Protein AF-0000000080699217 (afdb_homodimer)

Solvent-accessible surface area (backbone atoms only — not comparable to full-atom values): 31659 Å² total; per-residue (Å²): 134,83,79,73,76,75,75,75,71,69,73,68,74,70,72,66,74,49,47,65,34,51,47,76,47,76,55,73,72,31,41,38,31,28,20,36,11,31,45,48,58,43,48,70,83,36,54,32,83,55,60,67,66,55,53,51,53,33,47,71,73,41,50,67,53,65,55,98,64,15,36,62,25,30,37,44,22,38,38,41,30,47,96,88,44,42,37,31,38,34,37,14,18,30,80,71,57,78,69,52,96,45,52,50,29,24,26,66,54,6,34,48,74,70,73,43,57,50,64,67,32,45,33,32,43,36,31,46,73,52,56,62,29,36,28,28,36,24,43,97,87,54,46,55,47,36,74,59,31,34,40,35,33,29,45,63,35,54,50,50,55,69,29,65,72,60,47,67,75,44,62,75,89,55,42,60,56,38,53,49,41,46,55,29,46,43,54,34,50,75,69,70,26,56,44,66,44,57,70,66,39,76,43,84,86,61,18,30,33,34,79,37,31,11,46,34,88,25,19,31,20,38,39,34,68,32,95,81,69,45,33,40,36,39,43,32,77,62,45,69,48,65,62,44,34,33,57,34,39,62,46,27,50,71,76,32,68,34,44,72,46,27,26,51,31,34,45,50,52,48,49,47,27,32,74,67,64,24,38,33,35,32,24,24,32,48,57,73,16,38,26,36,43,40,72,29,85,95,60,69,21,33,40,80,39,59,46,67,46,70,68,80,133,84,79,76,76,76,74,75,72,71,73,68,75,70,72,65,72,49,46,66,35,50,47,76,47,75,53,75,73,31,41,39,31,26,20,36,11,30,47,49,58,44,49,70,83,38,55,32,85,54,60,68,68,56,53,50,51,35,46,72,75,40,50,67,53,65,56,97,65,18,36,62,25,30,37,44,24,39,38,42,29,47,96,87,44,45,37,32,38,33,38,14,18,31,80,71,56,78,69,52,97,44,49,51,29,24,24,68,53,7,35,47,73,69,74,42,58,51,66,67,33,45,32,32,43,35,31,44,72,50,57,62,28,36,28,29,36,24,42,96,87,55,47,55,48,39,74,57,30,34,39,36,34,30,45,62,35,54,51,49,53,69,29,66,70,59,48,66,73,45,60,75,90,57,40,60,56,39,53,48,41,44,56,29,46,40,53,34,50,76,69,71,25,55,44,66,43,56,71,67,37,75,42,83,87,63,20,30,33,35,77,36,31,10,47,34,86,25,21,29,19,37,39,34,67,32,94,83,70,45,31,40,35,39,43,30,77,61,48,70,48,66,65,44,33,32,57,35,39,62,45,28,50,72,76,32,68,34,44,70,45,27,25,51,31,33,45,51,51,51,50,48,27,31,75,68,65,24,38,34,34,32,24,24,32,48,57,75,15,39,27,36,42,40,72,30,84,95,60,69,21,33,41,80,39,59,46,66,46,69,69,81

Sequence (624 aa):
MKKTLLLALALAAACADAAPAYYRQQIGDLRVTTLFDGTLHLPRGDIKNIPAEDVAKLLADSSANEDEGGILASVNAFLIERGGEKVLVDSGTADCFATKPDKLGQVPEALAAAGINAADIKNILLTHGHSDHLCGLINADGSATYPNATVWINAAENRYWHSDAEKAKLPEAVHFLFDQARAALAPYEKAGKLKTFTDGDTLPLTAKAVNANGHTIGHSAFLFNNEQGAALLVWGDLVHFPSVQFARPDAAYSFDYDPAAGIASRQRLMQQAAEQHLTVAGAHLPYPGIGRVNKDNDGRAYRWRPVEYTPQMKKTLLLALALAAACADAAPAYYRQQIGDLRVTTLFDGTLHLPRGDIKNIPAEDVAKLLADSSANEDEGGILASVNAFLIERGGEKVLVDSGTADCFATKPDKLGQVPEALAAAGINAADIKNILLTHGHSDHLCGLINADGSATYPNATVWINAAENRYWHSDAEKAKLPEAVHFLFDQARAALAPYEKAGKLKTFTDGDTLPLTAKAVNANGHTIGHSAFLFNNEQGAALLVWGDLVHFPSVQFARPDAAYSFDYDPAAGIASRQRLMQQAAEQHLTVAGAHLPYPGIGRVNKDNDGRAYRWRPVEYTPQ

Organism: Cardiobacterium hominis (strain ATCC 15826 / DSM 8339 / NCTC 10426 / 6573) (NCBI:txid638300)

Foldseek 3Di:
DPPPPPPPPPPPPLPPQDDWAKDWDDFFQKIKIKTWFWKAADALVQWDDDDPVLSVVLVVVDPFDQDPRHTIWTFIKMWIDGPLAIETEFQFQQPVDPPDSTRGRCRCVNCVVVVHQLQSHAEYEYLAQFRGGQLNQAHPVLHGSHLRYQYEEAPVRVCCLPDPVNLVPDDPVCSVRSVSSCSRCVNCVVVVRYYYDHAQDQDPLRWGWHDQAWQHRGRTWTWRAHPVLAIEIEREPLDQDQSRCQFPLLTFGNNTPHRVSSSVSSLVVLVVQAVSVYWYAYRTHPPVRIFGWHADDVRNGIHTGHDPDDGD/DPPPPPPPPPPPVLPPQDDWAKDWDDFFQKIKIKTWFWKAADALVQWDDDDPVLSVVLVVVDPFDQDPRHTIWTFIKMWIDGPLAIETEFQFQQPVDPPDSTRGRCRCVNCVVVVHQLQSHAEYEYLAQFRGGQLNQAHPVLHGSHLRYQYEEAPVRVCQLPDPVNLVVDDPVCSVRSVSSCSRCVNCVVVVRYYYDHAQDQDPLRWGWHDQAFQHRGRTWTWRAHPVLAIEIEREPLDQDQSRCQFPLLTFGNNTPHRVSSSVSSLVVLVVQAVSVYWYAYRTHPPVRIFGWHADDVRNGIHTDHDPDDGD

Structure (mmCIF, N/CA/C/O backbone):
data_AF-0000000080699217-model_v1
#
loop_
_entity.id
_entity.type
_entity.pdbx_description
1 polymer 'Metallo-beta-lactamase domain protein'
#
loop_
_atom_site.group_PDB
_atom_site.id
_atom_site.type_symbol
_atom_site.label_atom_id
_atom_site.label_alt_id
_atom_site.label_comp_id
_atom_site.label_asym_id
_atom_site.label_entity_id
_atom_site.label_seq_id
_atom_site.pdbx_PDB_ins_code
_atom_site.Cartn_x
_atom_site.Cartn_y
_atom_site.Cartn_z
_atom_site.occupancy
_atom_site.B_iso_or_equiv
_atom_site.auth_seq_id
_atom_site.auth_comp_id
_atom_site.auth_asym_id
_atom_site.auth_atom_id
_atom_site.pdbx_PDB_model_num
ATOM 1 N N . MET A 1 1 ? 34.5 22.047 -34.938 1 22.61 1 MET A N 1
ATOM 2 C CA . MET A 1 1 ? 33.688 20.812 -34.875 1 22.61 1 MET A CA 1
ATOM 3 C C . MET A 1 1 ? 32.75 20.859 -33.688 1 22.61 1 MET A C 1
ATOM 5 O O . MET A 1 1 ? 33.188 20.922 -32.531 1 22.61 1 MET A O 1
ATOM 9 N N . LYS A 1 2 ? 31.516 21.484 -33.938 1 24.91 2 LYS A N 1
ATOM 10 C CA . LYS A 1 2 ? 30.438 21.953 -33.031 1 24.91 2 LYS A CA 1
ATOM 11 C C . LYS A 1 2 ? 29.766 20.781 -32.344 1 24.91 2 LYS A C 1
ATOM 13 O O . LYS A 1 2 ? 29.219 19.891 -32.969 1 24.91 2 LYS A O 1
ATOM 18 N N . LYS A 1 3 ? 30.453 20.328 -31.219 1 26.84 3 LYS A N 1
ATOM 19 C CA . LYS A 1 3 ? 29.969 19.234 -30.375 1 26.84 3 LYS A CA 1
ATOM 20 C C . LYS A 1 3 ? 28.484 19.391 -30.078 1 26.84 3 LYS A C 1
ATOM 22 O O . LYS A 1 3 ? 28.062 20.359 -29.422 1 26.84 3 LYS A O 1
ATOM 27 N N . THR A 1 4 ? 27.625 18.984 -30.984 1 26.08 4 THR A N 1
ATOM 28 C CA . THR A 1 4 ? 26.172 18.938 -30.828 1 26.08 4 THR A CA 1
ATOM 29 C C . THR A 1 4 ? 25.781 18.078 -29.625 1 26.08 4 THR A C 1
ATOM 31 O O . THR A 1 4 ? 26.047 16.875 -29.594 1 26.08 4 THR A O 1
ATOM 34 N N . LEU A 1 5 ? 25.891 18.656 -28.438 1 23.09 5 LEU A N 1
ATOM 35 C CA . LEU A 1 5 ? 25.469 18.047 -27.172 1 23.09 5 LEU A CA 1
ATOM 36 C C . LEU A 1 5 ? 24.031 17.547 -27.281 1 23.09 5 LEU A C 1
ATOM 38 O O . LEU A 1 5 ? 23.094 18.344 -27.438 1 23.09 5 LEU A O 1
ATOM 42 N N . LEU A 1 6 ? 23.859 16.375 -27.938 1 25.17 6 LEU A N 1
ATOM 43 C CA . LEU A 1 6 ? 22.562 15.719 -27.953 1 25.17 6 LEU A CA 1
ATOM 44 C C . LEU A 1 6 ? 22.016 15.531 -26.547 1 25.17 6 LEU A C 1
ATOM 46 O O . LEU A 1 6 ? 22.609 14.797 -25.75 1 25.17 6 LEU A O 1
ATOM 50 N N . LEU A 1 7 ? 21.422 16.562 -25.969 1 22.92 7 LEU A N 1
ATOM 51 C CA . LEU A 1 7 ? 20.688 16.5 -24.719 1 22.92 7 LEU A CA 1
ATOM 52 C C . LEU A 1 7 ? 19.625 15.406 -24.766 1 22.92 7 LEU A C 1
ATOM 54 O O . LEU A 1 7 ? 18.703 15.461 -25.562 1 22.92 7 LEU A O 1
ATOM 58 N N . ALA A 1 8 ? 20.031 14.148 -24.594 1 23.89 8 ALA A N 1
ATOM 59 C CA . ALA A 1 8 ? 19.078 13.062 -24.422 1 23.89 8 ALA A CA 1
ATOM 60 C C . ALA A 1 8 ? 18.047 13.406 -23.344 1 23.89 8 ALA A C 1
ATOM 62 O O . ALA A 1 8 ? 18.391 13.586 -22.172 1 23.89 8 ALA A O 1
ATOM 63 N N . LEU A 1 9 ? 17 14.133 -23.719 1 24.45 9 LEU A N 1
ATOM 64 C CA . LEU A 1 9 ? 15.805 14.297 -22.906 1 24.45 9 LEU A CA 1
ATOM 65 C C . LEU A 1 9 ? 15.281 12.945 -22.438 1 24.45 9 LEU A C 1
ATOM 67 O O . LEU A 1 9 ? 14.812 12.141 -23.25 1 24.45 9 LEU A O 1
ATOM 71 N N . ALA A 1 10 ? 15.977 12.406 -21.578 1 26.66 10 ALA A N 1
ATOM 72 C CA . ALA A 1 10 ? 15.344 11.258 -20.938 1 26.66 10 ALA A CA 1
ATOM 73 C C . ALA A 1 10 ? 13.891 11.555 -20.578 1 26.66 10 ALA A C 1
ATOM 75 O O . ALA A 1 10 ? 13.602 12.531 -19.891 1 26.66 10 ALA A O 1
ATOM 76 N N . LEU A 1 11 ? 12.969 11.281 -21.484 1 28.09 11 LEU A N 1
ATOM 77 C CA . LEU A 1 11 ? 11.547 11.297 -21.188 1 28.09 11 LEU A CA 1
ATOM 78 C C . LEU A 1 11 ? 11.281 10.773 -19.781 1 28.09 11 LEU A C 1
ATOM 80 O O . LEU A 1 11 ? 11.508 9.594 -19.5 1 28.09 11 LEU A O 1
ATOM 84 N N . ALA A 1 12 ? 11.484 11.602 -18.812 1 30.81 12 ALA A N 1
ATOM 85 C CA . ALA A 1 12 ? 10.906 11.289 -17.516 1 30.81 12 ALA A CA 1
ATOM 86 C C . ALA A 1 12 ? 9.539 10.625 -17.656 1 30.81 12 ALA A C 1
ATOM 88 O O . ALA A 1 12 ? 8.648 11.172 -18.312 1 30.81 12 ALA A O 1
ATOM 89 N N . ALA A 1 13 ? 9.523 9.367 -17.781 1 33.81 13 ALA A N 1
ATOM 90 C CA . ALA A 1 13 ? 8.25 8.648 -17.766 1 33.81 13 ALA A CA 1
ATOM 91 C C . ALA A 1 13 ? 7.219 9.367 -16.906 1 33.81 13 ALA A C 1
ATOM 93 O O . ALA A 1 13 ? 7.422 9.539 -15.695 1 33.81 13 ALA A O 1
ATOM 94 N N . ALA A 1 14 ? 6.539 10.273 -17.469 1 35.06 14 ALA A N 1
ATOM 95 C CA . ALA A 1 14 ? 5.406 10.953 -16.844 1 35.06 14 ALA A CA 1
ATOM 96 C C . ALA A 1 14 ? 4.574 9.984 -16.016 1 35.06 14 ALA A C 1
ATOM 98 O O . ALA A 1 14 ? 4 9.031 -16.547 1 35.06 14 ALA A O 1
ATOM 99 N N . CYS A 1 15 ? 4.988 9.68 -14.898 1 40.56 15 CYS A N 1
ATOM 100 C CA . CYS A 1 15 ? 3.998 9.047 -14.039 1 40.56 15 CYS A CA 1
ATOM 101 C C . CYS A 1 15 ? 2.615 9.648 -14.266 1 40.56 15 CYS A C 1
ATOM 103 O O . CYS A 1 15 ? 2.453 10.867 -14.25 1 40.56 15 CYS A O 1
ATOM 105 N N . ALA A 1 16 ? 1.716 9.07 -14.977 1 44.31 16 ALA A N 1
ATOM 106 C CA . ALA A 1 16 ? 0.324 9.453 -15.195 1 44.31 16 ALA A CA 1
ATOM 107 C C . ALA A 1 16 ? -0.25 10.156 -13.969 1 44.31 16 ALA A C 1
ATOM 109 O O . ALA A 1 16 ? 0.132 9.852 -12.836 1 44.31 16 ALA A O 1
ATOM 110 N N . ASP A 1 17 ? -0.842 11.281 -14.172 1 52.78 17 ASP A N 1
ATOM 111 C CA . ASP A 1 17 ? -1.585 12.094 -13.211 1 52.78 17 ASP A CA 1
ATOM 112 C C . ASP A 1 17 ? -2.35 11.211 -12.219 1 52.78 17 ASP A C 1
ATOM 114 O O . ASP A 1 17 ? -3.098 10.32 -12.625 1 52.78 17 ASP A O 1
ATOM 118 N N . ALA A 1 18 ? -1.968 11.227 -11.008 1 65 18 ALA A N 1
ATOM 119 C CA . ALA A 1 18 ? -2.648 10.445 -9.977 1 65 18 ALA A CA 1
ATOM 120 C C . ALA A 1 18 ? -4.145 10.742 -9.969 1 65 18 ALA A C 1
ATOM 122 O O . ALA A 1 18 ? -4.559 11.898 -9.953 1 65 18 ALA A O 1
ATOM 123 N N . ALA A 1 19 ? -4.965 9.766 -10.242 1 72.94 19 ALA A N 1
ATOM 124 C CA . ALA A 1 19 ? -6.422 9.844 -10.172 1 72.94 19 ALA A CA 1
ATOM 125 C C . ALA A 1 19 ? -6.891 10 -8.727 1 72.94 19 ALA A C 1
ATOM 127 O O . ALA A 1 19 ? -6.219 9.555 -7.793 1 72.94 19 ALA A O 1
ATOM 128 N N . PRO A 1 20 ? -7.945 10.883 -8.57 1 81.81 20 PRO A N 1
ATOM 129 C CA . PRO A 1 20 ? -8.531 10.883 -7.227 1 81.81 20 PRO A CA 1
ATOM 130 C C . PRO A 1 20 ? -8.766 9.477 -6.688 1 81.81 20 PRO A C 1
ATOM 132 O O . PRO A 1 20 ? -9.141 8.578 -7.445 1 81.81 20 PRO A O 1
ATOM 135 N N . ALA A 1 21 ? -8.352 9.336 -5.434 1 91.25 21 ALA A N 1
ATOM 136 C CA . ALA A 1 21 ? -8.414 7.988 -4.871 1 91.25 21 ALA A CA 1
ATOM 137 C C . ALA A 1 21 ? -8.852 8.023 -3.408 1 91.25 21 ALA A C 1
ATOM 139 O O . ALA A 1 21 ? -8.57 8.992 -2.699 1 91.25 21 ALA A O 1
ATOM 140 N N . TYR A 1 22 ? -9.586 7.051 -3.033 1 94.69 22 TYR A N 1
ATOM 141 C CA . TYR A 1 22 ? -9.969 6.844 -1.64 1 94.69 22 TYR A CA 1
ATOM 142 C C . TYR A 1 22 ? -9.812 5.379 -1.246 1 94.69 22 TYR A C 1
ATOM 144 O O . TYR A 1 22 ? -9.742 4.504 -2.109 1 94.69 22 TYR A O 1
ATOM 152 N N . TYR A 1 23 ? -9.633 5.113 -0.006 1 94.25 23 TYR A N 1
ATOM 153 C CA . TYR A 1 23 ? -9.578 3.775 0.572 1 94.25 23 TYR A CA 1
ATOM 154 C C . TYR A 1 23 ? -10.383 3.705 1.864 1 94.25 23 TYR A C 1
ATOM 156 O O . TYR A 1 23 ? -10.086 4.418 2.826 1 94.25 23 TYR A O 1
ATOM 164 N N . ARG A 1 24 ? -11.336 2.814 1.811 1 93.62 24 ARG A N 1
ATOM 165 C CA . ARG A 1 24 ? -12.242 2.711 2.953 1 93.62 24 ARG A CA 1
ATOM 166 C C . ARG A 1 24 ? -12.023 1.404 3.707 1 93.62 24 ARG A C 1
ATOM 168 O O . ARG A 1 24 ? -11.828 0.352 3.096 1 93.62 24 ARG A O 1
ATOM 175 N N . GLN A 1 25 ? -11.969 1.496 5.035 1 89.31 25 GLN A N 1
ATOM 176 C CA . GLN A 1 25 ? -11.867 0.295 5.855 1 89.31 25 GLN A CA 1
ATOM 177 C C . GLN A 1 25 ? -12.625 0.463 7.172 1 89.31 25 GLN A C 1
ATOM 179 O O . GLN A 1 25 ? -12.797 1.583 7.656 1 89.31 25 GLN A O 1
ATOM 184 N N . GLN A 1 26 ? -13 -0.644 7.66 1 87.88 26 GLN A N 1
ATOM 185 C CA . GLN A 1 26 ? -13.641 -0.678 8.969 1 87.88 26 GLN A CA 1
ATOM 186 C C . GLN A 1 26 ? -12.617 -0.915 10.078 1 87.88 26 GLN A C 1
ATOM 188 O O . GLN A 1 26 ? -11.797 -1.834 9.992 1 87.88 26 GLN A O 1
ATOM 193 N N . ILE A 1 27 ? -12.562 -0.125 11.102 1 87.62 27 ILE A N 1
ATOM 194 C CA . ILE A 1 27 ? -11.766 -0.268 12.312 1 87.62 27 ILE A CA 1
ATOM 195 C C . ILE A 1 27 ? -12.68 -0.243 13.539 1 87.62 27 ILE A C 1
ATOM 197 O O . ILE A 1 27 ? -13.039 0.829 14.023 1 87.62 27 ILE A O 1
ATOM 201 N N . GLY A 1 28 ? -13.031 -1.44 14.031 1 84.75 28 GLY A N 1
ATOM 202 C CA . GLY A 1 28 ? -14.07 -1.488 15.055 1 84.75 28 GLY A CA 1
ATOM 203 C C . GLY A 1 28 ? -15.391 -0.911 14.586 1 84.75 28 GLY A C 1
ATOM 204 O O . GLY A 1 28 ? -15.922 -1.319 13.547 1 84.75 28 GLY A O 1
ATOM 205 N N . ASP A 1 29 ? -15.859 0.075 15.328 1 90 29 ASP A N 1
ATOM 206 C CA . ASP A 1 29 ? -17.141 0.696 14.977 1 90 29 ASP A CA 1
ATOM 207 C C . ASP A 1 29 ? -16.922 1.938 14.117 1 90 29 ASP A C 1
ATOM 209 O O . ASP A 1 29 ? -17.875 2.68 13.844 1 90 29 ASP A O 1
ATOM 213 N N . LEU A 1 30 ? -15.648 2.154 13.695 1 92.94 30 LEU A N 1
ATOM 214 C CA . LEU A 1 30 ? -15.328 3.291 12.844 1 92.94 30 LEU A CA 1
ATOM 215 C C . LEU A 1 30 ? -15.211 2.861 11.383 1 92.94 30 LEU A C 1
ATOM 217 O O . LEU A 1 30 ? -14.664 1.796 11.086 1 92.94 30 LEU A O 1
ATOM 221 N N . ARG A 1 31 ? -15.836 3.605 10.562 1 94.12 31 ARG A N 1
ATOM 222 C CA . ARG A 1 31 ? -15.469 3.547 9.148 1 94.12 31 ARG A CA 1
ATOM 223 C C . ARG A 1 31 ? -14.477 4.645 8.797 1 94.12 31 ARG A C 1
ATOM 225 O O . ARG A 1 31 ? -14.766 5.832 8.961 1 94.12 31 ARG A O 1
ATOM 232 N N . VAL A 1 32 ? -13.32 4.254 8.352 1 96.12 32 VAL A N 1
ATOM 233 C CA . VAL A 1 32 ? -12.25 5.203 8.055 1 96.12 32 VAL A CA 1
ATOM 234 C C . VAL A 1 32 ? -12 5.238 6.547 1 96.12 32 VAL A C 1
ATOM 236 O O . VAL A 1 32 ? -11.781 4.195 5.922 1 96.12 32 VAL A O 1
ATOM 239 N N . THR A 1 33 ? -12.078 6.398 5.965 1 97.31 33 THR A N 1
ATOM 240 C CA . THR A 1 33 ? -11.789 6.602 4.551 1 97.31 33 THR A CA 1
ATOM 241 C C . THR A 1 33 ? -10.57 7.508 4.375 1 97.31 33 THR A C 1
ATOM 243 O O . THR A 1 33 ? -10.594 8.672 4.793 1 97.31 33 THR A O 1
ATOM 246 N N . THR A 1 34 ? -9.484 6.93 3.834 1 98.25 34 THR A N 1
ATOM 247 C CA . THR A 1 34 ? -8.367 7.77 3.41 1 98.25 34 THR A CA 1
ATOM 248 C C . THR A 1 34 ? -8.719 8.523 2.131 1 98.25 34 THR A C 1
ATOM 250 O O . THR A 1 34 ? -9.25 7.941 1.185 1 98.25 34 THR A O 1
ATOM 253 N N . LEU A 1 35 ? -8.477 9.797 2.168 1 97.88 35 LEU A N 1
ATOM 254 C CA . LEU A 1 35 ? -8.633 10.648 0.996 1 97.88 35 LEU A CA 1
ATOM 255 C C . LEU A 1 35 ? -7.277 11.125 0.486 1 97.88 35 LEU A C 1
ATOM 257 O O . LEU A 1 35 ? -6.598 11.906 1.149 1 97.88 35 LEU A O 1
ATOM 261 N N . PHE A 1 36 ? -6.902 10.672 -0.705 1 96.12 36 PHE A N 1
ATOM 262 C CA . PHE A 1 36 ? -5.594 10.977 -1.271 1 96.12 36 PHE A CA 1
ATOM 263 C C . PHE A 1 36 ? -5.559 12.406 -1.812 1 96.12 36 PHE A C 1
ATOM 265 O O . PHE A 1 36 ? -6.355 12.766 -2.68 1 96.12 36 PHE A O 1
ATOM 272 N N . ASP A 1 37 ? -4.656 13.172 -1.287 1 96.19 37 ASP A N 1
ATOM 273 C CA . ASP A 1 37 ? -4.523 14.547 -1.763 1 96.19 37 ASP A CA 1
ATOM 274 C C . ASP A 1 37 ? -3.531 14.633 -2.92 1 96.19 37 ASP A C 1
ATOM 276 O O . ASP A 1 37 ? -3.672 15.484 -3.803 1 96.19 37 ASP A O 1
ATOM 280 N N . GLY A 1 38 ? -2.561 13.828 -2.869 1 93.12 38 GLY A N 1
ATOM 281 C CA . GLY A 1 38 ? -1.475 13.82 -3.838 1 93.12 38 GLY A CA 1
ATOM 282 C C . GLY A 1 38 ? -0.122 13.531 -3.215 1 93.12 38 GLY A C 1
ATOM 283 O O . GLY A 1 38 ? -0.039 12.875 -2.176 1 93.12 38 GLY A O 1
ATOM 284 N N . THR A 1 39 ? 0.944 13.883 -3.951 1 91.19 39 THR A N 1
ATOM 285 C CA . THR A 1 39 ? 2.289 13.617 -3.453 1 91.19 39 THR A CA 1
ATOM 286 C C . THR A 1 39 ? 3.139 14.883 -3.492 1 91.19 39 THR A C 1
ATOM 288 O O . THR A 1 39 ? 2.814 15.828 -4.207 1 91.19 39 THR A O 1
ATOM 291 N N . LEU A 1 40 ? 4.113 14.898 -2.67 1 89 40 LEU A N 1
ATOM 292 C CA . LEU A 1 40 ? 5.141 15.938 -2.715 1 89 40 LEU A CA 1
ATOM 293 C C . LEU A 1 40 ? 6.531 15.336 -2.533 1 89 40 LEU A C 1
ATOM 295 O O . LEU A 1 40 ? 6.66 14.195 -2.084 1 89 40 LEU A O 1
ATOM 299 N N . HIS A 1 41 ? 7.539 15.992 -2.967 1 90.25 41 HIS A N 1
ATOM 300 C CA . HIS A 1 41 ? 8.93 15.57 -2.814 1 90.25 41 HIS A CA 1
ATOM 301 C C . HIS A 1 41 ? 9.609 16.328 -1.684 1 90.25 41 HIS A C 1
ATOM 303 O O . HIS A 1 41 ? 9.602 17.562 -1.666 1 90.25 41 HIS A O 1
ATOM 309 N N . LEU A 1 42 ? 10.148 15.586 -0.793 1 94.25 42 LEU A N 1
ATOM 310 C CA . LEU A 1 42 ? 10.859 16.172 0.338 1 94.25 42 LEU A CA 1
ATOM 311 C C . LEU A 1 42 ? 12.359 15.922 0.222 1 94.25 42 LEU A C 1
ATOM 313 O O . LEU A 1 42 ? 12.797 14.766 0.173 1 94.25 42 LEU A O 1
ATOM 317 N N . PRO A 1 43 ? 13.156 16.953 0.222 1 95.19 43 PRO A N 1
ATOM 318 C CA . PRO A 1 43 ? 14.602 16.75 0.098 1 95.19 43 PRO A CA 1
ATOM 319 C C . PRO A 1 43 ? 15.195 15.977 1.271 1 95.19 43 PRO A C 1
ATOM 321 O O . PRO A 1 43 ? 14.875 16.25 2.428 1 95.19 43 PRO A O 1
ATOM 324 N N . ARG A 1 44 ? 16.062 15.055 0.946 1 94.75 44 ARG A N 1
ATOM 325 C CA . ARG A 1 44 ? 16.734 14.273 1.987 1 94.75 44 ARG A CA 1
ATOM 326 C C . ARG A 1 44 ? 17.5 15.188 2.936 1 94.75 44 ARG A C 1
ATOM 328 O O . ARG A 1 44 ? 17.719 14.836 4.098 1 94.75 44 ARG A O 1
ATOM 335 N N . GLY A 1 45 ? 17.984 16.344 2.381 1 96.38 45 GLY A N 1
ATOM 336 C CA . GLY A 1 45 ? 18.734 17.297 3.186 1 96.38 45 GLY A CA 1
ATOM 337 C C . GLY A 1 45 ? 17.906 17.922 4.289 1 96.38 45 GLY A C 1
ATOM 338 O O . GLY A 1 45 ? 18.453 18.531 5.219 1 96.38 45 GLY A O 1
ATOM 339 N N . ASP A 1 46 ? 16.609 17.734 4.219 1 97.38 46 ASP A N 1
ATOM 340 C CA . ASP A 1 46 ? 15.727 18.297 5.234 1 97.38 46 ASP A CA 1
ATOM 341 C C . ASP A 1 46 ? 15.664 17.406 6.469 1 97.38 46 ASP A C 1
ATOM 343 O O . ASP A 1 46 ? 15.109 17.797 7.5 1 97.38 46 ASP A O 1
ATOM 347 N N . ILE A 1 47 ? 16.188 16.203 6.363 1 98.12 47 ILE A N 1
ATOM 348 C CA . ILE A 1 47 ? 16.312 15.336 7.531 1 98.12 47 ILE A CA 1
ATOM 349 C C . ILE A 1 47 ? 17.484 15.812 8.398 1 98.12 47 ILE A C 1
ATOM 351 O O . ILE A 1 47 ? 18.609 15.922 7.918 1 98.12 47 ILE A O 1
ATOM 355 N N . LYS A 1 48 ? 17.203 16.109 9.648 1 98.25 48 LYS A N 1
ATOM 356 C CA . LYS A 1 48 ? 18.203 16.688 10.555 1 98.25 48 LYS A CA 1
ATOM 357 C C . LYS A 1 48 ? 18.344 15.844 11.82 1 98.25 48 LYS A C 1
ATOM 359 O O . LYS A 1 48 ? 17.625 14.852 11.992 1 98.25 48 LYS A O 1
ATOM 364 N N . ASN A 1 49 ? 19.312 16.172 12.633 1 98.25 49 ASN A N 1
ATOM 365 C CA . ASN A 1 49 ? 19.562 15.68 13.984 1 98.25 49 ASN A CA 1
ATOM 366 C C . ASN A 1 49 ? 20.156 14.281 13.977 1 98.25 49 ASN A C 1
ATOM 368 O O . ASN A 1 49 ? 20.328 13.664 15.031 1 98.25 49 ASN A O 1
ATOM 372 N N . ILE A 1 50 ? 20.391 13.633 12.844 1 97.38 50 ILE A N 1
ATOM 373 C CA . ILE A 1 50 ? 21.109 12.375 12.727 1 97.38 50 ILE A CA 1
ATOM 374 C C . ILE A 1 50 ? 22.141 12.469 11.617 1 97.38 50 ILE A C 1
ATOM 376 O O . ILE A 1 50 ? 22.031 13.305 10.719 1 97.38 50 ILE A O 1
ATOM 380 N N . PRO A 1 51 ? 23.188 11.641 11.672 1 97.69 51 PRO A N 1
ATOM 381 C CA . PRO A 1 51 ? 24.234 11.719 10.633 1 97.69 51 PRO A CA 1
ATOM 382 C C . PRO A 1 51 ? 23.688 11.398 9.242 1 97.69 51 PRO A C 1
ATOM 384 O O . PRO A 1 51 ? 22.859 10.508 9.086 1 97.69 51 PRO A O 1
ATOM 387 N N . ALA A 1 52 ? 24.234 12.172 8.305 1 96.62 52 ALA A N 1
ATOM 388 C CA . ALA A 1 52 ? 23.844 11.977 6.91 1 96.62 52 ALA A CA 1
ATOM 389 C C . ALA A 1 52 ? 24.109 10.547 6.461 1 96.62 52 ALA A C 1
ATOM 391 O O . ALA A 1 52 ? 23.359 9.992 5.648 1 96.62 52 ALA A O 1
ATOM 392 N N . GLU A 1 53 ? 25.094 9.945 7 1 96.69 53 GLU A N 1
ATOM 393 C CA . GLU A 1 53 ? 25.438 8.57 6.641 1 96.69 53 GLU A CA 1
ATOM 394 C C . GLU A 1 53 ? 24.344 7.602 7.082 1 96.69 53 GLU A C 1
ATOM 396 O O . GLU A 1 53 ? 24.062 6.613 6.398 1 96.69 53 GLU A O 1
ATOM 401 N N . ASP A 1 54 ? 23.734 7.891 8.219 1 95.62 54 ASP A N 1
ATOM 402 C CA . ASP A 1 54 ? 22.625 7.07 8.695 1 95.62 54 ASP A CA 1
ATOM 403 C C . ASP A 1 54 ? 21.406 7.203 7.789 1 95.62 54 ASP A C 1
ATOM 405 O O . ASP A 1 54 ? 20.75 6.211 7.48 1 95.62 54 ASP A O 1
ATOM 409 N N . VAL A 1 55 ? 21.172 8.438 7.383 1 96.56 55 VAL A N 1
ATOM 410 C CA . VAL A 1 55 ? 20.062 8.688 6.469 1 96.56 55 VAL A CA 1
ATOM 411 C C . VAL A 1 55 ? 20.266 7.906 5.172 1 96.56 55 VAL A C 1
ATOM 413 O O . VAL A 1 55 ? 19.359 7.227 4.695 1 96.56 55 VAL A O 1
ATOM 416 N N . ALA A 1 56 ? 21.453 7.98 4.676 1 94.25 56 ALA A N 1
ATOM 417 C CA . ALA A 1 56 ? 21.781 7.32 3.412 1 94.25 56 ALA A CA 1
ATOM 418 C C . ALA A 1 56 ? 21.609 5.809 3.523 1 94.25 56 ALA A C 1
ATOM 420 O O . ALA A 1 56 ? 21.062 5.172 2.617 1 94.25 56 ALA A O 1
ATOM 421 N N . LYS A 1 57 ? 22.062 5.273 4.555 1 90.62 57 LYS A N 1
ATOM 422 C CA . LYS A 1 57 ? 21.969 3.832 4.766 1 90.62 57 LYS A CA 1
ATOM 423 C C . LYS A 1 57 ? 20.516 3.387 4.863 1 90.62 57 LYS A C 1
ATOM 425 O O . LYS A 1 57 ? 20.125 2.387 4.254 1 90.62 57 LYS A O 1
ATOM 430 N N . LEU A 1 58 ? 19.703 4.105 5.602 1 90.5 58 LEU A N 1
ATOM 431 C CA . LEU A 1 58 ? 18.297 3.768 5.793 1 90.5 58 LEU A CA 1
ATOM 432 C C . LEU A 1 58 ? 17.531 3.875 4.48 1 90.5 58 LEU A C 1
ATOM 434 O O . LEU A 1 58 ? 16.703 3.02 4.168 1 90.5 58 LEU A O 1
ATOM 438 N N . LEU A 1 59 ? 17.828 4.895 3.76 1 89.88 59 LEU A N 1
ATOM 439 C CA . LEU A 1 59 ? 17.156 5.066 2.477 1 89.88 59 LEU A CA 1
ATOM 440 C C . LEU A 1 59 ? 17.562 3.969 1.498 1 89.88 59 LEU A C 1
ATOM 442 O O . LEU A 1 59 ? 16.734 3.459 0.745 1 89.88 59 LEU A O 1
ATOM 446 N N . ALA A 1 60 ? 18.812 3.566 1.513 1 83.38 60 ALA A N 1
ATOM 447 C CA . ALA A 1 60 ? 19.312 2.512 0.628 1 83.38 60 ALA A CA 1
ATOM 448 C C . ALA A 1 60 ? 18.641 1.18 0.939 1 83.38 60 ALA A C 1
ATOM 450 O O . ALA A 1 60 ? 18.406 0.364 0.041 1 83.38 60 ALA A O 1
ATOM 451 N N . ASP A 1 61 ? 18.234 1.048 2.193 1 79.19 61 ASP A N 1
ATOM 452 C CA . ASP A 1 61 ? 17.656 -0.211 2.645 1 79.19 61 ASP A CA 1
ATOM 453 C C . ASP A 1 61 ? 16.125 -0.169 2.561 1 79.19 61 ASP A C 1
ATOM 455 O O . ASP A 1 61 ? 15.453 -1.117 2.965 1 79.19 61 ASP A O 1
ATOM 459 N N . SER A 1 62 ? 15.641 0.924 1.989 1 82.56 62 SER A N 1
ATOM 460 C CA . SER A 1 62 ? 14.195 1.108 1.966 1 82.56 62 SER A CA 1
ATOM 461 C C . SER A 1 62 ? 13.656 1.074 0.54 1 82.56 62 SER A C 1
ATOM 463 O O . SER A 1 62 ? 14.398 0.821 -0.406 1 82.56 62 SER A O 1
ATOM 465 N N . SER A 1 63 ? 12.312 1.138 0.487 1 78.38 63 SER A N 1
ATOM 466 C CA . SER A 1 63 ? 11.648 1.231 -0.812 1 78.38 63 SER A CA 1
ATOM 467 C C . SER A 1 63 ? 11.242 2.668 -1.124 1 78.38 63 SER A C 1
ATOM 469 O O . SER A 1 63 ? 10.336 2.902 -1.921 1 78.38 63 SER A O 1
ATOM 471 N N . ALA A 1 64 ? 11.945 3.58 -0.48 1 83.19 64 ALA A N 1
ATOM 472 C CA . ALA A 1 64 ? 11.633 4.988 -0.721 1 83.19 64 ALA A CA 1
ATOM 473 C C . ALA A 1 64 ? 11.898 5.367 -2.176 1 83.19 64 ALA A C 1
ATOM 475 O O . ALA A 1 64 ? 12.883 4.93 -2.77 1 83.19 64 ALA A O 1
ATOM 476 N N . ASN A 1 65 ? 10.906 6.07 -2.697 1 81.94 65 ASN A N 1
ATOM 477 C CA . ASN A 1 65 ? 11.078 6.641 -4.031 1 81.94 65 ASN A CA 1
ATOM 478 C C . ASN A 1 65 ? 11.719 8.023 -3.973 1 81.94 65 ASN A C 1
ATOM 480 O O . ASN A 1 65 ? 11.07 9 -3.586 1 81.94 65 ASN A O 1
ATOM 484 N N . GLU A 1 66 ? 12.977 8.016 -4.324 1 86.31 66 GLU A N 1
ATOM 485 C CA . GLU A 1 66 ? 13.719 9.266 -4.309 1 86.31 66 GLU A CA 1
ATOM 486 C C . GLU A 1 66 ? 14.203 9.641 -5.707 1 86.31 66 GLU A C 1
ATOM 488 O O . GLU A 1 66 ? 14.688 8.781 -6.449 1 86.31 66 GLU A O 1
ATOM 493 N N . ASP A 1 67 ? 13.914 10.867 -6.074 1 83.12 67 ASP A N 1
ATOM 494 C CA . ASP A 1 67 ? 14.445 11.406 -7.32 1 83.12 67 ASP A CA 1
ATOM 495 C C . ASP A 1 67 ? 15.102 12.766 -7.094 1 83.12 67 ASP A C 1
ATOM 497 O O . ASP A 1 67 ? 15.469 13.102 -5.965 1 83.12 67 ASP A O 1
ATOM 501 N N . GLU A 1 68 ? 15.328 13.445 -8.164 1 84.62 68 GLU A N 1
ATOM 502 C CA . GLU A 1 68 ? 16.047 14.719 -8.055 1 84.62 68 GLU A CA 1
ATOM 503 C C . GLU A 1 68 ? 15.258 15.719 -7.215 1 84.62 68 GLU A C 1
ATOM 505 O O . GLU A 1 68 ? 15.836 16.625 -6.605 1 84.62 68 GLU A O 1
ATOM 510 N N . GLY A 1 69 ? 13.984 15.469 -7.129 1 86.31 69 GLY A N 1
ATOM 511 C CA . GLY A 1 69 ? 13.148 16.359 -6.34 1 86.31 69 GLY A CA 1
ATOM 512 C C . GLY A 1 69 ? 13.117 16 -4.867 1 86.31 69 GLY A C 1
ATOM 513 O O . GLY A 1 69 ? 12.672 16.797 -4.035 1 86.31 69 GLY A O 1
ATOM 514 N N . GLY A 1 70 ? 13.625 14.844 -4.547 1 92.5 70 GLY A N 1
ATOM 515 C CA . GLY A 1 70 ? 13.633 14.383 -3.168 1 92.5 70 GLY A CA 1
ATOM 516 C C . GLY A 1 70 ? 12.891 13.078 -2.969 1 92.5 70 GLY A C 1
ATOM 517 O O . GLY A 1 70 ? 12.727 12.305 -3.912 1 92.5 70 GLY A O 1
ATOM 518 N N . ILE A 1 71 ? 12.578 12.859 -1.68 1 92.44 71 ILE A N 1
ATOM 519 C CA . ILE A 1 71 ? 11.875 11.641 -1.294 1 92.44 71 ILE A CA 1
ATOM 520 C C . ILE A 1 71 ? 10.367 11.852 -1.438 1 92.44 71 ILE A C 1
ATOM 522 O O . ILE A 1 71 ? 9.812 12.812 -0.891 1 92.44 71 ILE A O 1
ATOM 526 N N . LEU A 1 72 ? 9.719 10.945 -2.154 1 89.25 72 LEU A N 1
ATOM 527 C CA . LEU A 1 72 ? 8.289 11.047 -2.408 1 89.25 72 LEU A CA 1
ATOM 528 C C . LEU A 1 72 ? 7.488 10.781 -1.136 1 89.25 72 LEU A C 1
ATOM 530 O O . LEU A 1 72 ? 7.754 9.812 -0.421 1 89.25 72 LEU A O 1
ATOM 534 N N . ALA A 1 73 ? 6.578 11.711 -0.836 1 91.69 73 ALA A N 1
ATOM 535 C CA . ALA A 1 73 ? 5.684 11.57 0.311 1 91.69 73 ALA A CA 1
ATOM 536 C C . ALA A 1 73 ? 4.227 11.766 -0.101 1 91.69 73 ALA A C 1
ATOM 538 O O . ALA A 1 73 ? 3.916 12.641 -0.911 1 91.69 73 ALA A O 1
ATOM 539 N N . SER A 1 74 ? 3.355 10.945 0.459 1 94.06 74 SER A N 1
ATOM 540 C CA . SER A 1 74 ? 1.923 11.117 0.241 1 94.06 74 SER A CA 1
ATOM 541 C C . SER A 1 74 ? 1.354 12.211 1.135 1 94.06 74 SER A C 1
ATOM 543 O O . SER A 1 74 ? 1.932 12.539 2.176 1 94.06 74 SER A O 1
ATOM 545 N N . VAL A 1 75 ? 0.326 12.805 0.668 1 96.12 75 VAL A N 1
ATOM 546 C CA . VAL A 1 75 ? -0.529 13.656 1.495 1 96.12 75 VAL A CA 1
ATOM 547 C C . VAL A 1 75 ? -1.927 13.047 1.585 1 96.12 75 VAL A C 1
ATOM 549 O O . VAL A 1 75 ? -2.596 12.859 0.566 1 96.12 75 VAL A O 1
ATOM 552 N N . ASN A 1 76 ? -2.309 12.719 2.807 1 97.88 76 ASN A N 1
ATOM 553 C CA . ASN A 1 76 ? -3.582 12.055 3.057 1 97.88 76 ASN A CA 1
ATOM 554 C C . ASN A 1 76 ? -4.445 12.844 4.035 1 97.88 76 ASN A C 1
ATOM 556 O O . ASN A 1 76 ? -3.938 13.406 5.008 1 97.88 76 ASN A O 1
ATOM 560 N N . ALA A 1 77 ? -5.668 12.938 3.729 1 98.69 77 ALA A N 1
ATOM 561 C CA . ALA A 1 77 ? -6.695 13.305 4.699 1 98.69 77 ALA A CA 1
ATOM 562 C C . ALA A 1 77 ? -7.559 12.102 5.07 1 98.69 77 ALA A C 1
ATOM 564 O O . ALA A 1 77 ? -7.516 11.07 4.395 1 98.69 77 ALA A O 1
ATOM 565 N N . PHE A 1 78 ? -8.305 12.211 6.199 1 98.81 78 PHE A N 1
ATOM 566 C CA . PHE A 1 78 ? -9.047 11.047 6.668 1 98.81 78 PHE A CA 1
ATOM 567 C C . PHE A 1 78 ? -10.469 11.43 7.047 1 98.81 78 PHE A C 1
ATOM 569 O O . PHE A 1 78 ? -10.688 12.398 7.77 1 98.81 78 PHE A O 1
ATOM 576 N N . LEU A 1 79 ? -11.422 10.695 6.531 1 98.69 79 LEU A N 1
ATOM 577 C CA . LEU A 1 79 ? -12.812 10.797 6.957 1 98.69 79 LEU A CA 1
ATOM 578 C C . LEU A 1 79 ? -13.164 9.672 7.93 1 98.69 79 LEU A C 1
ATOM 580 O O . LEU A 1 79 ? -13.023 8.492 7.598 1 98.69 79 LEU A O 1
ATOM 584 N N . ILE A 1 80 ? -13.508 10.047 9.102 1 97.62 80 ILE A N 1
ATOM 585 C CA . ILE A 1 80 ? -13.906 9.102 10.148 1 97.62 80 ILE A CA 1
ATOM 586 C C . ILE A 1 80 ? -15.422 9.148 10.328 1 97.62 80 ILE A C 1
ATOM 588 O O . ILE A 1 80 ? -16 10.219 10.516 1 97.62 80 ILE A O 1
ATOM 592 N N . GLU A 1 81 ? -16.031 8.031 10.258 1 96.44 81 GLU A N 1
ATOM 593 C CA . GLU A 1 81 ? -17.469 7.949 10.422 1 96.44 81 GLU A CA 1
ATOM 594 C C . GLU A 1 81 ? -17.844 6.988 11.547 1 96.44 81 GLU A C 1
ATOM 596 O O . GLU A 1 81 ? -17.219 5.941 11.711 1 96.44 81 GLU A O 1
ATOM 601 N N . ARG A 1 82 ? -18.781 7.336 12.297 1 92.94 82 ARG A N 1
ATOM 602 C CA . ARG A 1 82 ? -19.391 6.52 13.336 1 92.94 82 ARG A CA 1
ATOM 603 C C . ARG A 1 82 ? -20.859 6.895 13.547 1 92.94 82 ARG A C 1
ATOM 605 O O . ARG A 1 82 ? -21.172 8.062 13.789 1 92.94 82 ARG A O 1
ATOM 612 N N . GLY A 1 83 ? -21.828 5.926 13.469 1 88.62 83 GLY A N 1
ATOM 613 C CA . GLY A 1 83 ? -23.234 6.188 13.727 1 88.62 83 GLY A CA 1
ATOM 614 C C . GLY A 1 83 ? -23.812 7.27 12.836 1 88.62 83 GLY A C 1
ATOM 615 O O . GLY A 1 83 ? -24.594 8.102 13.289 1 88.62 83 GLY A O 1
ATOM 616 N N . GLY A 1 84 ? -23.281 7.434 11.648 1 88.94 84 GLY A N 1
ATOM 617 C CA . GLY A 1 84 ? -23.812 8.414 10.711 1 88.94 84 GLY A CA 1
ATOM 618 C C . GLY A 1 84 ? -23.094 9.75 10.789 1 88.94 84 GLY A C 1
ATOM 619 O O . GLY A 1 84 ? -23.219 10.586 9.891 1 88.94 84 GLY A O 1
ATOM 620 N N . GLU A 1 85 ? -22.359 9.953 11.883 1 93.62 85 GLU A N 1
ATOM 621 C CA . GLU A 1 85 ? -21.594 11.188 12.016 1 93.62 85 GLU A CA 1
ATOM 622 C C . GLU A 1 85 ? -20.281 11.102 11.234 1 93.62 85 GLU A C 1
ATOM 624 O O . GLU A 1 85 ? -19.656 10.047 11.18 1 93.62 85 GLU A O 1
ATOM 629 N N . LYS A 1 86 ? -19.922 12.242 10.617 1 96.81 86 LYS A N 1
ATOM 630 C CA . LYS A 1 86 ? -18.719 12.32 9.797 1 96.81 86 LYS A CA 1
ATOM 631 C C . LYS A 1 86 ? -17.766 13.406 10.312 1 96.81 86 LYS A C 1
ATOM 633 O O . LYS A 1 86 ? -18.188 14.547 10.547 1 96.81 86 LYS A O 1
ATOM 638 N N . VAL A 1 87 ? -16.578 13.031 10.516 1 98.19 87 VAL A N 1
ATOM 639 C CA . VAL A 1 87 ? -15.516 13.969 10.883 1 98.19 87 VAL A CA 1
ATOM 640 C C . VAL A 1 87 ? -14.367 13.859 9.883 1 98.19 87 VAL A C 1
ATOM 642 O O . VAL A 1 87 ? -13.812 12.781 9.672 1 98.19 87 VAL A O 1
ATOM 645 N N . LEU A 1 88 ? -14.078 14.984 9.266 1 98.81 88 LEU A N 1
ATOM 646 C CA . LEU A 1 88 ? -12.914 15.07 8.391 1 98.81 88 LEU A CA 1
ATOM 647 C C . LEU A 1 88 ? -11.688 15.555 9.164 1 98.81 88 LEU A C 1
ATOM 649 O O . LEU A 1 88 ? -11.766 16.547 9.891 1 98.81 88 LEU A O 1
ATOM 653 N N . VAL A 1 89 ? -10.617 14.812 9.086 1 98.88 89 VAL A N 1
ATOM 654 C CA . VAL A 1 89 ? -9.352 15.25 9.664 1 98.88 89 VAL A CA 1
ATOM 655 C C . VAL A 1 89 ? -8.438 15.789 8.562 1 98.88 89 VAL A C 1
ATOM 657 O O . VAL A 1 89 ? -7.922 15.023 7.75 1 98.88 89 VAL A O 1
ATOM 660 N N . ASP A 1 90 ? -8.203 17.109 8.578 1 98.88 90 ASP A N 1
ATOM 661 C CA . ASP A 1 90 ? -7.48 17.859 7.566 1 98.88 90 ASP A CA 1
ATOM 662 C C . ASP A 1 90 ? -8.242 17.875 6.242 1 98.88 90 ASP A C 1
ATOM 664 O O . ASP A 1 90 ? -9.125 17.047 6.02 1 98.88 90 ASP A O 1
ATOM 668 N N . SER A 1 91 ? -7.906 18.859 5.43 1 98.44 91 SER A N 1
ATOM 669 C CA . SER A 1 91 ? -8.742 19.094 4.258 1 98.44 91 SER A CA 1
ATOM 670 C C . SER A 1 91 ? -7.918 19.109 2.979 1 98.44 91 SER A C 1
ATOM 672 O O . SER A 1 91 ? -8.453 19.328 1.89 1 98.44 91 SER A O 1
ATOM 674 N N . GLY A 1 92 ? -6.625 18.922 3.096 1 96.94 92 GLY A N 1
ATOM 675 C CA . GLY A 1 92 ? -5.793 18.828 1.907 1 96.94 92 GLY A CA 1
ATOM 676 C C . GLY A 1 92 ? -5.262 20.156 1.439 1 96.94 92 GLY A C 1
ATOM 677 O O . GLY A 1 92 ? -5.391 21.172 2.141 1 96.94 92 GLY A O 1
ATOM 678 N N . THR A 1 93 ? -4.672 20.141 0.263 1 94.88 93 THR A N 1
ATOM 679 C CA . THR A 1 93 ? -3.84 21.234 -0.228 1 94.88 93 THR A CA 1
ATOM 680 C C . THR A 1 93 ? -4.652 22.188 -1.11 1 94.88 93 THR A C 1
ATOM 682 O O . THR A 1 93 ? -4.312 23.359 -1.245 1 94.88 93 THR A O 1
ATOM 685 N N . ALA A 1 94 ? -5.613 21.656 -1.733 1 91.62 94 ALA A N 1
ATOM 686 C CA . ALA A 1 94 ? -6.332 22.406 -2.754 1 91.62 94 ALA A CA 1
ATOM 687 C C . ALA A 1 94 ? -5.363 23.125 -3.688 1 91.62 94 ALA A C 1
ATOM 689 O O . ALA A 1 94 ? -4.457 22.516 -4.246 1 91.62 94 ALA A O 1
ATOM 690 N N . ASP A 1 95 ? -5.457 24.422 -3.891 1 86.5 95 ASP A N 1
ATOM 691 C CA . ASP A 1 95 ? -4.691 25.156 -4.902 1 86.5 95 ASP A CA 1
ATOM 692 C C . ASP A 1 95 ? -3.508 25.891 -4.281 1 86.5 95 ASP A C 1
ATOM 694 O O . ASP A 1 95 ? -2.926 26.781 -4.902 1 86.5 95 ASP A O 1
ATOM 698 N N . CYS A 1 96 ? -3.176 25.594 -3.1 1 87.69 96 CYS A N 1
ATOM 699 C CA . CYS A 1 96 ? -2.162 26.359 -2.383 1 87.69 96 CYS A CA 1
ATOM 700 C C . CYS A 1 96 ? -0.768 26.047 -2.918 1 87.69 96 CYS A C 1
ATOM 702 O O . CYS A 1 96 ? 0.149 26.859 -2.777 1 87.69 96 CYS A O 1
ATOM 704 N N . PHE A 1 97 ? -0.574 24.891 -3.357 1 81.62 97 PHE A N 1
ATOM 705 C CA . PHE A 1 97 ? 0.718 24.547 -3.941 1 81.62 97 PHE A CA 1
ATOM 706 C C . PHE A 1 97 ? 0.643 24.547 -5.465 1 81.62 97 PHE A C 1
ATOM 708 O O . PHE A 1 97 ? -0.399 24.234 -6.039 1 81.62 97 PHE A O 1
ATOM 715 N N . ALA A 1 98 ? 1.543 25.469 -6.113 1 63.81 98 ALA A N 1
ATOM 716 C CA . ALA A 1 98 ? 1.588 25.562 -7.57 1 63.81 98 ALA A CA 1
ATOM 717 C C . ALA A 1 98 ? 1.575 24.172 -8.211 1 63.81 98 ALA A C 1
ATOM 719 O O . ALA A 1 98 ? 2.037 23.203 -7.609 1 63.81 98 ALA A O 1
ATOM 720 N N . THR A 1 99 ? 0.68 24 -9.203 1 53.09 99 THR A N 1
ATOM 721 C CA . THR A 1 99 ? 0.282 22.781 -9.898 1 53.09 99 THR A CA 1
ATOM 722 C C . THR A 1 99 ? 1.502 22.062 -10.453 1 53.09 99 THR A C 1
ATOM 724 O O . THR A 1 99 ? 1.367 21.141 -11.266 1 53.09 99 THR A O 1
ATOM 727 N N . LYS A 1 100 ? 2.66 22.484 -10.188 1 48.88 100 LYS A N 1
ATOM 728 C CA . LYS A 1 100 ? 3.395 21.609 -11.086 1 48.88 100 LYS A CA 1
ATOM 729 C C . LYS A 1 100 ? 2.959 20.156 -10.914 1 48.88 100 LYS A C 1
ATOM 731 O O . LYS A 1 100 ? 2.209 19.828 -9.992 1 48.88 100 LYS A O 1
ATOM 736 N N . PRO A 1 101 ? 3.762 19.375 -11.57 1 46.09 101 PRO A N 1
ATOM 737 C CA . PRO A 1 101 ? 3.506 17.969 -11.836 1 46.09 101 PRO A CA 1
ATOM 738 C C . PRO A 1 101 ? 2.953 17.234 -10.609 1 46.09 101 PRO A C 1
ATOM 740 O O . PRO A 1 101 ? 2.545 16.078 -10.719 1 46.09 101 PRO A O 1
ATOM 743 N N . ASP A 1 102 ? 3.008 18.109 -9.383 1 55.25 102 ASP A N 1
ATOM 744 C CA . ASP A 1 102 ? 2.6 17.328 -8.211 1 55.25 102 ASP A CA 1
ATOM 745 C C . ASP A 1 102 ? 1.083 17.375 -8.031 1 55.25 102 ASP A C 1
ATOM 747 O O . ASP A 1 102 ? 0.461 18.422 -8.156 1 55.25 102 ASP A O 1
ATOM 751 N N . LYS A 1 103 ? 0.444 16.438 -8.32 1 73.75 103 LYS A N 1
ATOM 752 C CA . LYS A 1 103 ? -1.005 16.266 -8.352 1 73.75 103 LYS A CA 1
ATOM 753 C C . LYS A 1 103 ? -1.593 16.328 -6.941 1 73.75 103 LYS A C 1
ATOM 755 O O . LYS A 1 103 ? -2.221 15.383 -6.48 1 73.75 103 LYS A O 1
ATOM 760 N N . LEU A 1 104 ? -1.302 17.516 -6.215 1 89.69 104 LEU A N 1
ATOM 761 C CA . LEU A 1 104 ? -1.916 17.75 -4.91 1 89.69 104 LEU A CA 1
ATOM 762 C C . LEU A 1 104 ? -3.287 18.391 -5.055 1 89.69 104 LEU A C 1
ATOM 764 O O . LEU A 1 104 ? -3.643 18.859 -6.141 1 89.69 104 LEU A O 1
ATOM 768 N N . GLY A 1 105 ? -4.012 18.328 -4.023 1 92.38 105 GLY A N 1
ATOM 769 C CA . GLY A 1 105 ? -5.254 19.078 -3.936 1 92.38 105 GLY A CA 1
ATOM 770 C C . GLY A 1 105 ? -6.473 18.25 -4.305 1 92.38 105 GLY A C 1
ATOM 771 O O . GLY A 1 105 ? -7.5 18.812 -4.707 1 92.38 105 GLY A O 1
ATOM 772 N N . GLN A 1 106 ? -6.426 16.984 -4.113 1 92.88 106 GLN A N 1
ATOM 773 C CA . GLN A 1 106 ? -7.457 16.125 -4.691 1 92.88 106 GLN A CA 1
ATOM 774 C C . GLN A 1 106 ? -8.453 15.672 -3.627 1 92.88 106 GLN A C 1
ATOM 776 O O . GLN A 1 106 ? -9.344 14.867 -3.906 1 92.88 106 GLN A O 1
ATOM 781 N N . VAL A 1 107 ? -8.438 16.203 -2.422 1 96.31 107 VAL A N 1
ATOM 782 C CA . VAL A 1 107 ? -9.281 15.695 -1.345 1 96.31 107 VAL A CA 1
ATOM 783 C C . VAL A 1 107 ? -10.75 15.859 -1.721 1 96.31 107 VAL A C 1
ATOM 785 O O . VAL A 1 107 ? -11.547 14.93 -1.562 1 96.31 107 VAL A O 1
ATOM 788 N N . PRO A 1 108 ? -11.18 17.016 -2.314 1 93.25 108 PRO A N 1
ATOM 789 C CA . PRO A 1 108 ? -12.586 17.109 -2.693 1 93.25 108 PRO A CA 1
ATOM 790 C C . PRO A 1 108 ? -12.992 16.078 -3.75 1 93.25 108 PRO A C 1
ATOM 792 O O . PRO A 1 108 ? -14.07 15.5 -3.664 1 93.25 108 PRO A O 1
ATOM 795 N N . GLU A 1 109 ? -12.141 15.883 -4.688 1 92.31 109 GLU A N 1
ATOM 796 C CA . GLU A 1 109 ? -12.414 14.883 -5.719 1 92.31 109 GLU A CA 1
ATOM 797 C C . GLU A 1 109 ? -12.438 13.477 -5.129 1 92.31 109 GLU A C 1
ATOM 799 O O . GLU A 1 109 ? -13.25 12.641 -5.539 1 92.31 109 GLU A O 1
ATOM 804 N N . ALA A 1 110 ? -11.539 13.227 -4.199 1 95 110 ALA A N 1
ATOM 805 C CA . ALA A 1 110 ? -11.523 11.938 -3.521 1 95 110 ALA A CA 1
ATOM 806 C C . ALA A 1 110 ? -12.805 11.727 -2.715 1 95 110 ALA A C 1
ATOM 808 O O . ALA A 1 110 ? -13.352 10.617 -2.688 1 95 110 ALA A O 1
ATOM 809 N N . LEU A 1 111 ? -13.258 12.773 -2.082 1 96.38 111 LEU A N 1
ATOM 810 C CA . LEU A 1 111 ? -14.516 12.719 -1.337 1 96.38 111 LEU A CA 1
ATOM 811 C C . LEU A 1 111 ? -15.68 12.375 -2.256 1 96.38 111 LEU A C 1
ATOM 813 O O . LEU A 1 111 ? -16.5 11.516 -1.926 1 96.38 111 LEU A O 1
ATOM 817 N N . ALA A 1 112 ? -15.727 13.016 -3.383 1 94.25 112 ALA A N 1
ATOM 818 C CA . ALA A 1 112 ? -16.781 12.766 -4.355 1 94.25 112 ALA A CA 1
ATOM 819 C C . ALA A 1 112 ? -16.719 11.336 -4.879 1 94.25 112 ALA A C 1
ATOM 821 O O . ALA A 1 112 ? -17.75 10.672 -5.016 1 94.25 112 ALA A O 1
ATOM 822 N N . ALA A 1 113 ? -15.516 10.922 -5.141 1 91 113 ALA A N 1
ATOM 823 C CA . ALA A 1 113 ? -15.312 9.555 -5.621 1 91 113 ALA A CA 1
ATOM 824 C C . ALA A 1 113 ? -15.789 8.539 -4.586 1 91 113 ALA A C 1
ATOM 826 O O . ALA A 1 113 ? -16.25 7.453 -4.941 1 91 113 ALA A O 1
ATOM 827 N N . ALA A 1 114 ? -15.727 8.906 -3.357 1 93.62 114 ALA A N 1
ATOM 828 C CA . ALA A 1 114 ? -16.156 8.031 -2.27 1 93.62 114 ALA A CA 1
ATOM 829 C C . ALA A 1 114 ? -17.656 8.117 -2.049 1 93.62 114 ALA A C 1
ATOM 831 O O . ALA A 1 114 ? -18.203 7.457 -1.164 1 93.62 114 ALA A O 1
ATOM 832 N N . GLY A 1 115 ? -18.328 8.969 -2.812 1 94 115 GLY A N 1
ATOM 833 C CA . GLY A 1 115 ? -19.781 9.109 -2.723 1 94 115 GLY A CA 1
ATOM 834 C C . GLY A 1 115 ? -20.219 10.039 -1.61 1 94 115 GLY A C 1
ATOM 835 O O . GLY A 1 115 ? -21.328 9.922 -1.097 1 94 115 GLY A O 1
ATOM 836 N N . ILE A 1 116 ? -19.312 10.914 -1.182 1 95.94 116 ILE A N 1
ATOM 837 C CA . ILE A 1 116 ? -19.625 11.82 -0.077 1 95.94 116 ILE A CA 1
ATOM 838 C C . ILE A 1 116 ? -19.703 13.258 -0.591 1 95.94 116 ILE A C 1
ATOM 840 O O . ILE A 1 116 ? -18.797 13.719 -1.299 1 95.94 116 ILE A O 1
ATOM 844 N N . ASN A 1 117 ? -20.719 13.875 -0.217 1 96 117 ASN A N 1
ATOM 845 C CA . ASN A 1 117 ? -20.859 15.297 -0.514 1 96 117 ASN A CA 1
ATOM 846 C C . ASN A 1 117 ? -20.172 16.156 0.54 1 96 117 ASN A C 1
ATOM 848 O O . ASN A 1 117 ? -20.328 15.922 1.739 1 96 117 ASN A O 1
ATOM 852 N N . ALA A 1 118 ? -19.469 17.141 0.078 1 97.19 118 ALA A N 1
ATOM 853 C CA . ALA A 1 118 ? -18.781 18.031 0.995 1 97.19 118 ALA A CA 1
ATOM 854 C C . ALA A 1 118 ? -19.75 18.672 1.982 1 97.19 118 ALA A C 1
ATOM 856 O O . ALA A 1 118 ? -19.391 18.922 3.137 1 97.19 118 ALA A O 1
ATOM 857 N N . ALA A 1 119 ? -20.969 18.875 1.513 1 96.81 119 ALA A N 1
ATOM 858 C CA . ALA A 1 119 ? -21.984 19.516 2.348 1 96.81 119 ALA A CA 1
ATOM 859 C C . ALA A 1 119 ? -22.406 18.594 3.49 1 96.81 119 ALA A C 1
ATOM 861 O O . ALA A 1 119 ? -23.016 19.047 4.465 1 96.81 119 ALA A O 1
ATOM 862 N N . ASP A 1 120 ? -22.062 17.312 3.412 1 96.31 120 ASP A N 1
ATOM 863 C CA . ASP A 1 120 ? -22.438 16.328 4.434 1 96.31 120 ASP A CA 1
ATOM 864 C C . ASP A 1 120 ? -21.422 16.328 5.574 1 96.31 120 ASP A C 1
ATOM 866 O O . ASP A 1 120 ? -21.672 15.727 6.629 1 96.31 120 ASP A O 1
ATOM 870 N N . ILE A 1 121 ? -20.375 16.984 5.406 1 97.81 121 ILE A N 1
ATOM 871 C CA . ILE A 1 121 ? -19.359 17.062 6.453 1 97.81 121 ILE A CA 1
ATOM 872 C C . ILE A 1 121 ? -19.75 18.125 7.48 1 97.81 121 ILE A C 1
ATOM 874 O O . ILE A 1 121 ? -19.906 19.297 7.141 1 97.81 121 ILE A O 1
ATOM 878 N N . LYS A 1 122 ? -19.812 17.703 8.727 1 96.88 122 LYS A N 1
ATOM 879 C CA . LYS A 1 122 ? -20.297 18.625 9.742 1 96.88 122 LYS A CA 1
ATOM 880 C C . LYS A 1 122 ? -19.156 19.078 10.656 1 96.88 122 LYS A C 1
ATOM 882 O O . LYS A 1 122 ? -19.281 20.094 11.344 1 96.88 122 LYS A O 1
ATOM 887 N N . ASN A 1 123 ? -18.172 18.312 10.734 1 98.75 123 ASN A N 1
ATOM 888 C CA . ASN A 1 123 ? -17.016 18.672 11.547 1 98.75 123 ASN A CA 1
ATOM 889 C C . ASN A 1 123 ? -15.703 18.391 10.82 1 98.75 123 ASN A C 1
ATOM 891 O O . ASN A 1 123 ? -15.57 17.359 10.148 1 98.75 123 ASN A O 1
ATOM 895 N N . ILE A 1 124 ? -14.789 19.312 10.93 1 98.88 124 ILE A N 1
ATOM 896 C CA . ILE A 1 124 ? -13.422 19.156 10.438 1 98.88 124 ILE A CA 1
ATOM 897 C C . ILE A 1 124 ? -12.43 19.406 11.57 1 98.88 124 ILE A C 1
ATOM 899 O O . ILE A 1 124 ? -12.469 20.453 12.219 1 98.88 124 ILE A O 1
ATOM 903 N N . LEU A 1 125 ? -11.633 18.469 11.891 1 98.94 125 LEU A N 1
ATOM 904 C CA . LEU A 1 125 ? -10.539 18.625 12.852 1 98.94 125 LEU A CA 1
ATOM 905 C C . LEU A 1 125 ? -9.219 18.891 12.133 1 98.94 125 LEU A C 1
ATOM 907 O O . LEU A 1 125 ? -8.75 18.047 11.359 1 98.94 125 LEU A O 1
ATOM 911 N N . LEU A 1 126 ? -8.625 20.031 12.336 1 98.94 126 LEU A N 1
ATOM 912 C CA . LEU A 1 126 ? -7.312 20.312 11.773 1 98.94 126 LEU A CA 1
ATOM 913 C C . LEU A 1 126 ? -6.199 19.891 12.727 1 98.94 126 LEU A C 1
ATOM 915 O O . LEU A 1 126 ? -6.188 20.312 13.891 1 98.94 126 LEU A O 1
ATOM 919 N N . THR A 1 127 ? -5.324 19.062 12.18 1 98.94 127 THR A N 1
ATOM 920 C CA . THR A 1 127 ? -4.156 18.719 12.977 1 98.94 127 THR A CA 1
ATOM 921 C C . THR A 1 127 ? -3.273 19.938 13.211 1 98.94 127 THR A C 1
ATOM 923 O O . THR A 1 127 ? -2.703 20.109 14.289 1 98.94 127 THR A O 1
ATOM 926 N N . HIS A 1 128 ? -3.102 20.734 12.141 1 98.81 128 HIS A N 1
ATOM 927 C CA . HIS A 1 128 ? -2.352 21.984 12.234 1 98.81 128 HIS A CA 1
ATOM 928 C C . HIS A 1 128 ? -2.604 22.859 11.016 1 98.81 128 HIS A C 1
ATOM 930 O O . HIS A 1 128 ? -3.451 22.547 10.18 1 98.81 128 HIS A O 1
ATOM 936 N N . GLY A 1 129 ? -1.841 24.031 11.023 1 98.12 129 GLY A N 1
ATOM 937 C CA . GLY A 1 129 ? -2.26 25.078 10.102 1 98.12 129 GLY A CA 1
ATOM 938 C C . GLY A 1 129 ? -1.403 25.141 8.852 1 98.12 129 GLY A C 1
ATOM 939 O O . GLY A 1 129 ? -1.395 26.172 8.156 1 98.12 129 GLY A O 1
ATOM 940 N N . HIS A 1 130 ? -0.661 24.094 8.477 1 98 130 HIS A N 1
ATOM 941 C CA . HIS A 1 130 ? 0.079 24.109 7.215 1 98 130 HIS A CA 1
ATOM 942 C C . HIS A 1 130 ? -0.861 23.984 6.023 1 98 130 HIS A C 1
ATOM 944 O O . HIS A 1 130 ? -1.936 23.391 6.133 1 98 130 HIS A O 1
ATOM 950 N N . SER A 1 131 ? -0.413 24.484 4.906 1 96.31 131 SER A N 1
ATOM 951 C CA . SER A 1 131 ? -1.226 24.656 3.705 1 96.31 131 SER A CA 1
ATOM 952 C C . SER A 1 131 ? -1.747 23.312 3.197 1 96.31 131 SER A C 1
ATOM 954 O O . SER A 1 131 ? -2.875 23.234 2.707 1 96.31 131 SER A O 1
ATOM 956 N N . ASP A 1 132 ? -0.997 22.281 3.314 1 96.25 132 ASP A N 1
ATOM 957 C CA . ASP A 1 132 ? -1.405 21 2.768 1 96.25 132 ASP A CA 1
ATOM 958 C C . ASP A 1 132 ? -2.412 20.297 3.684 1 96.25 132 ASP A C 1
ATOM 960 O O . ASP A 1 132 ? -2.908 19.219 3.365 1 96.25 132 ASP A O 1
ATOM 964 N N . HIS A 1 133 ? -2.816 20.953 4.77 1 98.06 133 HIS A N 1
ATOM 965 C CA . HIS A 1 133 ? -3.795 20.375 5.688 1 98.06 133 HIS A CA 1
ATOM 966 C C . HIS A 1 133 ? -5.062 21.234 5.742 1 98.06 133 HIS A C 1
ATOM 968 O O . HIS A 1 133 ? -6.121 20.734 6.148 1 98.06 133 HIS A O 1
ATOM 974 N N . LEU A 1 134 ? -4.969 22.516 5.414 1 97.62 134 LEU A N 1
ATOM 975 C CA . LEU A 1 134 ? -6.148 23.328 5.699 1 97.62 134 LEU A CA 1
ATOM 976 C C . LEU A 1 134 ? -6.617 24.062 4.449 1 97.62 134 LEU A C 1
ATOM 978 O O . LEU A 1 134 ? -7.738 24.578 4.414 1 97.62 134 LEU A O 1
ATOM 982 N N . CYS A 1 135 ? -5.852 24.078 3.363 1 96.88 135 CYS A N 1
ATOM 983 C CA . CYS A 1 135 ? -6.238 24.891 2.221 1 96.88 135 CYS A CA 1
ATOM 984 C C . CYS A 1 135 ? -7.461 24.312 1.521 1 96.88 135 CYS A C 1
ATOM 986 O O . CYS A 1 135 ? -8.172 25.016 0.805 1 96.88 135 CYS A O 1
ATOM 988 N N . GLY A 1 136 ? -7.703 23.062 1.739 1 97.56 136 GLY A N 1
ATOM 989 C CA . GLY A 1 136 ? -8.891 22.438 1.179 1 97.56 136 GLY A CA 1
ATOM 990 C C . GLY A 1 136 ? -10.18 22.953 1.79 1 97.56 136 GLY A C 1
ATOM 991 O O . GLY A 1 136 ? -11.273 22.609 1.324 1 97.56 136 GLY A O 1
ATOM 992 N N . LEU A 1 137 ? -10.086 23.844 2.756 1 98.62 137 LEU A N 1
ATOM 993 C CA . LEU A 1 137 ? -11.25 24.406 3.42 1 98.62 137 LEU A CA 1
ATOM 994 C C . LEU A 1 137 ? -11.984 25.375 2.496 1 98.62 137 LEU A C 1
ATOM 996 O O . LEU A 1 137 ? -13.148 25.703 2.736 1 98.62 137 LEU A O 1
ATOM 1000 N N . ILE A 1 138 ? -11.242 25.828 1.475 1 97.88 138 ILE A N 1
ATOM 1001 C CA . ILE A 1 138 ? -11.891 26.812 0.615 1 97.88 138 ILE A CA 1
ATOM 1002 C C . ILE A 1 138 ? -11.719 26.406 -0.849 1 97.88 138 ILE A C 1
ATOM 1004 O O . ILE A 1 138 ? -10.758 25.719 -1.203 1 97.88 138 ILE A O 1
ATOM 1008 N N . ASN A 1 139 ? -12.648 26.828 -1.654 1 95.62 139 ASN A N 1
ATOM 1009 C CA . ASN A 1 139 ? -12.555 26.75 -3.107 1 95.62 139 ASN A CA 1
ATOM 1010 C C . ASN A 1 139 ? -11.656 27.859 -3.672 1 95.62 139 ASN A C 1
ATOM 1012 O O . ASN A 1 139 ? -11.234 28.75 -2.941 1 95.62 139 ASN A O 1
ATOM 1016 N N . ALA A 1 140 ? -11.391 27.75 -4.918 1 92.12 140 ALA A N 1
ATOM 1017 C CA . ALA A 1 140 ? -10.523 28.703 -5.586 1 92.12 140 ALA A CA 1
ATOM 1018 C C . ALA A 1 140 ? -11.062 30.125 -5.449 1 92.12 140 ALA A C 1
ATOM 1020 O O . ALA A 1 140 ? -10.297 31.094 -5.371 1 92.12 140 ALA A O 1
ATOM 1021 N N . ASP A 1 141 ? -12.391 30.266 -5.316 1 94.81 141 ASP A N 1
ATOM 1022 C CA . ASP A 1 141 ? -13.008 31.578 -5.254 1 94.81 141 ASP A CA 1
ATOM 1023 C C . ASP A 1 141 ? -13.117 32.062 -3.811 1 94.81 141 ASP A C 1
ATOM 1025 O O . ASP A 1 141 ? -13.711 33.125 -3.545 1 94.81 141 ASP A O 1
ATOM 1029 N N . GLY A 1 142 ? -12.641 31.281 -2.873 1 95.69 142 GLY A N 1
ATOM 1030 C CA . GLY A 1 142 ? -12.602 31.672 -1.477 1 95.69 142 GLY A CA 1
ATOM 1031 C C . GLY A 1 142 ? -13.82 31.219 -0.691 1 95.69 142 GLY A C 1
ATOM 1032 O O . GLY A 1 142 ? -13.867 31.359 0.532 1 95.69 142 GLY A O 1
ATOM 1033 N N . SER A 1 143 ? -14.758 30.625 -1.383 1 97.31 143 SER A N 1
ATOM 1034 C CA . SER A 1 143 ? -15.938 30.125 -0.683 1 97.31 143 SER A CA 1
ATOM 1035 C C . SER A 1 143 ? -15.625 28.859 0.1 1 97.31 143 SER A C 1
ATOM 1037 O O . SER A 1 143 ? -14.656 28.156 -0.208 1 97.31 143 SER A O 1
ATOM 1039 N N . ALA A 1 144 ? -16.422 28.625 1.073 1 98.38 144 ALA A N 1
ATOM 1040 C CA . ALA A 1 144 ? -16.234 27.438 1.901 1 98.38 144 ALA A CA 1
ATOM 1041 C C . ALA A 1 144 ? -16.484 26.156 1.097 1 98.38 144 ALA A C 1
ATOM 1043 O O . ALA A 1 144 ? -17.547 26 0.496 1 98.38 144 ALA A O 1
ATOM 1044 N N . THR A 1 145 ? -15.516 25.25 1.048 1 98.25 145 THR A N 1
ATOM 1045 C CA . THR A 1 145 ? -15.672 23.938 0.422 1 98.25 145 THR A CA 1
ATOM 1046 C C . THR A 1 145 ? -16.703 23.109 1.178 1 98.25 145 THR A C 1
ATOM 1048 O O . THR A 1 145 ? -17.453 22.344 0.571 1 98.25 145 THR A O 1
ATOM 1051 N N . TYR A 1 146 ? -16.703 23.25 2.48 1 98.56 146 TYR A N 1
ATOM 1052 C CA . TYR A 1 146 ? -17.594 22.547 3.387 1 98.56 146 TYR A CA 1
ATOM 1053 C C . TYR A 1 146 ? -18.547 23.5 4.09 1 98.56 146 TYR A C 1
ATOM 1055 O O . TYR A 1 146 ? -18.375 23.797 5.277 1 98.56 146 TYR A O 1
ATOM 1063 N N . PRO A 1 147 ? -19.609 23.844 3.465 1 98 147 PRO A N 1
ATOM 1064 C CA . PRO A 1 147 ? -20.406 24.984 3.922 1 98 147 PRO A CA 1
ATOM 1065 C C . PRO A 1 147 ? -21.109 24.703 5.242 1 98 147 PRO A C 1
ATOM 1067 O O . PRO A 1 147 ? -21.484 25.641 5.957 1 98 147 PRO A O 1
ATOM 1070 N N . ASN A 1 148 ? -21.281 23.469 5.621 1 98 148 ASN A N 1
ATOM 1071 C CA . ASN A 1 148 ? -22.047 23.156 6.824 1 98 148 ASN A CA 1
ATOM 1072 C C . ASN A 1 148 ? -21.125 22.75 7.977 1 98 148 ASN A C 1
ATOM 1074 O O . ASN A 1 148 ? -21.594 22.453 9.07 1 98 148 ASN A O 1
ATOM 1078 N N . ALA A 1 149 ? -19.859 22.797 7.781 1 98.62 149 ALA A N 1
ATOM 1079 C CA . ALA A 1 149 ? -18.922 22.203 8.742 1 98.62 149 ALA A CA 1
ATOM 1080 C C . ALA A 1 149 ? -18.516 23.219 9.805 1 98.62 149 ALA A C 1
ATOM 1082 O O . ALA A 1 149 ? -18.391 24.422 9.516 1 98.62 149 ALA A O 1
ATOM 1083 N N . THR A 1 150 ? -18.391 22.766 11.023 1 98.88 150 THR A N 1
ATOM 1084 C CA . THR A 1 150 ? -17.578 23.453 12.031 1 98.88 150 THR A CA 1
ATOM 1085 C C . THR A 1 150 ? -16.125 23.016 11.945 1 98.88 150 THR A C 1
ATOM 1087 O O . THR A 1 150 ? -15.828 21.812 11.891 1 98.88 150 THR A O 1
ATOM 1090 N N . VAL A 1 151 ? -15.219 24 11.898 1 98.94 151 VAL A N 1
ATOM 1091 C CA . VAL A 1 151 ? -13.789 23.719 11.828 1 98.94 151 VAL A CA 1
ATOM 1092 C C . VAL A 1 151 ? -13.164 23.859 13.219 1 98.94 151 VAL A C 1
ATOM 1094 O O . VAL A 1 151 ? -13.367 24.875 13.891 1 98.94 151 VAL A O 1
ATOM 1097 N N . TRP A 1 152 ? -12.477 22.828 13.641 1 98.94 152 TRP A N 1
ATOM 1098 C CA . TRP A 1 152 ? -11.789 22.812 14.93 1 98.94 152 TRP A CA 1
ATOM 1099 C C . TRP A 1 152 ? -10.281 22.891 14.742 1 98.94 152 TRP A C 1
ATOM 1101 O O . TRP A 1 152 ? -9.703 22.156 13.945 1 98.94 152 TRP A O 1
ATOM 1111 N N . ILE A 1 153 ? -9.617 23.781 15.445 1 98.88 153 ILE A N 1
ATOM 1112 C CA . ILE A 1 153 ? -8.164 23.922 15.391 1 98.88 153 ILE A CA 1
ATOM 1113 C C . ILE A 1 153 ? -7.617 24.203 16.781 1 98.88 153 ILE A C 1
ATOM 1115 O O . ILE A 1 153 ? -8.305 24.797 17.625 1 98.88 153 ILE A O 1
ATOM 1119 N N . ASN A 1 154 ? -6.473 23.719 17.078 1 98.94 154 ASN A N 1
ATOM 1120 C CA . ASN A 1 154 ? -5.832 24 18.359 1 98.94 154 ASN A CA 1
ATOM 1121 C C . ASN A 1 154 ? -5.738 25.516 18.609 1 98.94 154 ASN A C 1
ATOM 1123 O O . ASN A 1 154 ? -5.391 26.281 17.703 1 98.94 154 ASN A O 1
ATOM 1127 N N . ALA A 1 155 ? -6.008 25.922 19.844 1 98.88 155 ALA A N 1
ATOM 1128 C CA . ALA A 1 155 ? -6.07 27.328 20.188 1 98.88 155 ALA A CA 1
ATOM 1129 C C . ALA A 1 155 ? -4.73 28.031 19.938 1 98.88 155 ALA A C 1
ATOM 1131 O O . ALA A 1 155 ? -4.691 29.141 19.406 1 98.88 155 ALA A O 1
ATOM 1132 N N . ALA A 1 156 ? -3.645 27.406 20.328 1 98.62 156 ALA A N 1
ATOM 1133 C CA . ALA A 1 156 ? -2.32 27.984 20.125 1 98.62 156 ALA A CA 1
ATOM 1134 C C . ALA A 1 156 ? -2 28.094 18.641 1 98.62 156 ALA A C 1
ATOM 1136 O O . ALA A 1 156 ? -1.389 29.078 18.203 1 98.62 156 ALA A O 1
ATOM 1137 N N . GLU A 1 157 ? -2.375 27.078 17.906 1 98.5 157 GLU A N 1
ATOM 1138 C CA . GLU A 1 157 ? -2.195 27.078 16.453 1 98.5 157 GLU A CA 1
ATOM 1139 C C . GLU A 1 157 ? -2.957 28.234 15.805 1 98.5 157 GLU A C 1
ATOM 1141 O O . GLU A 1 157 ? -2.408 28.953 14.961 1 98.5 157 GLU A O 1
ATOM 1146 N N . ASN A 1 158 ? -4.207 28.344 16.172 1 98.75 158 ASN A N 1
ATOM 1147 C CA . ASN A 1 158 ? -5.043 29.422 15.648 1 98.75 158 ASN A CA 1
ATOM 1148 C C . ASN A 1 158 ? -4.461 30.797 15.953 1 98.75 158 ASN A C 1
ATOM 1150 O O . ASN A 1 158 ? -4.426 31.672 15.078 1 98.75 158 ASN A O 1
ATOM 1154 N N . ARG A 1 159 ? -4.047 31 17.172 1 98.62 159 ARG A N 1
ATOM 1155 C CA . ARG A 1 159 ? -3.445 32.281 17.562 1 98.62 159 ARG A CA 1
ATOM 1156 C C . ARG A 1 159 ? -2.195 32.562 16.75 1 98.62 159 ARG A C 1
ATOM 1158 O O . ARG A 1 159 ? -1.979 33.719 16.328 1 98.62 159 ARG A O 1
ATOM 1165 N N . TYR A 1 160 ? -1.381 31.578 16.531 1 98.44 160 TYR A N 1
ATOM 1166 C CA . TYR A 1 160 ? -0.136 31.734 15.797 1 98.44 160 TYR A CA 1
ATOM 1167 C C . TYR A 1 160 ? -0.403 32.25 14.391 1 98.44 160 TYR A C 1
ATOM 1169 O O . TYR A 1 160 ? 0.188 33.25 13.969 1 98.44 160 TYR A O 1
ATOM 1177 N N . TRP A 1 161 ? -1.306 31.656 13.664 1 98.25 161 TRP A N 1
ATOM 1178 C CA . TRP A 1 161 ? -1.532 31.984 12.266 1 98.25 161 TRP A CA 1
ATOM 1179 C C . TRP A 1 161 ? -2.266 33.312 12.117 1 98.25 161 TRP A C 1
ATOM 1181 O O . TRP A 1 161 ? -2.27 33.906 11.039 1 98.25 161 TRP A O 1
ATOM 1191 N N . HIS A 1 162 ? -2.848 33.844 13.219 1 98.25 162 HIS A N 1
ATOM 1192 C CA . HIS A 1 162 ? -3.547 35.125 13.18 1 98.25 162 HIS A CA 1
ATOM 1193 C C . HIS A 1 162 ? -2.678 36.219 13.75 1 98.25 162 HIS A C 1
ATOM 1195 O O . HIS A 1 162 ? -3.104 37.375 13.805 1 98.25 162 HIS A O 1
ATOM 1201 N N . SER A 1 163 ? -1.493 35.906 14.094 1 98.5 163 SER A N 1
ATOM 1202 C CA . SER A 1 163 ? -0.632 36.875 14.758 1 98.5 163 SER A CA 1
ATOM 1203 C C . SER A 1 163 ? 0.22 37.625 13.75 1 98.5 163 SER A C 1
ATOM 1205 O O . SER A 1 163 ? 1.12 37.062 13.133 1 98.5 163 SER A O 1
ATOM 1207 N N . ASP A 1 164 ? 0.057 38.875 13.695 1 98 164 ASP A N 1
ATOM 1208 C CA . ASP A 1 164 ? 0.925 39.688 12.875 1 98 164 ASP A CA 1
ATOM 1209 C C . ASP A 1 164 ? 2.346 39.719 13.43 1 98 164 ASP A C 1
ATOM 1211 O O . ASP A 1 164 ? 3.314 39.812 12.672 1 98 164 ASP A O 1
ATOM 1215 N N . ALA A 1 165 ? 2.457 39.688 14.727 1 98 165 ALA A N 1
ATOM 1216 C CA . ALA A 1 165 ? 3.764 39.688 15.375 1 98 165 ALA A CA 1
ATOM 1217 C C . ALA A 1 165 ? 4.57 38.469 15 1 98 165 ALA A C 1
ATOM 1219 O O . ALA A 1 165 ? 5.77 38.531 14.727 1 98 165 ALA A O 1
ATOM 1220 N N . GLU A 1 166 ? 3.926 37.312 15 1 97.38 166 GLU A N 1
ATOM 1221 C CA . GLU A 1 166 ? 4.609 36.062 14.609 1 97.38 166 GLU A CA 1
ATOM 1222 C C . GLU A 1 166 ? 4.992 36.094 13.133 1 97.38 166 GLU A C 1
ATOM 1224 O O . GLU A 1 166 ? 6.09 35.688 12.758 1 97.38 166 GLU A O 1
ATOM 1229 N N . LYS A 1 167 ? 4.07 36.531 12.289 1 97.44 167 LYS A N 1
ATOM 1230 C CA . LYS A 1 167 ? 4.336 36.688 10.859 1 97.44 167 LYS A CA 1
ATOM 1231 C C . LYS A 1 167 ? 5.555 37.562 10.609 1 97.44 167 LYS A C 1
ATOM 1233 O O . LYS A 1 167 ? 6.41 37.219 9.781 1 97.44 167 LYS A O 1
ATOM 1238 N N . ALA A 1 168 ? 5.68 38.625 11.32 1 97.62 168 ALA A N 1
ATOM 1239 C CA . ALA A 1 168 ? 6.73 39.625 11.117 1 97.62 168 ALA A CA 1
ATOM 1240 C C . ALA A 1 168 ? 8.094 39.062 11.508 1 97.62 168 ALA A C 1
ATOM 1242 O O . ALA A 1 168 ? 9.133 39.562 11.062 1 97.62 168 ALA A O 1
ATOM 1243 N N . LYS A 1 169 ? 8.156 38.062 12.375 1 96.5 169 LYS A N 1
ATOM 1244 C CA . LYS A 1 169 ? 9.406 37.438 12.828 1 96.5 169 LYS A CA 1
ATOM 1245 C C . LYS A 1 169 ? 10.023 36.562 11.742 1 96.5 169 LYS A C 1
ATOM 1247 O O . LYS A 1 169 ? 11.195 36.219 11.82 1 96.5 169 LYS A O 1
ATOM 1252 N N . LEU A 1 170 ? 9.258 36.25 10.758 1 95.81 170 LEU A N 1
ATOM 1253 C CA . LEU A 1 170 ? 9.719 35.344 9.719 1 95.81 170 LEU A CA 1
ATOM 1254 C C . LEU A 1 170 ? 10.109 36.125 8.461 1 95.81 170 LEU A C 1
ATOM 1256 O O . LEU A 1 170 ? 9.695 37.25 8.281 1 95.81 170 LEU A O 1
ATOM 1260 N N . PRO A 1 171 ? 10.906 35.5 7.613 1 95.31 171 PRO A N 1
ATOM 1261 C CA . PRO A 1 171 ? 11.242 36.156 6.344 1 95.31 171 PRO A CA 1
ATOM 1262 C C . PRO A 1 171 ? 10.008 36.406 5.48 1 95.31 171 PRO A C 1
ATOM 1264 O O . PRO A 1 171 ? 9.07 35.625 5.465 1 95.31 171 PRO A O 1
ATOM 1267 N N . GLU A 1 172 ? 10.047 37.469 4.75 1 95.31 172 GLU A N 1
ATOM 1268 C CA . GLU A 1 172 ? 8.93 37.875 3.9 1 95.31 172 GLU A CA 1
ATOM 1269 C C . GLU A 1 172 ? 8.547 36.75 2.928 1 95.31 172 GLU A C 1
ATOM 1271 O O . GLU A 1 172 ? 7.371 36.594 2.596 1 95.31 172 GLU A O 1
ATOM 1276 N N . ALA A 1 173 ? 9.5 36 2.566 1 93.38 173 ALA A N 1
ATOM 1277 C CA . ALA A 1 173 ? 9.32 34.969 1.562 1 93.38 173 ALA A CA 1
ATOM 1278 C C . ALA A 1 173 ? 8.32 33.906 2.039 1 93.38 173 ALA A C 1
ATOM 1280 O O . ALA A 1 173 ? 7.758 33.156 1.229 1 93.38 173 ALA A O 1
ATOM 1281 N N . VAL A 1 174 ? 8.023 33.812 3.334 1 93.62 174 VAL A N 1
ATOM 1282 C CA . VAL A 1 174 ? 7.133 32.75 3.814 1 93.62 174 VAL A CA 1
ATOM 1283 C C . VAL A 1 174 ? 5.867 33.375 4.402 1 93.62 174 VAL A C 1
ATOM 1285 O O . VAL A 1 174 ? 5.027 32.688 4.969 1 93.62 174 VAL A O 1
ATOM 1288 N N . HIS A 1 175 ? 5.676 34.719 4.289 1 95.81 175 HIS A N 1
ATOM 1289 C CA . HIS A 1 175 ? 4.496 35.406 4.809 1 95.81 175 HIS A CA 1
ATOM 1290 C C . HIS A 1 175 ? 3.223 34.875 4.152 1 95.81 175 HIS A C 1
ATOM 1292 O O . HIS A 1 175 ? 2.152 34.906 4.766 1 95.81 175 HIS A O 1
ATOM 1298 N N . PHE A 1 176 ? 3.422 34.438 2.896 1 94.06 176 PHE A N 1
ATOM 1299 C CA . PHE A 1 176 ? 2.26 33.969 2.156 1 94.06 176 PHE A CA 1
ATOM 1300 C C . PHE A 1 176 ? 1.615 32.781 2.867 1 94.06 176 PHE A C 1
ATOM 1302 O O . PHE A 1 176 ? 0.414 32.531 2.725 1 94.06 176 PHE A O 1
ATOM 1309 N N . LEU A 1 177 ? 2.322 32.031 3.646 1 95.5 177 LEU A N 1
ATOM 1310 C CA . LEU A 1 177 ? 1.778 30.906 4.387 1 95.5 177 LEU A CA 1
ATOM 1311 C C . LEU A 1 177 ? 0.745 31.375 5.406 1 95.5 177 LEU A C 1
ATOM 1313 O O . LEU A 1 177 ? -0.269 30.703 5.621 1 95.5 177 LEU A O 1
ATOM 1317 N N . PHE A 1 178 ? 1.021 32.5 6.047 1 97.5 178 PHE A N 1
ATOM 1318 C CA . PHE A 1 178 ? 0.061 33.094 6.969 1 97.5 178 PHE A CA 1
ATOM 1319 C C . PHE A 1 178 ? -1.193 33.531 6.23 1 97.5 178 PHE A C 1
ATOM 1321 O O . PHE A 1 178 ? -2.311 33.344 6.707 1 97.5 178 PHE A O 1
ATOM 1328 N N . ASP A 1 179 ? -0.939 34.156 5.047 1 97 179 ASP A N 1
ATOM 1329 C CA . ASP A 1 179 ? -2.064 34.625 4.25 1 97 179 ASP A CA 1
ATOM 1330 C C . ASP A 1 179 ? -2.953 33.469 3.809 1 97 179 ASP A C 1
ATOM 1332 O O . ASP A 1 179 ? -4.18 33.562 3.822 1 97 179 ASP A O 1
ATOM 1336 N N . GLN A 1 180 ? -2.35 32.406 3.467 1 96.31 180 GLN A N 1
ATOM 1337 C CA . GLN A 1 180 ? -3.096 31.203 3.057 1 96.31 180 GLN A CA 1
ATOM 1338 C C . GLN A 1 180 ? -3.91 30.641 4.215 1 96.31 180 GLN A C 1
ATOM 1340 O O . GLN A 1 180 ? -5.078 30.281 4.047 1 96.31 180 GLN A O 1
ATOM 1345 N N . ALA A 1 181 ? -3.301 30.547 5.387 1 98.19 181 ALA A N 1
ATOM 1346 C CA . ALA A 1 181 ? -4 30.016 6.555 1 98.19 181 ALA A CA 1
ATOM 1347 C C . ALA A 1 181 ? -5.195 30.891 6.918 1 98.19 181 ALA A C 1
ATOM 1349 O O . ALA A 1 181 ? -6.297 30.391 7.145 1 98.19 181 ALA A O 1
ATOM 1350 N N . ARG A 1 182 ? -4.996 32.156 6.906 1 98.44 182 ARG A N 1
ATOM 1351 C CA . ARG A 1 182 ? -6.055 33.125 7.242 1 98.44 182 ARG A CA 1
ATOM 1352 C C . ARG A 1 182 ? -7.191 33.031 6.227 1 98.44 182 ARG A C 1
ATOM 1354 O O . ARG A 1 182 ? -8.367 33.031 6.598 1 98.44 182 ARG A O 1
ATOM 1361 N N . ALA A 1 183 ? -6.785 33 4.98 1 97.94 183 ALA A N 1
ATOM 1362 C CA . ALA A 1 183 ? -7.789 32.938 3.92 1 97.94 183 ALA A CA 1
ATOM 1363 C C . ALA A 1 183 ? -8.625 31.656 4.047 1 97.94 183 ALA A C 1
ATOM 1365 O O . ALA A 1 183 ? -9.844 31.688 3.857 1 97.94 183 ALA A O 1
ATOM 1366 N N . ALA A 1 184 ? -7.992 30.562 4.355 1 98.44 184 ALA A N 1
ATOM 1367 C CA . ALA A 1 184 ? -8.672 29.281 4.453 1 98.44 184 ALA A CA 1
ATOM 1368 C C . ALA A 1 184 ? -9.656 29.266 5.617 1 98.44 184 ALA A C 1
ATOM 1370 O O . ALA A 1 184 ? -10.734 28.672 5.52 1 98.44 184 ALA A O 1
ATOM 1371 N N . LEU A 1 185 ? -9.336 29.922 6.719 1 98.69 185 LEU A N 1
ATOM 1372 C CA . LEU A 1 185 ? -10.141 29.875 7.938 1 98.69 185 LEU A CA 1
ATOM 1373 C C . LEU A 1 185 ? -11.234 30.938 7.906 1 98.69 185 LEU A C 1
ATOM 1375 O O . LEU A 1 185 ? -12.227 30.828 8.633 1 98.69 185 LEU A O 1
ATOM 1379 N N . ALA A 1 186 ? -11.133 31.906 7.07 1 98.56 186 ALA A N 1
ATOM 1380 C CA . ALA A 1 186 ? -11.922 33.156 7.105 1 98.56 186 ALA A CA 1
ATOM 1381 C C . ALA A 1 186 ? -13.406 32.844 6.945 1 98.56 186 ALA A C 1
ATOM 1383 O O . ALA A 1 186 ? -14.234 33.375 7.699 1 98.56 186 ALA A O 1
ATOM 1384 N N . PRO A 1 187 ? -13.773 32.031 5.938 1 98.62 187 PRO A N 1
ATOM 1385 C CA . PRO A 1 187 ? -15.211 31.812 5.777 1 98.62 187 PRO A CA 1
ATOM 1386 C C . PRO A 1 187 ? -15.852 31.156 7 1 98.62 187 PRO A C 1
ATOM 1388 O O . PRO A 1 187 ? -17.016 31.422 7.32 1 98.62 187 PRO A O 1
ATOM 1391 N N . TYR A 1 188 ? -15.156 30.375 7.637 1 98.81 188 TYR A N 1
ATOM 1392 C CA . TYR A 1 188 ? -15.672 29.672 8.805 1 98.81 188 TYR A CA 1
ATOM 1393 C C . TYR A 1 188 ? -15.688 30.578 10.023 1 98.81 188 TYR A C 1
ATOM 1395 O O . TYR A 1 188 ? -16.594 30.5 10.859 1 98.81 188 TYR A O 1
ATOM 1403 N N . GLU A 1 189 ? -14.68 31.438 10.148 1 98.31 189 GLU A N 1
ATOM 1404 C CA . GLU A 1 189 ? -14.688 32.438 11.195 1 98.31 189 GLU A CA 1
ATOM 1405 C C . GLU A 1 189 ? -15.883 33.375 11.047 1 98.31 189 GLU A C 1
ATOM 1407 O O . GLU A 1 189 ? -16.594 33.656 12.023 1 98.31 189 GLU A O 1
ATOM 1412 N N . LYS A 1 190 ? -16.109 33.844 9.875 1 98.19 190 LYS A N 1
ATOM 1413 C CA . LYS A 1 190 ? -17.203 34.75 9.586 1 98.19 190 LYS A CA 1
ATOM 1414 C C . LYS A 1 190 ? -18.547 34.125 9.898 1 98.19 190 LYS A C 1
ATOM 1416 O O . LYS A 1 190 ? -19.469 34.812 10.352 1 98.19 190 LYS A O 1
ATOM 1421 N N . ALA A 1 191 ? -18.656 32.844 9.672 1 98.25 191 ALA A N 1
ATOM 1422 C CA . ALA A 1 191 ? -19.906 32.125 9.875 1 98.25 191 ALA A CA 1
ATOM 1423 C C . ALA A 1 191 ? -20.062 31.703 11.336 1 98.25 191 ALA A C 1
ATOM 1425 O O . ALA A 1 191 ? -21.062 31.094 11.703 1 98.25 191 ALA A O 1
ATOM 1426 N N . GLY A 1 192 ? -19.062 31.984 12.234 1 98.44 192 GLY A N 1
ATOM 1427 C CA . GLY A 1 192 ? -19.109 31.547 13.617 1 98.44 192 GLY A CA 1
ATOM 1428 C C . GLY A 1 192 ? -18.906 30.062 13.789 1 98.44 192 GLY A C 1
ATOM 1429 O O . GLY A 1 192 ? -19.359 29.469 14.773 1 98.44 192 GLY A O 1
ATOM 1430 N N . LYS A 1 193 ? -18.25 29.469 12.773 1 98.69 193 LYS A N 1
ATOM 1431 C CA . LYS A 1 193 ? -18.109 28.016 12.75 1 98.69 193 LYS A CA 1
ATOM 1432 C C . LYS A 1 193 ? -16.641 27.609 12.922 1 98.69 193 LYS A C 1
ATOM 1434 O O . LYS A 1 193 ? -16.266 26.484 12.594 1 98.69 193 LYS A O 1
ATOM 1439 N N . LEU A 1 194 ? -15.805 28.484 13.312 1 98.81 194 LEU A N 1
ATOM 1440 C CA . LEU A 1 194 ? -14.445 28.172 13.719 1 98.81 194 LEU A CA 1
ATOM 1441 C C . LEU A 1 194 ? -14.344 28.047 15.234 1 98.81 194 LEU A C 1
ATOM 1443 O O . LEU A 1 194 ? -14.641 28.984 15.961 1 98.81 194 LEU A O 1
ATOM 1447 N N . LYS A 1 195 ? -14 26.891 15.703 1 98.88 195 LYS A N 1
ATOM 1448 C CA . LYS A 1 195 ? -13.844 26.609 17.125 1 98.88 195 LYS A CA 1
ATOM 1449 C C . LYS A 1 195 ? -12.422 26.172 17.453 1 98.88 195 LYS A C 1
ATOM 1451 O O . LYS A 1 195 ? -11.75 25.547 16.609 1 98.88 195 LYS A O 1
ATOM 1456 N N . THR A 1 196 ? -11.984 26.469 18.641 1 98.81 196 THR A N 1
ATOM 1457 C CA . THR A 1 196 ? -10.656 26.047 19.062 1 98.81 196 THR A CA 1
ATOM 1458 C C . THR A 1 196 ? -10.75 25 20.172 1 98.81 196 THR A C 1
ATOM 1460 O O . THR A 1 196 ? -11.797 24.828 20.797 1 98.81 196 THR A O 1
ATOM 1463 N N . PHE A 1 197 ? -9.742 24.203 20.266 1 98.88 197 PHE A N 1
ATOM 1464 C CA . PHE A 1 197 ? -9.617 23.219 21.328 1 98.88 197 PHE A CA 1
ATOM 1465 C C . PHE A 1 197 ? -8.219 23.25 21.922 1 98.88 197 PHE A C 1
ATOM 1467 O O . PHE A 1 197 ? -7.328 23.922 21.406 1 98.88 197 PHE A O 1
ATOM 1474 N N . THR A 1 198 ? -8.039 22.656 23.078 1 98.62 198 THR A N 1
ATOM 1475 C CA . THR A 1 198 ? -6.746 22.438 23.719 1 98.62 198 THR A CA 1
ATOM 1476 C C . THR A 1 198 ? -6.5 20.953 23.938 1 98.62 198 THR A C 1
ATOM 1478 O O . THR A 1 198 ? -7.406 20.141 23.766 1 98.62 198 THR A O 1
ATOM 1481 N N . ASP A 1 199 ? -5.312 20.609 24.219 1 97.94 199 ASP A N 1
ATOM 1482 C CA . ASP A 1 199 ? -4.945 19.219 24.438 1 97.94 199 ASP A CA 1
ATOM 1483 C C . ASP A 1 199 ? -5.844 18.578 25.5 1 97.94 199 ASP A C 1
ATOM 1485 O O . ASP A 1 199 ? -6.152 19.188 26.516 1 97.94 199 ASP A O 1
ATOM 1489 N N . GLY A 1 200 ? -6.316 17.406 25.25 1 97.5 200 GLY A N 1
ATOM 1490 C CA . GLY A 1 200 ? -7.117 16.672 26.203 1 97.5 200 GLY A CA 1
ATOM 1491 C C . GLY A 1 200 ? -8.609 16.859 26.016 1 97.5 200 GLY A C 1
ATOM 1492 O O . GLY A 1 200 ? -9.414 16.078 26.531 1 97.5 200 GLY A O 1
ATOM 1493 N N . ASP A 1 201 ? -8.969 17.812 25.266 1 98.44 201 ASP A N 1
ATOM 1494 C CA . ASP A 1 201 ? -10.383 18.078 25.016 1 98.44 201 ASP A CA 1
ATOM 1495 C C . ASP A 1 201 ? -11.039 16.906 24.281 1 98.44 201 ASP A C 1
ATOM 1497 O O . ASP A 1 201 ? -10.375 16.188 23.531 1 98.44 201 ASP A O 1
ATOM 1501 N N . THR A 1 202 ? -12.359 16.688 24.578 1 97.69 202 THR A N 1
ATOM 1502 C CA . THR A 1 202 ? -13.195 15.781 23.797 1 97.69 202 THR A CA 1
ATOM 1503 C C . THR A 1 202 ? -13.844 16.516 22.625 1 97.69 202 THR A C 1
ATOM 1505 O O . THR A 1 202 ? -14.461 17.562 22.812 1 97.69 202 THR A O 1
ATOM 1508 N N . LEU A 1 203 ? -13.656 15.984 21.484 1 98.06 203 LEU A N 1
ATOM 1509 C CA . LEU A 1 203 ? -14.109 16.578 20.234 1 98.06 203 LEU A CA 1
ATOM 1510 C C . LEU A 1 203 ? -15.18 15.719 19.562 1 98.06 203 LEU A C 1
ATOM 1512 O O . LEU A 1 203 ? -15.617 14.719 20.141 1 98.06 203 LEU A O 1
ATOM 1516 N N . PRO A 1 204 ? -15.688 16.172 18.422 1 97.06 204 PRO A N 1
ATOM 1517 C CA . PRO A 1 204 ? -16.703 15.367 17.734 1 97.06 204 PRO A CA 1
ATOM 1518 C C . PRO A 1 204 ? -16.281 13.906 17.578 1 97.06 204 PRO A C 1
ATOM 1520 O O . PRO A 1 204 ? -15.102 13.609 17.391 1 97.06 204 PRO A O 1
ATOM 1523 N N . LEU A 1 205 ? -17.25 12.93 17.641 1 95.19 205 LEU A N 1
ATOM 1524 C CA . LEU A 1 205 ? -17.094 11.477 17.609 1 95.19 205 LEU A CA 1
ATOM 1525 C C . LEU A 1 205 ? -16.312 11 18.828 1 95.19 205 LEU A C 1
ATOM 1527 O O . LEU A 1 205 ? -15.664 9.945 18.781 1 95.19 205 LEU A O 1
ATOM 1531 N N . THR A 1 206 ? -16.234 11.859 19.797 1 93.44 206 THR A N 1
ATOM 1532 C CA . THR A 1 206 ? -15.562 11.602 21.078 1 93.44 206 THR A CA 1
ATOM 1533 C C . THR A 1 206 ? -14.062 11.438 20.859 1 93.44 206 THR A C 1
ATOM 1535 O O . THR A 1 206 ? -13.414 10.664 21.562 1 93.44 206 THR A O 1
ATOM 1538 N N . ALA A 1 207 ? -13.594 12.07 19.875 1 96.31 207 ALA A N 1
ATOM 1539 C CA . ALA A 1 207 ? -12.148 12.102 19.672 1 96.31 207 ALA A CA 1
ATOM 1540 C C . ALA A 1 207 ? -11.445 12.859 20.781 1 96.31 207 ALA A C 1
ATOM 1542 O O . ALA A 1 207 ? -11.93 13.906 21.234 1 96.31 207 ALA A O 1
ATOM 1543 N N . LYS A 1 208 ? -10.359 12.32 21.203 1 97 208 LYS A N 1
ATOM 1544 C CA . LYS A 1 208 ? -9.531 13.047 22.156 1 97 208 LYS A CA 1
ATOM 1545 C C . LYS A 1 208 ? -8.391 13.781 21.453 1 97 208 LYS A C 1
ATOM 1547 O O . LYS A 1 208 ? -7.648 13.188 20.688 1 97 208 LYS A O 1
ATOM 1552 N N . ALA A 1 209 ? -8.328 15.07 21.734 1 98.5 209 ALA A N 1
ATOM 1553 C CA . ALA A 1 209 ? -7.172 15.82 21.25 1 98.5 209 ALA A CA 1
ATOM 1554 C C . ALA A 1 209 ? -5.906 15.445 22.016 1 98.5 209 ALA A C 1
ATOM 1556 O O . ALA A 1 209 ? -5.859 15.547 23.234 1 98.5 209 ALA A O 1
ATOM 1557 N N . VAL A 1 210 ? -4.918 15.016 21.25 1 98.38 210 VAL A N 1
ATOM 1558 C CA . VAL A 1 210 ? -3.662 14.57 21.844 1 98.38 210 VAL A CA 1
ATOM 1559 C C . VAL A 1 210 ? -2.535 15.523 21.438 1 98.38 210 VAL A C 1
ATOM 1561 O O . VAL A 1 210 ? -2.381 15.844 20.266 1 98.38 210 VAL A O 1
ATOM 1564 N N . ASN A 1 211 ? -1.808 15.945 22.453 1 98.5 211 ASN A N 1
ATOM 1565 C CA . ASN A 1 211 ? -0.666 16.812 22.172 1 98.5 211 ASN A CA 1
ATOM 1566 C C . ASN A 1 211 ? 0.344 16.125 21.25 1 98.5 211 ASN A C 1
ATOM 1568 O O . ASN A 1 211 ? 0.807 15.023 21.547 1 98.5 211 ASN A O 1
ATOM 1572 N N . ALA A 1 212 ? 0.67 16.797 20.141 1 98.75 212 ALA A N 1
ATOM 1573 C CA . ALA A 1 212 ? 1.7 16.359 19.203 1 98.75 212 ALA A CA 1
ATOM 1574 C C . ALA A 1 212 ? 2.551 17.531 18.734 1 98.75 212 ALA A C 1
ATOM 1576 O O . ALA A 1 212 ? 2.971 17.578 17.578 1 98.75 212 ALA A O 1
ATOM 1577 N N . ASN A 1 213 ? 2.783 18.484 19.578 1 98.12 213 ASN A N 1
ATOM 1578 C CA . ASN A 1 213 ? 3.469 19.719 19.219 1 98.12 213 ASN A CA 1
ATOM 1579 C C . ASN A 1 213 ? 4.891 19.438 18.734 1 98.12 213 ASN A C 1
ATOM 1581 O O . ASN A 1 213 ? 5.422 18.359 18.938 1 98.12 213 ASN A O 1
ATOM 1585 N N . GLY A 1 214 ? 5.484 20.422 18.078 1 98.5 214 GLY A N 1
ATOM 1586 C CA . GLY A 1 214 ? 6.84 20.359 17.547 1 98.5 214 GLY A CA 1
ATOM 1587 C C . GLY A 1 214 ? 6.93 20.719 16.078 1 98.5 214 GLY A C 1
ATOM 1588 O O . GLY A 1 214 ? 7.633 21.672 15.711 1 98.5 214 GLY A O 1
ATOM 1589 N N . HIS A 1 215 ? 6.145 20 15.281 1 98.62 215 HIS A N 1
ATOM 1590 C CA . HIS A 1 215 ? 6.082 20.359 13.867 1 98.62 215 HIS A CA 1
ATOM 1591 C C . HIS A 1 215 ? 5.504 21.766 13.68 1 98.62 215 HIS A C 1
ATOM 1593 O O . HIS A 1 215 ? 6.031 22.547 12.891 1 98.62 215 HIS A O 1
ATOM 1599 N N . THR A 1 216 ? 4.461 22 14.352 1 98.56 216 THR A N 1
ATOM 1600 C CA . THR A 1 216 ? 3.953 23.344 14.57 1 98.56 216 THR A CA 1
ATOM 1601 C C . THR A 1 216 ? 3.643 23.578 16.047 1 98.56 216 THR A C 1
ATOM 1603 O O . THR A 1 216 ? 3.703 22.641 16.859 1 98.56 216 THR A O 1
ATOM 1606 N N . ILE A 1 217 ? 3.381 24.734 16.406 1 97.56 217 ILE A N 1
ATOM 1607 C CA . ILE A 1 217 ? 3.232 25.125 17.812 1 97.56 217 ILE A CA 1
ATOM 1608 C C . ILE A 1 217 ? 2.012 24.438 18.406 1 97.56 217 ILE A C 1
ATOM 1610 O O . ILE A 1 217 ? 2.006 24.094 19.594 1 97.56 217 ILE A O 1
ATOM 1614 N N . GLY A 1 218 ? 1.017 24.219 17.656 1 98.38 218 GLY A N 1
ATOM 1615 C CA . GLY A 1 218 ? -0.214 23.609 18.141 1 98.38 218 GLY A CA 1
ATOM 1616 C C . GLY A 1 218 ? -0.576 22.344 17.406 1 98.38 218 GLY A C 1
ATOM 1617 O O . GLY A 1 218 ? -1.752 21.984 17.312 1 98.38 218 GLY A O 1
ATOM 1618 N N . HIS A 1 219 ? 0.421 21.656 16.797 1 98.81 219 HIS A N 1
ATOM 1619 C CA . HIS A 1 219 ? 0.148 20.391 16.125 1 98.81 219 HIS A CA 1
ATOM 1620 C C . HIS A 1 219 ? -0.534 19.406 17.062 1 98.81 219 HIS A C 1
ATOM 1622 O O . HIS A 1 219 ? -0.115 19.25 18.219 1 98.81 219 HIS A O 1
ATOM 1628 N N . SER A 1 220 ? -1.597 18.781 16.594 1 98.81 220 SER A N 1
ATOM 1629 C CA . SER A 1 220 ? -2.391 17.859 17.406 1 98.81 220 SER A CA 1
ATOM 1630 C C . SER A 1 220 ? -2.645 16.562 16.672 1 98.81 220 SER A C 1
ATOM 1632 O O . SER A 1 220 ? -2.791 16.547 15.445 1 98.81 220 SER A O 1
ATOM 1634 N N . ALA A 1 221 ? -2.684 15.492 17.422 1 98.81 221 ALA A N 1
ATOM 1635 C CA . ALA A 1 221 ? -3.223 14.211 16.984 1 98.81 221 ALA A CA 1
ATOM 1636 C C . ALA A 1 221 ? -4.617 13.977 17.562 1 98.81 221 ALA A C 1
ATOM 1638 O O . ALA A 1 221 ? -5.043 14.68 18.469 1 98.81 221 ALA A O 1
ATOM 1639 N N . PHE A 1 222 ? -5.34 13.031 17 1 98.62 222 PHE A N 1
ATOM 1640 C CA . PHE A 1 222 ? -6.688 12.711 17.453 1 98.62 222 PHE A CA 1
ATOM 1641 C C . PHE A 1 222 ? -6.836 11.219 17.703 1 98.62 222 PHE A C 1
ATOM 1643 O O . PHE A 1 222 ? -6.57 10.406 16.812 1 98.62 222 PHE A O 1
ATOM 1650 N N . LEU A 1 223 ? -7.215 10.883 18.906 1 97.44 223 LEU A N 1
ATOM 1651 C CA . LEU A 1 223 ? -7.449 9.5 19.297 1 97.44 223 LEU A CA 1
ATOM 1652 C C . LEU A 1 223 ? -8.938 9.18 19.297 1 97.44 223 LEU A C 1
ATOM 1654 O O . LEU A 1 223 ? -9.695 9.766 20.078 1 97.44 223 LEU A O 1
ATOM 1658 N N . PHE A 1 224 ? -9.336 8.344 18.359 1 96.56 224 PHE A N 1
ATOM 1659 C CA . PHE A 1 224 ? -10.711 7.852 18.297 1 96.56 224 PHE A CA 1
ATOM 1660 C C . PHE A 1 224 ? -10.828 6.504 19 1 96.56 224 PHE A C 1
ATOM 1662 O O . PHE A 1 224 ? -10.297 5.496 18.516 1 96.56 224 PHE A O 1
ATOM 1669 N N . ASN A 1 225 ? -11.422 6.492 20.078 1 88.94 225 ASN A N 1
ATOM 1670 C CA . ASN A 1 225 ? -11.609 5.242 20.812 1 88.94 225 ASN A CA 1
ATOM 1671 C C . ASN A 1 225 ? -12.852 4.492 20.328 1 88.94 225 ASN A C 1
ATOM 1673 O O . ASN A 1 225 ? -13.805 5.105 19.859 1 88.94 225 ASN A O 1
ATOM 1677 N N . ASN A 1 226 ? -12.695 3.227 20.312 1 76.62 226 ASN A N 1
ATOM 1678 C CA . ASN A 1 226 ? -13.82 2.355 20 1 76.62 226 ASN A CA 1
ATOM 1679 C C . ASN A 1 226 ? -14.336 1.62 21.234 1 76.62 226 ASN A C 1
ATOM 1681 O O . ASN A 1 226 ? -13.641 1.553 22.25 1 76.62 226 ASN A O 1
ATOM 1685 N N . GLU A 1 227 ? -15.578 1.361 21.125 1 69.19 227 GLU A N 1
ATOM 1686 C CA . GLU A 1 227 ? -16.188 0.593 22.203 1 69.19 227 GLU A CA 1
ATOM 1687 C C . GLU A 1 227 ? -15.578 -0.805 22.297 1 69.19 227 GLU A C 1
ATOM 1689 O O . GLU A 1 227 ? -15.609 -1.436 23.359 1 69.19 227 GLU A O 1
ATOM 1694 N N . GLN A 1 228 ? -15.062 -1.241 21.266 1 64.44 228 GLN A N 1
ATOM 1695 C CA . GLN A 1 228 ? -14.594 -2.621 21.203 1 64.44 228 GLN A CA 1
ATOM 1696 C C . GLN A 1 228 ? -13.102 -2.711 21.5 1 64.44 228 GLN A C 1
ATOM 1698 O O . GLN A 1 228 ? -12.516 -3.795 21.438 1 64.44 228 GLN A O 1
ATOM 1703 N N . GLY A 1 229 ? -12.555 -1.571 21.906 1 61.62 229 GLY A N 1
ATOM 1704 C CA . GLY A 1 229 ? -11.148 -1.612 22.266 1 61.62 229 GLY A CA 1
ATOM 1705 C C . GLY A 1 229 ? -10.227 -1.179 21.141 1 61.62 229 GLY A C 1
ATOM 1706 O O . GLY A 1 229 ? -9.047 -0.918 21.359 1 61.62 229 GLY A O 1
ATOM 1707 N N . ALA A 1 230 ? -10.672 -1.136 19.922 1 64.38 230 ALA A N 1
ATOM 1708 C CA . ALA A 1 230 ? -9.773 -0.691 18.859 1 64.38 230 ALA A CA 1
ATOM 1709 C C . ALA A 1 230 ? -9.758 0.831 18.75 1 64.38 230 ALA A C 1
ATOM 1711 O O . ALA A 1 230 ? -10.812 1.473 18.812 1 64.38 230 ALA A O 1
ATOM 1712 N N . ALA A 1 231 ? -8.609 1.283 18.812 1 87.88 231 ALA A N 1
ATOM 1713 C CA . ALA A 1 231 ? -8.477 2.736 18.734 1 87.88 231 ALA A CA 1
ATOM 1714 C C . ALA A 1 231 ? -7.711 3.158 17.484 1 87.88 231 ALA A C 1
ATOM 1716 O O . ALA A 1 231 ? -6.922 2.381 16.938 1 87.88 231 ALA A O 1
ATOM 1717 N N . LEU A 1 232 ? -8.172 4.242 16.938 1 96.12 232 LEU A N 1
ATOM 1718 C CA . LEU A 1 232 ? -7.504 4.898 15.82 1 96.12 232 LEU A CA 1
ATOM 1719 C C . LEU A 1 232 ? -6.824 6.188 16.266 1 96.12 232 LEU A C 1
ATOM 1721 O O . LEU A 1 232 ? -7.453 7.035 16.906 1 96.12 232 LEU A O 1
ATOM 1725 N N . LEU A 1 233 ? -5.523 6.238 16.016 1 97.88 233 LEU A N 1
ATOM 1726 C CA . LEU A 1 233 ? -4.758 7.461 16.234 1 97.88 233 LEU A CA 1
ATOM 1727 C C . LEU A 1 233 ? -4.422 8.141 14.922 1 97.88 233 LEU A C 1
ATOM 1729 O O . LEU A 1 233 ? -3.59 7.645 14.156 1 97.88 233 LEU A O 1
ATOM 1733 N N . VAL A 1 234 ? -5.086 9.25 14.602 1 98.69 234 VAL A N 1
ATOM 1734 C CA . VAL A 1 234 ? -4.711 10.094 13.469 1 98.69 234 VAL A CA 1
ATOM 1735 C C . VAL A 1 234 ? -3.662 11.109 13.906 1 98.69 234 VAL A C 1
ATOM 1737 O O . VAL A 1 234 ? -3.982 12.086 14.586 1 98.69 234 VAL A O 1
ATOM 1740 N N . TRP A 1 235 ? -2.406 10.953 13.383 1 98.5 235 TRP A N 1
ATOM 1741 C CA . TRP A 1 235 ? -1.372 11.648 14.148 1 98.5 235 TRP A CA 1
ATOM 1742 C C . TRP A 1 235 ? -0.788 12.805 13.352 1 98.5 235 TRP A C 1
ATOM 1744 O O . TRP A 1 235 ? 0.2 13.414 13.766 1 98.5 235 TRP A O 1
ATOM 1754 N N . GLY A 1 236 ? -1.392 13.109 12.203 1 98.44 236 GLY A N 1
ATOM 1755 C CA . GLY A 1 236 ? -0.948 14.266 11.445 1 98.44 236 GLY A CA 1
ATOM 1756 C C . GLY A 1 236 ? 0.474 14.133 10.93 1 98.44 236 GLY A C 1
ATOM 1757 O O . GLY A 1 236 ? 0.824 13.133 10.305 1 98.44 236 GLY A O 1
ATOM 1758 N N . ASP A 1 237 ? 1.276 15.18 11.219 1 98.69 237 ASP A N 1
ATOM 1759 C CA . ASP A 1 237 ? 2.627 15.281 10.68 1 98.69 237 ASP A CA 1
ATOM 1760 C C . ASP A 1 237 ? 3.668 14.852 11.711 1 98.69 237 ASP A C 1
ATOM 1762 O O . ASP A 1 237 ? 4.672 15.539 11.906 1 98.69 237 ASP A O 1
ATOM 1766 N N . LEU A 1 238 ? 3.428 13.727 12.266 1 98.44 238 LEU A N 1
ATOM 1767 C CA . LEU A 1 238 ? 4.398 13.18 13.203 1 98.44 238 LEU A CA 1
ATOM 1768 C C . LEU A 1 238 ? 5.566 12.539 12.461 1 98.44 238 LEU A C 1
ATOM 1770 O O . LEU A 1 238 ? 6.664 12.406 13.008 1 98.44 238 LEU A O 1
ATOM 1774 N N . VAL A 1 239 ? 5.297 12.008 11.297 1 98.31 239 VAL A N 1
ATOM 1775 C CA . VAL A 1 239 ? 6.289 11.359 10.453 1 98.31 239 VAL A CA 1
ATOM 1776 C C . VAL A 1 239 ? 6.18 11.898 9.023 1 98.31 239 VAL A C 1
ATOM 1778 O O . VAL A 1 239 ? 5.105 11.859 8.422 1 98.31 239 VAL A O 1
ATOM 1781 N N . HIS A 1 240 ? 7.324 12.391 8.516 1 97.94 240 HIS A N 1
ATOM 1782 C CA . HIS A 1 240 ? 7.406 12.867 7.137 1 97.94 240 HIS A CA 1
ATOM 1783 C C . HIS A 1 240 ? 8.234 11.914 6.273 1 97.94 240 HIS A C 1
ATOM 1785 O O . HIS A 1 240 ? 8.008 11.812 5.066 1 97.94 240 HIS A O 1
ATOM 1791 N N . PHE A 1 241 ? 9.203 11.305 6.926 1 96.69 241 PHE A N 1
ATOM 1792 C CA . PHE A 1 241 ? 10.125 10.383 6.273 1 96.69 241 PHE A CA 1
ATOM 1793 C C . PHE A 1 241 ? 10.023 8.992 6.875 1 96.69 241 PHE A C 1
ATOM 1795 O O . PHE A 1 241 ? 10.906 8.562 7.617 1 96.69 241 PHE A O 1
ATOM 1802 N N . PRO A 1 242 ? 9.023 8.266 6.426 1 95.25 242 PRO A N 1
ATOM 1803 C CA . PRO A 1 242 ? 8.789 6.977 7.074 1 95.25 242 PRO A CA 1
ATOM 1804 C C . PRO A 1 242 ? 9.977 6.027 6.945 1 95.25 242 PRO A C 1
ATOM 1806 O O . PRO A 1 242 ? 10.242 5.238 7.859 1 95.25 242 PRO A O 1
ATOM 1809 N N . SER A 1 243 ? 10.719 6.082 5.852 1 92.44 243 SER A N 1
ATOM 1810 C CA . SER A 1 243 ? 11.852 5.195 5.625 1 92.44 243 SER A CA 1
ATOM 1811 C C . SER A 1 243 ? 12.992 5.496 6.594 1 92.44 243 SER A C 1
ATOM 1813 O O . SER A 1 243 ? 13.93 4.703 6.73 1 92.44 243 SER A O 1
ATOM 1815 N N . VAL A 1 244 ? 12.906 6.617 7.336 1 95.62 244 VAL A N 1
ATOM 1816 C CA . VAL A 1 244 ? 13.984 7.031 8.227 1 95.62 244 VAL A CA 1
ATOM 1817 C C . VAL A 1 244 ? 13.461 7.172 9.648 1 95.62 244 VAL A C 1
ATOM 1819 O O . VAL A 1 244 ? 14.039 6.613 10.586 1 95.62 244 VAL A O 1
ATOM 1822 N N . GLN A 1 245 ? 12.344 7.746 9.828 1 97.44 245 GLN A N 1
ATOM 1823 C CA . GLN A 1 245 ? 11.938 8.258 11.133 1 97.44 245 GLN A CA 1
ATOM 1824 C C . GLN A 1 245 ? 11.344 7.145 11.992 1 97.44 245 GLN A C 1
ATOM 1826 O O . GLN A 1 245 ? 11.203 7.305 13.211 1 97.44 245 GLN A O 1
ATOM 1831 N N . PHE A 1 246 ? 10.938 6.066 11.422 1 95.38 246 PHE A N 1
ATOM 1832 C CA . PHE A 1 246 ? 10.523 4.949 12.266 1 95.38 246 PHE A CA 1
ATOM 1833 C C . PHE A 1 246 ? 11.727 4.277 12.906 1 95.38 246 PHE A C 1
ATOM 1835 O O . PHE A 1 246 ? 11.703 3.936 14.086 1 95.38 246 PHE A O 1
ATOM 1842 N N . ALA A 1 247 ? 12.766 4.105 12.102 1 93.25 247 ALA A N 1
ATOM 1843 C CA . ALA A 1 247 ? 13.992 3.504 12.617 1 93.25 247 ALA A CA 1
ATOM 1844 C C . ALA A 1 247 ? 14.758 4.484 13.5 1 93.25 247 ALA A C 1
ATOM 1846 O O . ALA A 1 247 ? 15.461 4.078 14.43 1 93.25 247 ALA A O 1
ATOM 1847 N N . ARG A 1 248 ? 14.68 5.738 13.172 1 95.81 248 ARG A N 1
ATOM 1848 C CA . ARG A 1 248 ? 15.328 6.824 13.898 1 95.81 248 ARG A CA 1
ATOM 1849 C C . ARG A 1 248 ? 14.32 7.906 14.281 1 95.81 248 ARG A C 1
ATOM 1851 O O . ARG A 1 248 ? 14.32 8.992 13.695 1 95.81 248 ARG A O 1
ATOM 1858 N N . PRO A 1 249 ? 13.586 7.602 15.336 1 97.12 249 PRO A N 1
ATOM 1859 C CA . PRO A 1 249 ? 12.562 8.578 15.719 1 97.12 249 PRO A CA 1
ATOM 1860 C C . PRO A 1 249 ? 13.164 9.898 16.203 1 97.12 249 PRO A C 1
ATOM 1862 O O . PRO A 1 249 ? 12.438 10.867 16.422 1 97.12 249 PRO A O 1
ATOM 1865 N N . ASP A 1 250 ? 14.453 9.961 16.328 1 97.75 250 ASP A N 1
ATOM 1866 C CA . ASP A 1 250 ? 15.141 11.188 16.719 1 97.75 250 ASP A CA 1
ATOM 1867 C C . ASP A 1 250 ? 15.492 12.031 15.492 1 97.75 250 ASP A C 1
ATOM 1869 O O . ASP A 1 250 ? 16.047 13.125 15.625 1 97.75 250 ASP A O 1
ATOM 1873 N N . ALA A 1 251 ? 15.203 11.539 14.305 1 98.31 251 ALA A N 1
ATOM 1874 C CA . ALA A 1 251 ? 15.414 12.336 13.102 1 98.31 251 ALA A CA 1
ATOM 1875 C C . ALA A 1 251 ? 14.422 13.492 13.031 1 98.31 251 ALA A C 1
ATOM 1877 O O . ALA A 1 251 ? 13.203 13.273 13 1 98.31 251 ALA A O 1
ATOM 1878 N N . ALA A 1 252 ? 14.906 14.695 12.984 1 98.44 252 ALA A N 1
ATOM 1879 C CA . ALA A 1 252 ? 14.062 15.883 12.922 1 98.44 252 ALA A CA 1
ATOM 1880 C C . ALA A 1 252 ? 13.805 16.297 11.477 1 98.44 252 ALA A C 1
ATOM 1882 O O . ALA A 1 252 ? 14.398 15.75 10.547 1 98.44 252 ALA A O 1
ATOM 1883 N N . TYR A 1 253 ? 12.844 17.078 11.289 1 98.06 253 TYR A N 1
ATOM 1884 C CA . TYR A 1 253 ? 12.531 17.734 10.016 1 98.06 253 TYR A CA 1
ATOM 1885 C C . TYR A 1 253 ? 12.891 19.203 10.055 1 98.06 253 TYR A C 1
ATOM 1887 O O . TYR A 1 253 ? 12.555 19.922 11.008 1 98.06 253 TYR A O 1
ATOM 1895 N N . SER A 1 254 ? 13.57 19.719 9.047 1 97 254 SER A N 1
ATOM 1896 C CA . SER A 1 254 ? 14.094 21.078 9.031 1 97 254 SER A CA 1
ATOM 1897 C C . SER A 1 254 ? 12.969 22.109 9.164 1 97 254 SER A C 1
ATOM 1899 O O . SER A 1 254 ? 13.203 23.25 9.547 1 97 254 SER A O 1
ATOM 1901 N N . PHE A 1 255 ? 11.719 21.688 8.93 1 95.38 255 PHE A N 1
ATOM 1902 C CA . PHE A 1 255 ? 10.586 22.609 8.953 1 95.38 255 PHE A CA 1
ATOM 1903 C C . PHE A 1 255 ? 9.859 22.547 10.289 1 95.38 255 PHE A C 1
ATOM 1905 O O . PHE A 1 255 ? 8.844 23.219 10.477 1 95.38 255 PHE A O 1
ATOM 1912 N N . ASP A 1 256 ? 10.406 21.828 11.234 1 97.69 256 ASP A N 1
ATOM 1913 C CA . ASP A 1 256 ? 9.781 21.766 12.555 1 97.69 256 ASP A CA 1
ATOM 1914 C C . ASP A 1 256 ? 9.898 23.125 13.266 1 97.69 256 ASP A C 1
ATOM 1916 O O . ASP A 1 256 ? 10.953 23.75 13.25 1 97.69 256 ASP A O 1
ATOM 1920 N N . TYR A 1 257 ? 8.844 23.516 13.867 1 97.5 257 TYR A N 1
ATOM 1921 C CA . TYR A 1 257 ? 8.828 24.719 14.695 1 97.5 257 TYR A CA 1
ATOM 1922 C C . TYR A 1 257 ? 9.75 24.562 15.891 1 97.5 257 TYR A C 1
ATOM 1924 O O . TYR A 1 257 ? 10.492 25.5 16.234 1 97.5 257 TYR A O 1
ATOM 1932 N N . ASP A 1 258 ? 9.75 23.516 16.516 1 98.38 258 ASP A N 1
ATOM 1933 C CA . ASP A 1 258 ? 10.586 23.094 17.641 1 98.38 258 ASP A CA 1
ATOM 1934 C C . ASP A 1 258 ? 11.047 21.656 17.469 1 98.38 258 ASP A C 1
ATOM 1936 O O . ASP A 1 258 ? 10.367 20.719 17.906 1 98.38 258 ASP A O 1
ATOM 1940 N N . PRO A 1 259 ? 12.219 21.469 16.891 1 98.31 259 PRO A N 1
ATOM 1941 C CA . PRO A 1 259 ? 12.68 20.125 16.562 1 98.31 259 PRO A CA 1
ATOM 1942 C C . PRO A 1 259 ? 12.727 19.203 17.781 1 98.31 259 PRO A C 1
ATOM 1944 O O . PRO A 1 259 ? 12.359 18.031 17.688 1 98.31 259 PRO A O 1
ATOM 1947 N N . ALA A 1 260 ? 13.195 19.719 18.922 1 98.56 260 ALA A N 1
ATOM 1948 C CA . ALA A 1 260 ? 13.273 18.891 20.125 1 98.56 260 ALA A CA 1
ATOM 1949 C C . ALA A 1 260 ? 11.891 18.438 20.562 1 98.56 260 ALA A C 1
ATOM 1951 O O . ALA A 1 260 ? 11.703 17.266 20.938 1 98.56 260 ALA A O 1
ATOM 1952 N N . ALA A 1 261 ? 10.938 19.344 20.531 1 98.56 261 ALA A N 1
ATOM 1953 C CA . ALA A 1 261 ? 9.57 19 20.891 1 98.56 261 ALA A CA 1
ATOM 1954 C C . ALA A 1 261 ? 8.969 18.016 19.891 1 98.56 261 ALA A C 1
ATOM 1956 O O . ALA A 1 261 ? 8.219 17.109 20.281 1 98.56 261 ALA A O 1
ATOM 1957 N N . GLY A 1 262 ? 9.297 18.203 18.609 1 98.56 262 GLY A N 1
ATOM 1958 C CA . GLY A 1 262 ? 8.82 17.281 17.578 1 98.56 262 GLY A CA 1
ATOM 1959 C C . GLY A 1 262 ? 9.32 15.867 17.781 1 98.56 262 GLY A C 1
ATOM 1960 O O . GLY A 1 262 ? 8.547 14.914 17.656 1 98.56 262 GLY A O 1
ATOM 1961 N N . ILE A 1 263 ? 10.586 15.719 18.125 1 98.44 263 ILE A N 1
ATOM 1962 C CA . ILE A 1 263 ? 11.188 14.414 18.391 1 98.44 263 ILE A CA 1
ATOM 1963 C C . ILE A 1 263 ? 10.508 13.773 19.594 1 98.44 263 ILE A C 1
ATOM 1965 O O . ILE A 1 263 ? 10.133 12.594 19.547 1 98.44 263 ILE A O 1
ATOM 1969 N N . ALA A 1 264 ? 10.297 14.562 20.625 1 98.5 264 ALA A N 1
ATOM 1970 C CA . ALA A 1 264 ? 9.68 14.047 21.844 1 98.5 264 ALA A CA 1
ATOM 1971 C C . ALA A 1 264 ? 8.25 13.578 21.578 1 98.5 264 ALA A C 1
ATOM 1973 O O . ALA A 1 264 ? 7.844 12.516 22.062 1 98.5 264 ALA A O 1
ATOM 1974 N N . SER A 1 265 ? 7.48 14.383 20.875 1 98.62 265 SER A N 1
ATOM 1975 C CA . SER A 1 265 ? 6.113 14.008 20.531 1 98.62 265 SER A CA 1
ATOM 1976 C C . SER A 1 265 ? 6.082 12.727 19.719 1 98.62 265 SER A C 1
ATOM 1978 O O . SER A 1 265 ? 5.27 11.836 19.984 1 98.62 265 SER A O 1
ATOM 1980 N N . ARG A 1 266 ? 6.969 12.617 18.719 1 98.44 266 ARG A N 1
ATOM 1981 C CA . ARG A 1 266 ? 7.031 11.438 17.859 1 98.44 266 ARG A CA 1
ATOM 1982 C C . ARG A 1 266 ? 7.348 10.188 18.656 1 98.44 266 ARG A C 1
ATOM 1984 O O . ARG A 1 266 ? 6.672 9.164 18.531 1 98.44 266 ARG A O 1
ATOM 1991 N N . GLN A 1 267 ? 8.32 10.289 19.516 1 97.31 267 GLN A N 1
ATOM 1992 C CA . GLN A 1 267 ? 8.719 9.141 20.312 1 97.31 267 GLN A CA 1
ATOM 1993 C C . GLN A 1 267 ? 7.602 8.719 21.266 1 97.31 267 GLN A C 1
ATOM 1995 O O . GLN A 1 267 ? 7.312 7.531 21.406 1 97.31 267 GLN A O 1
ATOM 2000 N N . ARG A 1 268 ? 6.984 9.664 21.859 1 97.81 268 ARG A N 1
ATOM 2001 C CA . ARG A 1 268 ? 5.91 9.383 22.812 1 97.81 268 ARG A CA 1
ATOM 2002 C C . ARG A 1 268 ? 4.734 8.695 22.125 1 97.81 268 ARG A C 1
ATOM 2004 O O . ARG A 1 268 ? 4.223 7.688 22.609 1 97.81 268 ARG A O 1
ATOM 2011 N N . LEU A 1 269 ? 4.312 9.219 21.031 1 98 269 LEU A N 1
ATOM 2012 C CA . LEU A 1 269 ? 3.117 8.711 20.359 1 98 269 LEU A CA 1
ATOM 2013 C C . LEU A 1 269 ? 3.408 7.395 19.656 1 98 269 LEU A C 1
ATOM 2015 O O . LEU A 1 269 ? 2.535 6.527 19.562 1 98 269 LEU A O 1
ATOM 2019 N N . MET A 1 270 ? 4.637 7.199 19.125 1 97.19 270 MET A N 1
ATOM 2020 C CA . MET A 1 270 ? 5.016 5.895 18.594 1 97.19 270 MET A CA 1
ATOM 2021 C C . MET A 1 270 ? 5.004 4.832 19.688 1 97.19 270 MET A C 1
ATOM 2023 O O . MET A 1 270 ? 4.535 3.715 19.469 1 97.19 270 MET A O 1
ATOM 2027 N N . GLN A 1 271 ? 5.562 5.219 20.828 1 95.75 271 GLN A N 1
ATOM 2028 C CA . GLN A 1 271 ? 5.547 4.301 21.953 1 95.75 271 GLN A CA 1
ATOM 2029 C C . GLN A 1 271 ? 4.117 3.932 22.344 1 95.75 271 GLN A C 1
ATOM 2031 O O . GLN A 1 271 ? 3.807 2.758 22.562 1 95.75 271 GLN A O 1
ATOM 2036 N N . GLN A 1 272 ? 3.307 4.871 22.438 1 94.94 272 GLN A N 1
ATOM 2037 C CA . GLN A 1 272 ? 1.911 4.637 22.781 1 94.94 272 GLN A CA 1
ATOM 2038 C C . GLN A 1 272 ? 1.229 3.734 21.766 1 94.94 272 GLN A C 1
ATOM 2040 O O . GLN A 1 272 ? 0.53 2.789 22.125 1 94.94 272 GLN A O 1
ATOM 2045 N N . ALA A 1 273 ? 1.401 4.078 20.484 1 95 273 ALA A N 1
ATOM 2046 C CA . ALA A 1 273 ? 0.779 3.299 19.422 1 95 273 ALA A CA 1
ATOM 2047 C C . ALA A 1 273 ? 1.22 1.839 19.484 1 95 273 ALA A C 1
ATOM 2049 O O . ALA A 1 273 ? 0.399 0.93 19.328 1 95 273 ALA A O 1
ATOM 2050 N N . ALA A 1 274 ? 2.488 1.649 19.656 1 92.31 274 ALA A N 1
ATOM 2051 C CA . ALA A 1 274 ? 3.037 0.297 19.688 1 92.31 274 ALA A CA 1
ATOM 2052 C C . ALA A 1 274 ? 2.547 -0.468 20.906 1 92.31 274 ALA A C 1
ATOM 2054 O O . ALA A 1 274 ? 2.131 -1.624 20.812 1 92.31 274 ALA A O 1
ATOM 2055 N N . GLU A 1 275 ? 2.543 0.155 22.062 1 90.94 275 GLU A N 1
ATOM 2056 C CA . GLU A 1 275 ? 2.213 -0.509 23.312 1 90.94 275 GLU A CA 1
ATOM 2057 C C . GLU A 1 275 ? 0.719 -0.809 23.406 1 90.94 275 GLU A C 1
ATOM 2059 O O . GLU A 1 275 ? 0.319 -1.842 23.953 1 90.94 275 GLU A O 1
ATOM 2064 N N . GLN A 1 276 ? -0.03 0.062 22.891 1 89.94 276 GLN A N 1
ATOM 2065 C CA . GLN A 1 276 ? -1.476 -0.099 23 1 89.94 276 GLN A CA 1
ATOM 2066 C C . GLN A 1 276 ? -2.055 -0.729 21.734 1 89.94 276 GLN A C 1
ATOM 2068 O O . GLN A 1 276 ? -3.275 -0.846 21.594 1 89.94 276 GLN A O 1
ATOM 2073 N N . HIS A 1 277 ? -1.245 -1.034 20.766 1 87.25 277 HIS A N 1
ATOM 2074 C CA . HIS A 1 277 ? -1.642 -1.677 19.531 1 87.25 277 HIS A CA 1
ATOM 2075 C C . HIS A 1 277 ? -2.703 -0.858 18.797 1 87.25 277 HIS A C 1
ATOM 2077 O O . HIS A 1 277 ? -3.717 -1.402 18.359 1 87.25 277 HIS A O 1
ATOM 2083 N N . LEU A 1 278 ? -2.426 0.448 18.75 1 91.94 278 LEU A N 1
ATOM 2084 C CA . LEU A 1 278 ? -3.346 1.336 18.047 1 91.94 278 LEU A CA 1
ATOM 2085 C C . LEU A 1 278 ? -3.172 1.215 16.531 1 91.94 278 LEU A C 1
ATOM 2087 O O . LEU A 1 278 ? -2.057 1.012 16.047 1 91.94 278 LEU A O 1
ATOM 2091 N N . THR A 1 279 ? -4.324 1.3 15.828 1 93.06 279 THR A N 1
ATOM 2092 C CA . THR A 1 279 ? -4.211 1.634 14.414 1 93.06 279 THR A CA 1
ATOM 2093 C C . THR A 1 279 ? -3.828 3.1 14.234 1 93.06 279 THR A C 1
ATOM 2095 O O . THR A 1 279 ? -4.344 3.973 14.938 1 93.06 279 THR A O 1
ATOM 2098 N N . VAL A 1 280 ? -2.9 3.316 13.336 1 96.88 280 VAL A N 1
ATOM 2099 C CA . VAL A 1 280 ? -2.402 4.672 13.125 1 96.88 280 VAL A CA 1
ATOM 2100 C C . VAL A 1 280 ? -2.742 5.133 11.711 1 96.88 280 VAL A C 1
ATOM 2102 O O . VAL A 1 280 ? -2.648 4.355 10.758 1 96.88 280 VAL A O 1
ATOM 2105 N N . ALA A 1 281 ? -3.164 6.395 11.578 1 98.31 281 ALA A N 1
ATOM 2106 C CA . ALA A 1 281 ? -3.299 7.098 10.305 1 98.31 281 ALA A CA 1
ATOM 2107 C C . ALA A 1 281 ? -2.391 8.328 10.258 1 98.31 281 ALA A C 1
ATOM 2109 O O . ALA A 1 281 ? -2.486 9.211 11.117 1 98.31 281 ALA A O 1
ATOM 2110 N N . GLY A 1 282 ? -1.516 8.375 9.289 1 98.5 282 GLY A N 1
ATOM 2111 C CA . GLY A 1 282 ? -0.57 9.477 9.164 1 98.5 282 GLY A CA 1
ATOM 2112 C C . GLY A 1 282 ? -0.699 10.227 7.855 1 98.5 282 GLY A C 1
ATOM 2113 O O . GLY A 1 282 ? -0.918 9.625 6.805 1 98.5 282 GLY A O 1
ATOM 2114 N N . ALA A 1 283 ? -0.499 11.508 7.922 1 98.44 283 ALA A N 1
ATOM 2115 C CA . ALA A 1 283 ? -0.771 12.391 6.789 1 98.44 283 ALA A CA 1
ATOM 2116 C C . ALA A 1 283 ? 0.251 12.18 5.676 1 98.44 283 ALA A C 1
ATOM 2118 O O . ALA A 1 283 ? -0.065 12.344 4.492 1 98.44 283 ALA A O 1
ATOM 2119 N N . HIS A 1 284 ? 1.45 11.836 6.094 1 97.5 284 HIS A N 1
ATOM 2120 C CA . HIS A 1 284 ? 2.504 11.758 5.09 1 97.5 284 HIS A CA 1
ATOM 2121 C C . HIS A 1 284 ? 3.08 10.344 5.008 1 97.5 284 HIS A C 1
ATOM 2123 O O . HIS A 1 284 ? 4.227 10.164 4.59 1 97.5 284 HIS A O 1
ATOM 2129 N N . LEU A 1 285 ? 2.324 9.367 5.449 1 96.69 285 LEU A N 1
ATOM 2130 C CA . LEU A 1 285 ? 2.678 7.973 5.23 1 96.69 285 LEU A CA 1
ATOM 2131 C C . LEU A 1 285 ? 2.201 7.496 3.861 1 96.69 285 LEU A C 1
ATOM 2133 O O . LEU A 1 285 ? 1.245 8.047 3.309 1 96.69 285 LEU A O 1
ATOM 2137 N N . PRO A 1 286 ? 2.902 6.523 3.355 1 93.75 286 PRO A N 1
ATOM 2138 C CA . PRO A 1 286 ? 2.475 6.039 2.039 1 93.75 286 PRO A CA 1
ATOM 2139 C C . PRO A 1 286 ? 1.002 5.641 2.006 1 93.75 286 PRO A C 1
ATOM 2141 O O . PRO A 1 286 ? 0.505 5.02 2.951 1 93.75 286 PRO A O 1
ATOM 2144 N N . TYR A 1 287 ? 0.305 6.051 0.895 1 94.62 287 TYR A N 1
ATOM 2145 C CA . TYR A 1 287 ? -1.122 5.789 0.739 1 94.62 287 TYR A CA 1
ATOM 2146 C C . TYR A 1 287 ? -1.429 4.309 0.923 1 94.62 287 TYR A C 1
ATOM 2148 O O . TYR A 1 287 ? -0.743 3.451 0.362 1 94.62 287 TYR A O 1
ATOM 2156 N N . PRO A 1 288 ? -2.402 3.881 1.801 1 95.38 288 PRO A N 1
ATOM 2157 C CA . PRO A 1 288 ? -3.471 4.762 2.279 1 95.38 288 PRO A CA 1
ATOM 2158 C C . PRO A 1 288 ? -3.145 5.406 3.623 1 95.38 288 PRO A C 1
ATOM 2160 O O . PRO A 1 288 ? -4.02 6.016 4.25 1 95.38 288 PRO A O 1
ATOM 2163 N N . GLY A 1 289 ? -1.968 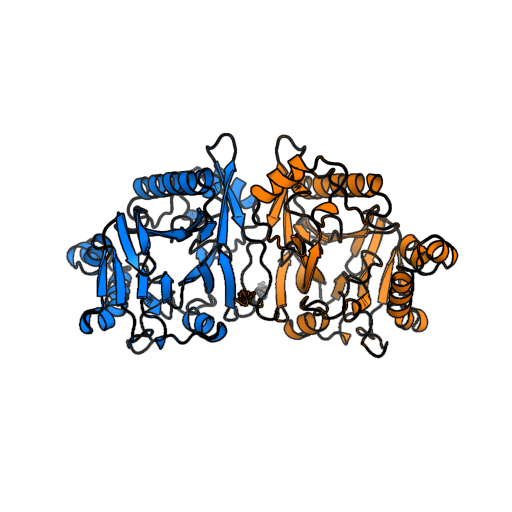5.215 4.117 1 97 289 GLY A N 1
ATOM 2164 C CA . GLY A 1 289 ? -1.488 5.93 5.289 1 97 289 GLY A CA 1
ATOM 2165 C C . GLY A 1 289 ? -2.006 5.352 6.594 1 97 289 GLY A C 1
ATOM 2166 O O . GLY A 1 289 ? -2.023 6.039 7.617 1 97 289 GLY A O 1
ATOM 2167 N N . ILE A 1 290 ? -2.512 4.141 6.535 1 95.94 290 ILE A N 1
ATOM 2168 C CA . ILE A 1 290 ? -3.057 3.473 7.711 1 95.94 290 ILE A CA 1
ATOM 2169 C C . ILE A 1 290 ? -2.246 2.215 8.008 1 95.94 290 ILE A C 1
ATOM 2171 O O . ILE A 1 290 ? -1.868 1.479 7.094 1 95.94 290 ILE A O 1
ATOM 2175 N N . GLY A 1 291 ? -1.957 1.994 9.258 1 93.31 291 GLY A N 1
ATOM 2176 C CA . GLY A 1 291 ? -1.198 0.817 9.648 1 93.31 291 GLY A CA 1
ATOM 2177 C C . GLY A 1 291 ? -0.977 0.722 11.148 1 93.31 291 GLY A C 1
ATOM 2178 O O . GLY A 1 291 ? -1.776 1.236 11.93 1 93.31 291 GLY A O 1
ATOM 2179 N N . ARG A 1 292 ? 0.081 -0.01 11.453 1 91.56 292 ARG A N 1
ATOM 2180 C CA . ARG A 1 292 ? 0.476 -0.209 12.844 1 91.56 292 ARG A CA 1
ATOM 2181 C C . ARG A 1 292 ? 1.953 0.114 13.047 1 91.56 292 ARG A C 1
ATOM 2183 O O . ARG A 1 292 ? 2.73 0.106 12.094 1 91.56 292 ARG A O 1
ATOM 2190 N N . VAL A 1 293 ? 2.189 0.477 14.281 1 93.19 293 VAL A N 1
ATOM 2191 C CA . VAL A 1 293 ? 3.57 0.711 14.695 1 93.19 293 VAL A CA 1
ATOM 2192 C C . VAL A 1 293 ? 4.02 -0.396 15.641 1 93.19 293 VAL A C 1
ATOM 2194 O O . VAL A 1 293 ? 3.33 -0.704 16.625 1 93.19 293 VAL A O 1
ATOM 2197 N N . ASN A 1 294 ? 5.121 -1.02 15.336 1 89.06 294 ASN A N 1
ATOM 2198 C CA . ASN A 1 294 ? 5.699 -2.037 16.203 1 89.06 294 ASN A CA 1
ATOM 2199 C C . ASN A 1 294 ? 7.078 -1.625 16.719 1 89.06 294 ASN A C 1
ATOM 2201 O O . ASN A 1 294 ? 7.82 -0.935 16.016 1 89.06 294 ASN A O 1
ATOM 2205 N N . LYS A 1 295 ? 7.414 -2.098 17.875 1 89.06 295 LYS A N 1
ATOM 2206 C CA . LYS A 1 295 ? 8.75 -1.854 18.406 1 89.06 295 LYS A CA 1
ATOM 2207 C C . LYS A 1 295 ? 9.789 -2.734 17.719 1 89.06 295 LYS A C 1
ATOM 2209 O O . LYS A 1 295 ? 9.492 -3.865 17.328 1 89.06 295 LYS A O 1
ATOM 2214 N N . ASP A 1 296 ? 10.859 -2.111 17.375 1 79.62 296 ASP A N 1
ATOM 2215 C CA . ASP A 1 296 ? 12.023 -2.814 16.859 1 79.62 296 ASP A CA 1
ATOM 2216 C C . ASP A 1 296 ? 13.25 -2.592 17.75 1 79.62 296 ASP A C 1
ATOM 2218 O O . ASP A 1 296 ? 13.336 -1.579 18.453 1 79.62 296 ASP A O 1
ATOM 2222 N N . ASN A 1 297 ? 14.25 -3.529 17.609 1 66.38 297 ASN A N 1
ATOM 2223 C CA . ASN A 1 297 ? 15.57 -3.377 18.203 1 66.38 297 ASN A CA 1
ATOM 2224 C C . ASN A 1 297 ? 15.477 -2.939 19.672 1 66.38 297 ASN A C 1
ATOM 2226 O O . ASN A 1 297 ? 16.047 -1.912 20.047 1 66.38 297 ASN A O 1
ATOM 2230 N N . ASP A 1 298 ? 14.859 -3.598 20.547 1 65.81 298 ASP A N 1
ATOM 2231 C CA . ASP A 1 298 ? 14.75 -3.408 21.984 1 65.81 298 ASP A CA 1
ATOM 2232 C C . ASP A 1 298 ? 13.977 -2.129 22.312 1 65.81 298 ASP A C 1
ATOM 2234 O O . ASP A 1 298 ? 14.242 -1.485 23.328 1 65.81 298 ASP A O 1
ATOM 2238 N N . GLY A 1 299 ? 13.336 -1.572 21.281 1 66.5 299 GLY A N 1
ATOM 2239 C CA . GLY A 1 299 ? 12.43 -0.46 21.547 1 66.5 299 GLY A CA 1
ATOM 2240 C C . GLY A 1 299 ? 13.016 0.884 21.156 1 66.5 299 GLY A C 1
ATOM 2241 O O . GLY A 1 299 ? 12.375 1.921 21.328 1 66.5 299 GLY A O 1
ATOM 2242 N N . ARG A 1 300 ? 14.227 0.916 20.688 1 79.75 300 ARG A N 1
ATOM 2243 C CA . ARG A 1 300 ? 14.82 2.186 20.281 1 79.75 300 ARG A CA 1
ATOM 2244 C C . ARG A 1 300 ? 14.43 2.547 18.859 1 79.75 300 ARG A C 1
ATOM 2246 O O . ARG A 1 300 ? 14.633 3.684 18.422 1 79.75 300 ARG A O 1
ATOM 2253 N N . ALA A 1 301 ? 13.898 1.719 18.219 1 90.88 301 ALA A N 1
ATOM 2254 C CA . ALA A 1 301 ? 13.406 1.883 16.844 1 90.88 301 ALA A CA 1
ATOM 2255 C C . ALA A 1 301 ? 12.008 1.29 16.688 1 90.88 301 ALA A C 1
ATOM 2257 O O . ALA A 1 301 ? 11.539 0.555 17.562 1 90.88 301 ALA A O 1
ATOM 2258 N N . TYR A 1 302 ? 11.422 1.853 15.711 1 93.5 302 TYR A N 1
ATOM 2259 C CA . TYR A 1 302 ? 10.086 1.362 15.383 1 93.5 302 TYR A CA 1
ATOM 2260 C C . TYR A 1 302 ? 10.008 0.919 13.93 1 93.5 302 TYR A C 1
ATOM 2262 O O . TYR A 1 302 ? 10.906 1.206 13.133 1 93.5 302 TYR A O 1
ATOM 2270 N N . ARG A 1 303 ? 8.961 0.128 13.719 1 89.12 303 ARG A N 1
ATOM 2271 C CA . ARG A 1 303 ? 8.648 -0.312 12.359 1 89.12 303 ARG A CA 1
ATOM 2272 C C . ARG A 1 303 ? 7.203 0.019 11.992 1 89.12 303 ARG A C 1
ATOM 2274 O O . ARG A 1 303 ? 6.305 -0.106 12.828 1 89.12 303 ARG A O 1
ATOM 2281 N N . TRP A 1 304 ? 7.074 0.457 10.766 1 91.44 304 TRP A N 1
ATOM 2282 C CA . TRP A 1 304 ? 5.754 0.715 10.203 1 91.44 304 TRP A CA 1
ATOM 2283 C C . TRP A 1 304 ? 5.211 -0.521 9.492 1 91.44 304 TRP A C 1
ATOM 2285 O O . TRP A 1 304 ? 5.902 -1.132 8.68 1 91.44 304 TRP A O 1
ATOM 2295 N N . ARG A 1 305 ? 4.023 -0.913 9.828 1 87.94 305 ARG A N 1
ATOM 2296 C CA . ARG A 1 305 ? 3.309 -1.997 9.164 1 87.94 305 ARG A CA 1
ATOM 2297 C C . ARG A 1 305 ? 2.027 -1.488 8.516 1 87.94 305 ARG A C 1
ATOM 2299 O O . ARG A 1 305 ? 0.978 -1.433 9.156 1 87.94 305 ARG A O 1
ATOM 2306 N N . PRO A 1 306 ? 2.141 -1.149 7.25 1 91.06 306 PRO A N 1
ATOM 2307 C CA . PRO A 1 306 ? 0.935 -0.634 6.594 1 91.06 306 PRO A CA 1
ATOM 2308 C C . PRO A 1 306 ? -0.18 -1.674 6.508 1 91.06 306 PRO A C 1
ATOM 2310 O O . PRO A 1 306 ? 0.091 -2.877 6.523 1 91.06 306 PRO A O 1
ATOM 2313 N N . VAL A 1 307 ? -1.359 -1.183 6.387 1 88.75 307 VAL A N 1
ATOM 2314 C CA . VAL A 1 307 ? -2.482 -2.072 6.105 1 88.75 307 VAL A CA 1
ATOM 2315 C C . VAL A 1 307 ? -2.254 -2.789 4.777 1 88.75 307 VAL A C 1
ATOM 2317 O O . VAL A 1 307 ? -1.562 -2.273 3.896 1 88.75 307 VAL A O 1
ATOM 2320 N N . GLU A 1 308 ? -2.801 -3.988 4.738 1 85.62 308 GLU A N 1
ATOM 2321 C CA . GLU A 1 308 ? -2.773 -4.695 3.459 1 85.62 308 GLU A CA 1
ATOM 2322 C C . GLU A 1 308 ? -3.781 -4.098 2.479 1 85.62 308 GLU A C 1
ATOM 2324 O O . GLU A 1 308 ? -4.961 -4.457 2.498 1 85.62 308 GLU A O 1
ATOM 2329 N N . TYR A 1 309 ? -3.27 -3.271 1.604 1 87.88 309 TYR A N 1
ATOM 2330 C CA . TYR A 1 309 ? -4.07 -2.447 0.708 1 87.88 309 TYR A CA 1
ATOM 2331 C C . TYR A 1 309 ? -4.66 -3.283 -0.422 1 87.88 309 TYR A C 1
ATOM 2333 O O . TYR A 1 309 ? -3.979 -4.137 -0.991 1 87.88 309 TYR A O 1
ATOM 2341 N N . THR A 1 310 ? -5.906 -3.059 -0.708 1 84.5 310 THR A N 1
ATOM 2342 C CA . THR A 1 310 ? -6.598 -3.561 -1.888 1 84.5 310 THR A CA 1
ATOM 2343 C C . THR A 1 310 ? -7.332 -2.432 -2.607 1 84.5 310 THR A C 1
ATOM 2345 O O . THR A 1 310 ? -7.965 -1.59 -1.968 1 84.5 310 THR A O 1
ATOM 2348 N N . PRO A 1 311 ? -7.188 -2.385 -3.92 1 86.31 311 PRO A N 1
ATOM 2349 C CA . PRO A 1 311 ? -7.918 -1.349 -4.656 1 86.31 311 PRO A CA 1
ATOM 2350 C C . PRO A 1 311 ? -9.43 -1.422 -4.434 1 86.31 311 PRO A C 1
ATOM 2352 O O . PRO A 1 311 ? -9.984 -2.514 -4.289 1 86.31 311 PRO A O 1
ATOM 2355 N N . GLN A 1 312 ? -9.969 -0.204 -4.379 1 82.69 312 GLN A N 1
ATOM 2356 C CA . GLN A 1 312 ? -11.414 -0.107 -4.211 1 82.69 312 GLN A CA 1
ATOM 2357 C C . GLN A 1 312 ? -12.039 0.735 -5.32 1 82.69 312 GLN A C 1
ATOM 2359 O O . GLN A 1 312 ? -11.391 1.62 -5.879 1 82.69 312 GLN A O 1
ATOM 2364 N N . MET B 1 1 ? -45.125 -16.578 23.906 1 23.08 1 MET B N 1
ATOM 2365 C CA . MET B 1 1 ? -44.438 -15.305 23.719 1 23.08 1 MET B CA 1
ATOM 2366 C C . MET B 1 1 ? -43.219 -15.484 22.812 1 23.08 1 MET B C 1
ATOM 2368 O O . MET B 1 1 ? -42.312 -16.25 23.125 1 23.08 1 MET B O 1
ATOM 2372 N N . LYS B 1 2 ? -43.5 -15.375 21.453 1 24.94 2 LYS B N 1
ATOM 2373 C CA . LYS B 1 2 ? -42.75 -15.672 20.234 1 24.94 2 LYS B CA 1
ATOM 2374 C C . LYS B 1 2 ? -41.5 -14.789 20.125 1 24.94 2 LYS B C 1
ATOM 2376 O O . LYS B 1 2 ? -41.625 -13.562 20.078 1 24.94 2 LYS B O 1
ATOM 2381 N N . LYS B 1 3 ? -40.406 -15.227 20.859 1 26.7 3 LYS B N 1
ATOM 2382 C CA . LYS B 1 3 ? -39.125 -14.539 20.859 1 26.7 3 LYS B CA 1
ATOM 2383 C C . LYS B 1 3 ? -38.688 -14.172 19.438 1 26.7 3 LYS B C 1
ATOM 2385 O O . LYS B 1 3 ? -38.5 -15.047 18.594 1 26.7 3 LYS B O 1
ATOM 2390 N N . THR B 1 4 ? -39.188 -13.039 18.922 1 26.14 4 THR B N 1
ATOM 2391 C CA . THR B 1 4 ? -38.812 -12.445 17.641 1 26.14 4 THR B CA 1
ATOM 2392 C C . THR B 1 4 ? -37.312 -12.203 17.578 1 26.14 4 THR B C 1
ATOM 2394 O O . THR B 1 4 ? -36.75 -11.422 18.359 1 26.14 4 THR B O 1
ATOM 2397 N N . LEU B 1 5 ? -36.562 -13.258 17.344 1 23.58 5 LEU B N 1
ATOM 2398 C CA . LEU B 1 5 ? -35.125 -13.195 17.125 1 23.58 5 LEU B CA 1
ATOM 2399 C C . LEU B 1 5 ? -34.781 -12.172 16.062 1 23.58 5 LEU B C 1
ATOM 2401 O O . LEU B 1 5 ? -35.125 -12.344 14.891 1 23.58 5 LEU B O 1
ATOM 2405 N N . LEU B 1 6 ? -34.812 -10.875 16.453 1 25.53 6 LEU B N 1
ATOM 2406 C CA . LEU B 1 6 ? -34.344 -9.82 15.555 1 25.53 6 LEU B CA 1
ATOM 2407 C C . LEU B 1 6 ? -32.906 -10.117 15.07 1 25.53 6 LEU B C 1
ATOM 2409 O O . LEU B 1 6 ? -31.969 -10.148 15.859 1 25.53 6 LEU B O 1
ATOM 2413 N N . LEU B 1 7 ? -32.781 -10.961 14.07 1 22.94 7 LEU B N 1
ATOM 2414 C CA . LEU B 1 7 ? -31.547 -11.18 13.336 1 22.94 7 LEU B CA 1
ATOM 2415 C C . LEU B 1 7 ? -30.969 -9.859 12.852 1 22.94 7 LEU B C 1
ATOM 2417 O O . LEU B 1 7 ? -31.578 -9.18 12.023 1 22.94 7 LEU B O 1
ATOM 2421 N N . ALA B 1 8 ? -30.312 -9.109 13.727 1 23.67 8 ALA B N 1
ATOM 2422 C CA . ALA B 1 8 ? -29.547 -7.949 13.289 1 23.67 8 ALA B CA 1
ATOM 2423 C C . ALA B 1 8 ? -28.594 -8.32 12.156 1 23.67 8 ALA B C 1
ATOM 2425 O O . ALA B 1 8 ? -27.688 -9.125 12.336 1 23.67 8 ALA B O 1
ATOM 2426 N N . LEU B 1 9 ? -29.125 -8.32 10.922 1 24.14 9 LEU B N 1
ATOM 2427 C CA . LEU B 1 9 ? -28.281 -8.359 9.727 1 24.14 9 LEU B CA 1
ATOM 2428 C C . LEU B 1 9 ? -27.203 -7.301 9.789 1 24.14 9 LEU B C 1
ATOM 2430 O O . LEU B 1 9 ? -27.484 -6.102 9.758 1 24.14 9 LEU B O 1
ATOM 2434 N N . ALA B 1 10 ? -26.312 -7.566 10.57 1 26.61 10 ALA B N 1
ATOM 2435 C CA . ALA B 1 10 ? -25.125 -6.711 10.438 1 26.61 10 ALA B CA 1
ATOM 2436 C C . ALA B 1 10 ? -24.75 -6.527 8.977 1 26.61 10 ALA B C 1
ATOM 2438 O O . ALA B 1 10 ? -24.516 -7.504 8.258 1 26.61 10 ALA B O 1
ATOM 2439 N N . LEU B 1 11 ? -25.312 -5.504 8.352 1 28.8 11 LEU B N 1
ATOM 2440 C CA . LEU B 1 11 ? -24.859 -5.066 7.031 1 28.8 11 LEU B CA 1
ATOM 2441 C C . LEU B 1 11 ? -23.344 -5.164 6.914 1 28.8 11 LEU B C 1
ATOM 2443 O O . LEU B 1 11 ? -22.625 -4.426 7.582 1 28.8 11 LEU B O 1
ATOM 2447 N N . ALA B 1 12 ? -22.859 -6.32 6.715 1 30.44 12 ALA B N 1
ATOM 2448 C CA . ALA B 1 12 ? -21.5 -6.43 6.203 1 30.44 12 ALA B CA 1
ATOM 2449 C C . ALA B 1 12 ? -21.203 -5.332 5.184 1 30.44 12 ALA B C 1
ATOM 2451 O O . ALA B 1 12 ? -21.922 -5.195 4.188 1 30.44 12 ALA B O 1
ATOM 2452 N N . ALA B 1 13 ? -20.844 -4.238 5.602 1 33.25 13 ALA B N 1
ATOM 2453 C CA . ALA B 1 13 ? -20.406 -3.217 4.66 1 33.25 13 ALA B CA 1
ATOM 2454 C C . ALA B 1 13 ? -19.703 -3.848 3.453 1 33.25 13 ALA B C 1
ATOM 2456 O O . ALA B 1 13 ? -18.672 -4.488 3.594 1 33.25 13 ALA B O 1
ATOM 2457 N N . ALA B 1 14 ? -20.453 -4.254 2.43 1 35.41 14 ALA B N 1
ATOM 2458 C CA . ALA B 1 14 ? -19.922 -4.652 1.127 1 35.41 14 ALA B CA 1
ATOM 2459 C C . ALA B 1 14 ? -18.734 -3.785 0.726 1 35.41 14 ALA B C 1
ATOM 2461 O O . ALA B 1 14 ? -18.859 -2.562 0.619 1 35.41 14 ALA B O 1
ATOM 2462 N N . CYS B 1 15 ? -17.609 -4.125 1.124 1 40.75 15 CYS B N 1
ATOM 2463 C CA . CYS B 1 15 ? -16.469 -3.539 0.446 1 40.75 15 CYS B CA 1
ATOM 2464 C C . CYS B 1 15 ? -16.781 -3.258 -1.019 1 40.75 15 CYS B C 1
ATOM 2466 O O . CYS B 1 15 ? -17.297 -4.125 -1.726 1 40.75 15 CYS B O 1
ATOM 2468 N N . ALA B 1 16 ? -17.031 -2.016 -1.391 1 44.94 16 ALA B N 1
ATOM 2469 C CA . ALA B 1 16 ? -17.234 -1.619 -2.781 1 44.94 16 ALA B CA 1
ATOM 2470 C C . ALA B 1 16 ? -16.406 -2.494 -3.727 1 44.94 16 ALA B C 1
ATOM 2472 O O . ALA B 1 16 ? -15.32 -2.957 -3.371 1 44.94 16 ALA B O 1
ATOM 2473 N N . ASP B 1 17 ? -17.031 -3.039 -4.684 1 52.75 17 ASP B N 1
ATOM 2474 C CA . ASP B 1 17 ? -16.453 -3.807 -5.781 1 52.75 17 ASP B CA 1
ATOM 2475 C C . ASP B 1 17 ? -15.109 -3.232 -6.203 1 52.75 17 ASP B C 1
ATOM 2477 O O . ASP B 1 17 ? -14.992 -2.035 -6.469 1 52.75 17 ASP B O 1
ATOM 2481 N N . ALA B 1 18 ? -14.055 -3.932 -5.973 1 64.75 18 ALA B N 1
ATOM 2482 C CA . ALA B 1 18 ? -12.719 -3.504 -6.367 1 64.75 18 ALA B CA 1
ATOM 2483 C C . ALA B 1 18 ? -12.68 -3.119 -7.844 1 64.75 18 ALA B C 1
ATOM 2485 O O . ALA B 1 18 ? -13.148 -3.871 -8.703 1 64.75 18 ALA B O 1
ATOM 2486 N N . ALA B 1 19 ? -12.398 -1.882 -8.141 1 73.12 19 ALA B N 1
ATOM 2487 C CA . ALA B 1 19 ? -12.219 -1.374 -9.5 1 73.12 19 ALA B CA 1
ATOM 2488 C C . ALA B 1 19 ? -10.93 -1.908 -10.117 1 73.12 19 ALA B C 1
ATOM 2490 O O . ALA B 1 19 ? -9.969 -2.201 -9.406 1 73.12 19 ALA B O 1
ATOM 2491 N N . PRO B 1 20 ? -11.039 -2.246 -11.453 1 81.5 20 PRO B N 1
ATOM 2492 C CA . PRO B 1 20 ? -9.758 -2.555 -12.109 1 81.5 20 PRO B CA 1
ATOM 2493 C C . PRO B 1 20 ? -8.672 -1.54 -11.773 1 81.5 20 PRO B C 1
ATOM 2495 O O . PRO B 1 20 ? -8.945 -0.342 -11.68 1 81.5 20 PRO B O 1
ATOM 2498 N N . ALA B 1 21 ? -7.527 -2.115 -11.445 1 91.38 21 ALA B N 1
ATOM 2499 C CA . ALA B 1 21 ? -6.461 -1.229 -10.992 1 91.38 21 ALA B CA 1
ATOM 2500 C C . ALA B 1 21 ? -5.105 -1.694 -11.516 1 91.38 21 ALA B C 1
ATOM 2502 O O . ALA B 1 21 ? -4.891 -2.891 -11.727 1 91.38 21 ALA B O 1
ATOM 2503 N N . TYR B 1 22 ? -4.277 -0.76 -11.82 1 94.69 22 TYR B N 1
ATOM 2504 C CA . TYR B 1 22 ? -2.891 -1.017 -12.188 1 94.69 22 TYR B CA 1
ATOM 2505 C C . TYR B 1 22 ? -1.948 -0.063 -11.469 1 94.69 22 TYR B C 1
ATOM 2507 O O . TYR B 1 22 ? -2.375 0.979 -10.961 1 94.69 22 TYR B O 1
ATOM 2515 N N . TYR B 1 23 ? -0.734 -0.442 -11.289 1 94.31 23 TYR B N 1
ATOM 2516 C CA . TYR B 1 23 ? 0.333 0.376 -10.727 1 94.31 23 TYR B CA 1
ATOM 2517 C C . TYR B 1 23 ? 1.621 0.221 -11.523 1 94.31 23 TYR B C 1
ATOM 2519 O O . TYR B 1 23 ? 2.164 -0.881 -11.625 1 94.31 23 TYR B O 1
ATOM 2527 N N . ARG B 1 24 ? 2.045 1.358 -12.023 1 93.62 24 ARG B N 1
ATOM 2528 C CA . ARG B 1 24 ? 3.223 1.336 -12.891 1 93.62 24 ARG B CA 1
ATOM 2529 C C . ARG B 1 24 ? 4.418 1.982 -12.195 1 93.62 24 ARG B C 1
ATOM 2531 O O . ARG B 1 24 ? 4.277 3.01 -11.531 1 93.62 24 ARG B O 1
ATOM 2538 N N . GLN B 1 25 ? 5.574 1.325 -12.289 1 89.38 25 GLN B N 1
ATOM 2539 C CA . GLN B 1 25 ? 6.801 1.909 -11.758 1 89.38 25 GLN B CA 1
ATOM 2540 C C . GLN B 1 25 ? 8.008 1.531 -12.617 1 89.38 25 GLN B C 1
ATOM 2542 O O . GLN B 1 25 ? 8 0.492 -13.273 1 89.38 25 GLN B O 1
ATOM 2547 N N . GLN B 1 26 ? 8.938 2.395 -12.539 1 87.75 26 GLN B N 1
ATOM 2548 C CA . GLN B 1 26 ? 10.211 2.139 -13.211 1 87.75 26 GLN B CA 1
ATOM 2549 C C . GLN B 1 26 ? 11.195 1.448 -12.273 1 87.75 26 GLN B C 1
ATOM 2551 O O . GLN B 1 26 ? 11.406 1.893 -11.141 1 87.75 26 GLN B O 1
ATOM 2556 N N . ILE B 1 27 ? 11.781 0.348 -12.633 1 87.62 27 ILE B N 1
ATOM 2557 C CA . ILE B 1 27 ? 12.852 -0.372 -11.953 1 87.62 27 ILE B CA 1
ATOM 2558 C C . ILE B 1 27 ? 14.055 -0.524 -12.883 1 87.62 27 ILE B C 1
ATOM 2560 O O . ILE B 1 27 ? 14.094 -1.443 -13.703 1 87.62 27 ILE B O 1
ATOM 2564 N N . GLY B 1 28 ? 15.039 0.395 -12.734 1 84.69 28 GLY B N 1
ATOM 2565 C CA . GLY B 1 28 ? 16.094 0.437 -13.734 1 84.69 28 GLY B CA 1
ATOM 2566 C C . GLY B 1 28 ? 15.578 0.709 -15.141 1 84.69 28 GLY B C 1
ATOM 2567 O O . GLY B 1 28 ? 14.859 1.69 -15.359 1 84.69 28 GLY B O 1
ATOM 2568 N N . ASP B 1 29 ? 15.898 -0.224 -16.047 1 89.94 29 ASP B N 1
ATOM 2569 C CA . ASP B 1 29 ? 15.469 -0.056 -17.422 1 89.94 29 ASP B CA 1
ATOM 2570 C C . ASP B 1 29 ? 14.148 -0.786 -17.688 1 89.94 29 ASP B C 1
ATOM 2572 O O . ASP B 1 29 ? 13.703 -0.882 -18.828 1 89.94 29 ASP B O 1
ATOM 2576 N N . LEU B 1 30 ? 13.547 -1.309 -16.594 1 92.88 30 LEU B N 1
ATOM 2577 C CA . LEU B 1 30 ? 12.273 -2.004 -16.703 1 92.88 30 LEU B CA 1
ATOM 2578 C C . LEU B 1 30 ? 11.117 -1.092 -16.297 1 92.88 30 LEU B C 1
ATOM 2580 O O . LEU B 1 30 ? 11.234 -0.328 -15.336 1 92.88 30 LEU B O 1
ATOM 2584 N N . ARG B 1 31 ? 10.141 -1.098 -17.109 1 94.06 31 ARG B N 1
ATOM 2585 C CA . ARG B 1 31 ? 8.844 -0.606 -16.641 1 94.06 31 ARG B CA 1
ATOM 2586 C C . ARG B 1 31 ? 7.961 -1.755 -16.172 1 94.06 31 ARG B C 1
ATOM 2588 O O . ARG B 1 31 ? 7.648 -2.662 -16.953 1 94.06 31 ARG B O 1
ATOM 2595 N N . VAL B 1 32 ? 7.59 -1.729 -14.93 1 96.12 32 VAL B N 1
ATOM 2596 C CA . VAL B 1 32 ? 6.812 -2.811 -14.336 1 96.12 32 VAL B CA 1
ATOM 2597 C C . VAL B 1 32 ? 5.406 -2.312 -14 1 96.12 32 VAL B C 1
ATOM 2599 O O . VAL B 1 32 ? 5.25 -1.295 -13.32 1 96.12 32 VAL B O 1
ATOM 2602 N N . THR B 1 33 ? 4.414 -2.98 -14.508 1 97.31 33 THR B N 1
ATOM 2603 C CA . THR B 1 33 ? 3.018 -2.674 -14.219 1 97.31 33 THR B CA 1
ATOM 2604 C C . 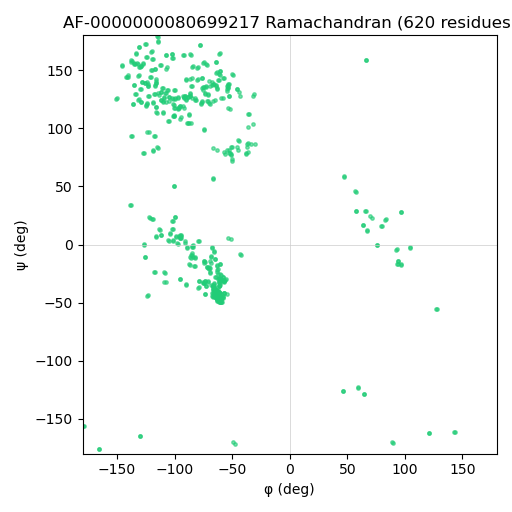THR B 1 33 ? 2.352 -3.834 -13.484 1 97.31 33 THR B C 1
ATOM 2606 O O . THR B 1 33 ? 2.25 -4.938 -14.023 1 97.31 33 THR B O 1
ATOM 2609 N N . THR B 1 34 ? 1.976 -3.58 -12.219 1 98.31 34 THR B N 1
ATOM 2610 C CA . THR B 1 34 ? 1.123 -4.539 -11.523 1 98.31 34 THR B CA 1
ATOM 2611 C C . THR B 1 34 ? -0.307 -4.473 -12.055 1 98.31 34 THR B C 1
ATOM 2613 O O . THR B 1 34 ? -0.863 -3.383 -12.211 1 98.31 34 THR B O 1
ATOM 2616 N N . LEU B 1 35 ? -0.812 -5.617 -12.375 1 97.94 35 LEU B N 1
ATOM 2617 C CA . LEU B 1 35 ? -2.207 -5.754 -12.773 1 97.94 35 LEU B CA 1
ATOM 2618 C C . LEU B 1 35 ? -3.014 -6.484 -11.703 1 97.94 35 LEU B C 1
ATOM 2620 O O . LEU B 1 35 ? -2.811 -7.676 -11.469 1 97.94 35 LEU B O 1
ATOM 2624 N N . PHE B 1 36 ? -3.957 -5.766 -11.086 1 96.06 36 PHE B N 1
ATOM 2625 C CA . PHE B 1 36 ? -4.742 -6.316 -9.984 1 96.06 36 PHE B CA 1
ATOM 2626 C C . PHE B 1 36 ? -5.82 -7.254 -10.508 1 96.06 36 PHE B C 1
ATOM 2628 O O . PHE B 1 36 ? -6.668 -6.852 -11.305 1 96.06 36 PHE B O 1
ATOM 2635 N N . ASP B 1 37 ? -5.754 -8.461 -10.055 1 96.12 37 ASP B N 1
ATOM 2636 C CA . ASP B 1 37 ? -6.766 -9.43 -10.477 1 96.12 37 ASP B CA 1
ATOM 2637 C C . ASP B 1 37 ? -7.957 -9.422 -9.516 1 96.12 37 ASP B C 1
ATOM 2639 O O . ASP B 1 37 ? -9.094 -9.664 -9.93 1 96.12 37 ASP B O 1
ATOM 2643 N N . GLY B 1 38 ? -7.684 -9.211 -8.312 1 93.12 38 GLY B N 1
ATOM 2644 C CA . GLY B 1 38 ? -8.68 -9.25 -7.254 1 93.12 38 GLY B CA 1
ATOM 2645 C C . GLY B 1 38 ? -8.148 -9.828 -5.957 1 93.12 38 GLY B C 1
ATOM 2646 O O . GLY B 1 38 ? -6.945 -9.758 -5.684 1 93.12 38 GLY B O 1
ATOM 2647 N N . THR B 1 39 ? -9.086 -10.25 -5.078 1 91.19 39 THR B N 1
ATOM 2648 C CA . THR B 1 39 ? -8.68 -10.797 -3.789 1 91.19 39 THR B CA 1
ATOM 2649 C C . THR B 1 39 ? -9.32 -12.156 -3.551 1 91.19 39 THR B C 1
ATOM 2651 O O . THR B 1 39 ? -10.32 -12.5 -4.191 1 91.19 39 THR B O 1
ATOM 2654 N N . LEU B 1 40 ? -8.695 -12.906 -2.736 1 89.12 40 LEU B N 1
ATOM 2655 C CA . LEU B 1 40 ? -9.273 -14.148 -2.236 1 89.12 40 LEU B CA 1
ATOM 2656 C C . LEU B 1 40 ? -9.008 -14.305 -0.744 1 89.12 40 LEU B C 1
ATOM 2658 O O . LEU B 1 40 ? -8.156 -13.617 -0.182 1 89.12 40 LEU B O 1
ATOM 2662 N N . HIS B 1 41 ? -9.773 -15.086 -0.072 1 90.44 41 HIS B N 1
ATOM 2663 C CA . HIS B 1 41 ? -9.609 -15.383 1.347 1 90.44 41 HIS B CA 1
ATOM 2664 C C . HIS B 1 41 ? -8.977 -16.75 1.555 1 90.44 41 HIS B C 1
ATOM 2666 O O . HIS B 1 41 ? -9.469 -17.75 1.024 1 90.44 41 HIS B O 1
ATOM 2672 N N . LEU B 1 42 ? -7.934 -16.75 2.277 1 94.38 42 LEU B N 1
ATOM 2673 C CA . LEU B 1 42 ? -7.23 -18 2.588 1 94.38 42 LEU B CA 1
ATOM 2674 C C . LEU B 1 42 ? -7.398 -18.359 4.059 1 94.38 42 LEU B C 1
ATOM 2676 O O . LEU B 1 42 ? -7.02 -17.594 4.941 1 94.38 42 LEU B O 1
ATOM 2680 N N . PRO B 1 43 ? -7.902 -19.516 4.352 1 95.25 43 PRO B N 1
ATOM 2681 C CA . PRO B 1 43 ? -8.102 -19.906 5.75 1 95.25 43 PRO B CA 1
ATOM 2682 C C . PRO B 1 43 ? -6.785 -20.016 6.523 1 95.25 43 PRO B C 1
ATOM 2684 O O . PRO B 1 43 ? -5.816 -20.594 6.023 1 95.25 43 PRO B O 1
ATOM 2687 N N . ARG B 1 44 ? -6.801 -19.5 7.715 1 94.75 44 ARG B N 1
ATOM 2688 C CA . ARG B 1 44 ? -5.613 -19.578 8.562 1 94.75 44 ARG B CA 1
ATOM 2689 C C . ARG B 1 44 ? -5.215 -21.031 8.805 1 94.75 44 ARG B C 1
ATOM 2691 O O . ARG B 1 44 ? -4.043 -21.328 9.047 1 94.75 44 ARG B O 1
ATOM 2698 N N . GLY B 1 45 ? -6.254 -21.922 8.797 1 96.38 45 GLY B N 1
ATOM 2699 C CA . GLY B 1 45 ? -6 -23.344 9.016 1 96.38 45 GLY B CA 1
ATOM 2700 C C . GLY B 1 45 ? -5.168 -23.969 7.914 1 96.38 45 GLY B C 1
ATOM 2701 O O . GLY B 1 45 ? -4.637 -25.078 8.086 1 96.38 45 GLY B O 1
ATOM 2702 N N . ASP B 1 46 ? -5.016 -23.25 6.824 1 97.38 46 ASP B N 1
ATOM 2703 C CA . ASP B 1 46 ? -4.23 -23.766 5.707 1 97.38 46 ASP B CA 1
ATOM 2704 C C . ASP B 1 46 ? -2.74 -23.531 5.93 1 97.38 46 ASP B C 1
ATOM 2706 O O . ASP B 1 46 ? -1.908 -24.047 5.18 1 97.38 46 ASP B O 1
ATOM 2710 N N . ILE B 1 47 ? -2.398 -22.734 6.922 1 98.19 47 ILE B N 1
ATOM 2711 C CA . ILE B 1 47 ? -0.998 -22.578 7.301 1 98.19 47 ILE B CA 1
ATOM 2712 C C . ILE B 1 47 ? -0.535 -23.797 8.086 1 98.19 47 ILE B C 1
ATOM 2714 O O . ILE B 1 47 ? -1.139 -24.156 9.094 1 98.19 47 ILE B O 1
ATOM 2718 N N . LYS B 1 48 ? 0.517 -24.438 7.609 1 98.25 48 LYS B N 1
ATOM 2719 C CA . LYS B 1 48 ? 0.993 -25.688 8.195 1 98.25 48 LYS B CA 1
ATOM 2720 C C . LYS B 1 48 ? 2.471 -25.594 8.57 1 98.25 48 LYS B C 1
ATOM 2722 O O . LYS B 1 48 ? 3.111 -24.562 8.328 1 98.25 48 LYS B O 1
ATOM 2727 N N . ASN B 1 49 ? 2.973 -26.609 9.242 1 98.25 49 ASN B N 1
ATOM 2728 C CA . ASN B 1 49 ? 4.367 -26.891 9.562 1 98.25 49 ASN B CA 1
ATOM 2729 C C . ASN B 1 49 ? 4.867 -26 10.695 1 98.25 49 ASN B C 1
ATOM 2731 O O . ASN B 1 49 ? 6.062 -25.984 11.016 1 98.25 49 ASN B O 1
ATOM 2735 N N . ILE B 1 50 ? 4.078 -25.094 11.258 1 97.38 50 ILE B N 1
ATOM 2736 C CA . ILE B 1 50 ? 4.414 -24.312 12.453 1 97.38 50 ILE B CA 1
ATOM 2737 C C . ILE B 1 50 ? 3.25 -24.359 13.438 1 97.38 50 ILE B C 1
ATOM 2739 O O . ILE B 1 50 ? 2.107 -24.609 13.047 1 97.38 50 ILE B O 1
ATOM 2743 N N . PRO B 1 51 ? 3.525 -24.156 14.734 1 97.69 51 PRO B N 1
ATOM 2744 C CA . PRO B 1 51 ? 2.441 -24.203 15.719 1 97.69 51 PRO B CA 1
ATOM 2745 C C . PRO B 1 51 ? 1.371 -23.141 15.477 1 97.69 51 PRO B C 1
ATOM 2747 O O . PRO B 1 51 ? 1.69 -22.016 15.102 1 97.69 51 PRO B O 1
ATOM 2750 N N . ALA B 1 52 ? 0.141 -23.609 15.727 1 96.62 52 ALA B N 1
ATOM 2751 C CA . ALA B 1 52 ? -0.998 -22.703 15.562 1 96.62 52 ALA B CA 1
ATOM 2752 C C . ALA B 1 52 ? -0.845 -21.469 16.438 1 96.62 52 ALA B C 1
ATOM 2754 O O . ALA B 1 52 ? -1.276 -20.375 16.062 1 96.62 52 ALA B O 1
ATOM 2755 N N . GLU B 1 53 ? -0.218 -21.609 17.547 1 96.69 53 GLU B N 1
ATOM 2756 C CA . GLU B 1 53 ? -0.0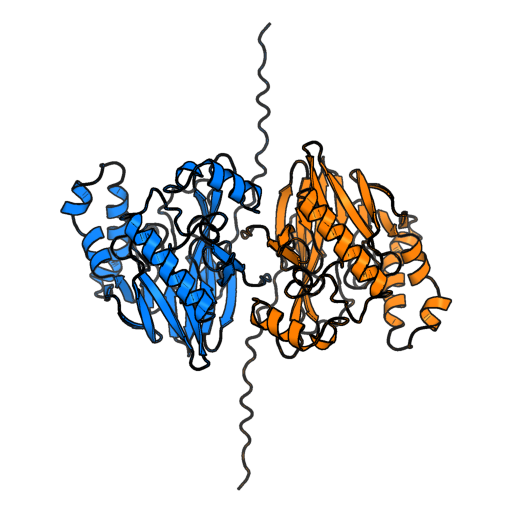13 -20.484 18.453 1 96.69 53 GLU B CA 1
ATOM 2757 C C . GLU B 1 53 ? 0.905 -19.438 17.844 1 96.69 53 GLU B C 1
ATOM 2759 O O . GLU B 1 53 ? 0.721 -18.234 18.062 1 96.69 53 GLU B O 1
ATOM 2764 N N . ASP B 1 54 ? 1.889 -19.891 17.078 1 95.69 54 ASP B N 1
ATOM 2765 C CA . ASP B 1 54 ? 2.781 -18.969 16.375 1 95.69 54 ASP B CA 1
ATOM 2766 C C . ASP B 1 54 ? 2.037 -18.203 15.297 1 95.69 54 ASP B C 1
ATOM 2768 O O . ASP B 1 54 ? 2.236 -17 15.141 1 95.69 54 ASP B O 1
ATOM 2772 N N . VAL B 1 55 ? 1.183 -18.938 14.602 1 96.56 55 VAL B N 1
ATOM 2773 C CA . VAL B 1 55 ? 0.373 -18.297 13.57 1 96.56 55 VAL B CA 1
ATOM 2774 C C . VAL B 1 55 ? -0.501 -17.219 14.188 1 96.56 55 VAL B C 1
ATOM 2776 O O . VAL B 1 55 ? -0.553 -16.094 13.688 1 96.56 55 VAL B O 1
ATOM 2779 N N . ALA B 1 56 ? -1.115 -17.547 15.273 1 94.31 56 ALA B N 1
ATOM 2780 C CA . ALA B 1 56 ? -2.02 -16.625 15.945 1 94.31 56 ALA B CA 1
ATOM 2781 C C . ALA B 1 56 ? -1.276 -15.367 16.406 1 94.31 56 ALA B C 1
ATOM 2783 O O . ALA B 1 56 ? -1.774 -14.25 16.266 1 94.31 56 ALA B O 1
ATOM 2784 N N . LYS B 1 57 ? -0.171 -15.547 16.969 1 90.62 57 LYS B N 1
ATOM 2785 C CA . LYS B 1 57 ? 0.627 -14.43 17.453 1 90.62 57 LYS B CA 1
ATOM 2786 C C . LYS B 1 57 ? 1.055 -13.508 16.328 1 90.62 57 LYS B C 1
ATOM 2788 O O . LYS B 1 57 ? 0.959 -12.289 16.438 1 90.62 57 LYS B O 1
ATOM 2793 N N . LEU B 1 58 ? 1.518 -14.078 15.227 1 90.44 58 LEU B N 1
ATOM 2794 C CA . LEU B 1 58 ? 1.982 -13.297 14.078 1 90.44 58 LEU B CA 1
ATOM 2795 C C . LEU B 1 58 ? 0.833 -12.516 13.445 1 90.44 58 LEU B C 1
ATOM 2797 O O . LEU B 1 58 ? 0.996 -11.352 13.086 1 90.44 58 LEU B O 1
ATOM 2801 N N . LEU B 1 59 ? -0.275 -13.164 13.344 1 90 59 LEU B N 1
ATOM 2802 C CA . LEU B 1 59 ? -1.435 -12.484 12.773 1 90 59 LEU B CA 1
ATOM 2803 C C . LEU B 1 59 ? -1.91 -11.359 13.68 1 90 59 LEU B C 1
ATOM 2805 O O . LEU B 1 59 ? -2.291 -10.289 13.203 1 90 59 LEU B O 1
ATOM 2809 N N . ALA B 1 60 ? -1.86 -11.555 14.977 1 83.31 60 ALA B N 1
ATOM 2810 C CA . ALA B 1 60 ? -2.277 -10.531 15.938 1 83.31 60 ALA B CA 1
ATOM 2811 C C . ALA B 1 60 ? -1.369 -9.312 15.859 1 83.31 60 ALA B C 1
ATOM 2813 O O . ALA B 1 60 ? -1.818 -8.18 16.078 1 83.31 60 ALA B O 1
ATOM 2814 N N . ASP B 1 61 ? -0.132 -9.562 15.461 1 79.12 61 ASP B N 1
ATOM 2815 C CA . ASP B 1 61 ? 0.86 -8.492 15.422 1 79.12 61 ASP B CA 1
ATOM 2816 C C . ASP B 1 61 ? 0.933 -7.859 14.031 1 79.12 61 ASP B C 1
ATOM 2818 O O . ASP B 1 61 ? 1.764 -6.984 13.789 1 79.12 61 ASP B O 1
ATOM 2822 N N . SER B 1 62 ? 0.016 -8.305 13.172 1 82.31 62 SER B N 1
ATOM 2823 C CA . SER B 1 62 ? 0.077 -7.852 11.789 1 82.31 62 SER B CA 1
ATOM 2824 C C . SER B 1 62 ? -1.142 -7.004 11.43 1 82.31 62 SER B C 1
ATOM 2826 O O . SER B 1 62 ? -1.975 -6.711 12.297 1 82.31 62 SER B O 1
ATOM 2828 N N . SER B 1 63 ? -1.065 -6.473 10.203 1 78.19 63 SER B N 1
ATOM 2829 C CA . SER B 1 63 ? -2.207 -5.734 9.672 1 78.19 63 SER B CA 1
ATOM 2830 C C . SER B 1 63 ? -3.035 -6.598 8.727 1 78.19 63 SER B C 1
ATOM 2832 O O . SER B 1 63 ? -3.756 -6.074 7.875 1 78.19 63 SER B O 1
ATOM 2834 N N . ALA B 1 64 ? -2.904 -7.895 8.93 1 83.12 64 ALA B N 1
ATOM 2835 C CA . ALA B 1 64 ? -3.666 -8.805 8.078 1 83.12 64 ALA B CA 1
ATOM 2836 C C . ALA B 1 64 ? -5.168 -8.609 8.273 1 83.12 64 ALA B C 1
ATOM 2838 O O . ALA B 1 64 ? -5.633 -8.422 9.398 1 83.12 64 ALA B O 1
ATOM 2839 N N . ASN B 1 65 ? -5.82 -8.562 7.125 1 81.94 65 ASN B N 1
ATOM 2840 C CA . ASN B 1 65 ? -7.277 -8.531 7.145 1 81.94 65 ASN B CA 1
ATOM 2841 C C . ASN B 1 65 ? -7.863 -9.945 7.133 1 81.94 65 ASN B C 1
ATOM 2843 O O . ASN B 1 65 ? -7.832 -10.625 6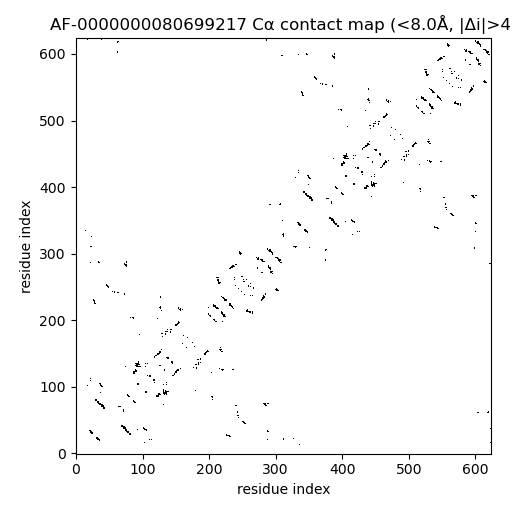.109 1 81.94 65 ASN B O 1
ATOM 2847 N N . GLU B 1 66 ? -8.328 -10.32 8.297 1 86.38 66 GLU B N 1
ATOM 2848 C CA . GLU B 1 66 ? -8.914 -11.648 8.445 1 86.38 66 GLU B CA 1
ATOM 2849 C C . GLU B 1 66 ? -10.383 -11.562 8.836 1 86.38 66 GLU B C 1
ATOM 2851 O O . GLU B 1 66 ? -10.766 -10.758 9.688 1 86.38 66 GLU B O 1
ATOM 2856 N N . ASP B 1 67 ? -11.188 -12.289 8.094 1 83.19 67 ASP B N 1
ATOM 2857 C CA . ASP B 1 67 ? -12.602 -12.422 8.445 1 83.19 67 ASP B CA 1
ATOM 2858 C C . ASP B 1 67 ? -13.023 -13.891 8.453 1 83.19 67 ASP B C 1
ATOM 2860 O O . ASP B 1 67 ? -12.18 -14.789 8.555 1 83.19 67 ASP B O 1
ATOM 2864 N N . GLU B 1 68 ? -14.297 -14.094 8.445 1 84.81 68 GLU B N 1
ATOM 2865 C CA . GLU B 1 68 ? -14.805 -15.453 8.547 1 84.81 68 GLU B CA 1
ATOM 2866 C C . GLU B 1 68 ? -14.367 -16.297 7.352 1 84.81 68 GLU B C 1
ATOM 2868 O O . GLU B 1 68 ? -14.25 -17.516 7.457 1 84.81 68 GLU B O 1
ATOM 2873 N N . GLY B 1 69 ? -14.039 -15.617 6.305 1 86.5 69 GLY B N 1
ATOM 2874 C CA . GLY B 1 69 ? -13.594 -16.328 5.113 1 86.5 69 GLY B CA 1
ATOM 2875 C C . GLY B 1 69 ? -12.109 -16.625 5.121 1 86.5 69 GLY B C 1
ATOM 2876 O O . GLY B 1 69 ? -11.633 -17.422 4.32 1 86.5 69 GLY B O 1
ATOM 2877 N N . GLY B 1 70 ? -11.398 -16.031 6.043 1 92.56 70 GLY B N 1
ATOM 2878 C CA . GLY B 1 70 ? -9.961 -16.234 6.137 1 92.56 70 GLY B CA 1
ATOM 2879 C C . GLY B 1 70 ? -9.164 -14.953 5.996 1 92.56 70 GLY B C 1
ATOM 2880 O O . GLY B 1 70 ? -9.688 -13.859 6.25 1 92.56 70 GLY B O 1
ATOM 2881 N N . ILE B 1 71 ? -7.879 -15.18 5.695 1 92.5 71 ILE B N 1
ATOM 2882 C CA . ILE B 1 71 ? -6.953 -14.062 5.535 1 92.5 71 ILE B CA 1
ATOM 2883 C C . ILE B 1 71 ? -7.008 -13.547 4.098 1 92.5 71 ILE B C 1
ATOM 2885 O O . ILE B 1 71 ? -6.844 -14.32 3.15 1 92.5 71 ILE B O 1
ATOM 2889 N N . LEU B 1 72 ? -7.207 -12.25 3.955 1 89.31 72 LEU B N 1
ATOM 2890 C CA . LEU B 1 72 ? -7.324 -11.633 2.639 1 89.31 72 LEU B CA 1
ATOM 2891 C C . LEU B 1 72 ? -5.977 -11.625 1.924 1 89.31 72 LEU B C 1
ATOM 2893 O O . LEU B 1 72 ? -4.961 -11.25 2.512 1 89.31 72 LEU B O 1
ATOM 2897 N N . ALA B 1 73 ? -5.984 -12.109 0.679 1 91.69 73 ALA B N 1
ATOM 2898 C CA . ALA B 1 73 ? -4.789 -12.109 -0.164 1 91.69 73 ALA B CA 1
ATOM 2899 C C . ALA B 1 73 ? -5.082 -11.484 -1.527 1 91.69 73 ALA B C 1
ATOM 2901 O O . ALA B 1 73 ? -6.145 -11.727 -2.109 1 91.69 73 ALA B O 1
ATOM 2902 N N . SER B 1 74 ? -4.148 -10.703 -2.016 1 94.06 74 SER B N 1
ATOM 2903 C CA . SER B 1 74 ? -4.258 -10.156 -3.363 1 94.06 74 SER B CA 1
ATOM 2904 C C . SER B 1 74 ? -3.842 -11.188 -4.41 1 94.06 74 SER B C 1
ATOM 2906 O O . SER B 1 74 ? -3.1 -12.125 -4.109 1 94.06 74 SER B O 1
ATOM 2908 N N . VAL B 1 75 ? -4.383 -11.055 -5.562 1 96.12 75 VAL B N 1
ATOM 2909 C CA . VAL B 1 75 ? -3.893 -11.727 -6.758 1 96.12 75 VAL B CA 1
ATOM 2910 C C . VAL B 1 75 ? -3.404 -10.695 -7.77 1 96.12 75 VAL B C 1
ATOM 2912 O O . VAL B 1 75 ? -4.176 -9.844 -8.219 1 96.12 75 VAL B O 1
ATOM 2915 N N . ASN B 1 76 ? -2.131 -10.781 -8.07 1 97.88 76 ASN B N 1
ATOM 2916 C CA . ASN B 1 76 ? -1.487 -9.828 -8.969 1 97.88 76 ASN B CA 1
ATOM 2917 C C . ASN B 1 76 ? -0.836 -10.523 -10.156 1 97.88 76 ASN B C 1
ATOM 2919 O O . ASN B 1 76 ? -0.243 -11.594 -10.008 1 97.88 76 ASN B O 1
ATOM 2923 N N . ALA B 1 77 ? -1.016 -9.969 -11.273 1 98.69 77 ALA B N 1
ATOM 2924 C CA . ALA B 1 77 ? -0.175 -10.25 -12.438 1 98.69 77 ALA B CA 1
ATOM 2925 C C . ALA B 1 77 ? 0.751 -9.078 -12.742 1 98.69 77 ALA B C 1
ATOM 2927 O O . ALA B 1 77 ? 0.565 -7.977 -12.211 1 98.69 77 ALA B O 1
ATOM 2928 N N . PHE B 1 78 ? 1.812 -9.328 -13.547 1 98.81 78 PHE B N 1
ATOM 2929 C CA . PHE B 1 78 ? 2.797 -8.281 -13.766 1 98.81 78 PHE B CA 1
ATOM 2930 C C . PHE B 1 78 ? 3.139 -8.156 -15.25 1 98.81 78 PHE B C 1
ATOM 2932 O O . PHE B 1 78 ? 3.41 -9.164 -15.906 1 98.81 78 PHE B O 1
ATOM 2939 N N . LEU B 1 79 ? 3.08 -6.953 -15.766 1 98.69 79 LEU B N 1
ATOM 2940 C CA . LEU B 1 79 ? 3.58 -6.637 -17.094 1 98.69 79 LEU B CA 1
ATOM 2941 C C . LEU B 1 79 ? 4.961 -5.996 -17.016 1 98.69 79 LEU B C 1
ATOM 2943 O O . LEU B 1 79 ? 5.133 -4.965 -16.375 1 98.69 79 LEU B O 1
ATOM 2947 N N . ILE B 1 80 ? 5.906 -6.652 -17.578 1 97.56 80 ILE B N 1
ATOM 2948 C CA . ILE B 1 80 ? 7.277 -6.164 -17.625 1 97.56 80 ILE B CA 1
ATOM 2949 C C . ILE B 1 80 ? 7.594 -5.648 -19.031 1 97.56 80 ILE B C 1
ATOM 2951 O O . ILE B 1 80 ? 7.391 -6.359 -20.016 1 97.56 80 ILE B O 1
ATOM 2955 N N . GLU B 1 81 ? 8.055 -4.469 -19.109 1 96.44 81 GLU B N 1
ATOM 2956 C CA . GLU B 1 81 ? 8.398 -3.873 -20.391 1 96.44 81 GLU B CA 1
ATOM 2957 C C . GLU B 1 81 ? 9.852 -3.412 -20.422 1 96.44 81 GLU B C 1
ATOM 2959 O O . GLU B 1 81 ? 10.359 -2.898 -19.422 1 96.44 81 GLU B O 1
ATOM 2964 N N . ARG B 1 82 ? 10.492 -3.635 -21.469 1 92.81 82 ARG B N 1
ATOM 2965 C CA . ARG B 1 82 ? 11.844 -3.156 -21.766 1 92.81 82 ARG B CA 1
ATOM 2966 C C . ARG B 1 82 ? 12.031 -2.945 -23.266 1 92.81 82 ARG B C 1
ATOM 2968 O O . ARG B 1 82 ? 11.805 -3.859 -24.062 1 92.81 82 ARG B O 1
ATOM 2975 N N . GLY B 1 83 ? 12.469 -1.727 -23.734 1 88.44 83 GLY B N 1
ATOM 2976 C CA . GLY B 1 83 ? 12.75 -1.466 -25.141 1 88.44 83 GLY B CA 1
ATOM 2977 C C . GLY B 1 83 ? 11.555 -1.727 -26.031 1 88.44 83 GLY B C 1
ATOM 2978 O O . GLY B 1 83 ? 11.711 -2.268 -27.141 1 88.44 83 GLY B O 1
ATOM 2979 N N . GLY B 1 84 ? 10.359 -1.582 -25.531 1 88.75 84 GLY B N 1
ATOM 2980 C CA . GLY B 1 84 ? 9.156 -1.764 -26.328 1 88.75 84 GLY B CA 1
ATOM 2981 C C . GLY B 1 84 ? 8.602 -3.172 -26.25 1 88.75 84 GLY B C 1
ATOM 2982 O O . GLY B 1 84 ? 7.457 -3.412 -26.641 1 88.75 84 GLY B O 1
ATOM 2983 N N . GLU B 1 85 ? 9.43 -4.094 -25.781 1 93.44 85 GLU B N 1
ATOM 2984 C CA . GLU B 1 85 ? 8.953 -5.465 -25.609 1 93.44 85 GLU B CA 1
ATOM 2985 C C . GLU B 1 85 ? 8.133 -5.613 -24.328 1 93.44 85 GLU B C 1
ATOM 2987 O O . GLU B 1 85 ? 8.461 -5.004 -23.312 1 93.44 85 GLU B O 1
ATOM 2992 N N . LYS B 1 86 ? 7.07 -6.43 -24.422 1 96.81 86 LYS B N 1
ATOM 2993 C CA . LYS B 1 86 ? 6.16 -6.645 -23.297 1 96.81 86 LYS B CA 1
ATOM 2994 C C . LYS B 1 86 ? 6.066 -8.125 -22.953 1 96.81 86 LYS B C 1
ATOM 2996 O O . LYS B 1 86 ? 5.848 -8.969 -23.828 1 96.81 86 LYS B O 1
ATOM 3001 N N . VAL B 1 87 ? 6.285 -8.391 -21.719 1 98.19 87 VAL B N 1
ATOM 3002 C CA . VAL B 1 87 ? 6.113 -9.734 -21.188 1 98.19 87 VAL B CA 1
ATOM 3003 C C . VAL B 1 87 ? 5.129 -9.711 -20.016 1 98.19 87 VAL B C 1
ATOM 3005 O O . VAL B 1 87 ? 5.324 -8.977 -19.047 1 98.19 87 VAL B O 1
ATOM 3008 N N . LEU B 1 88 ? 4.066 -10.477 -20.188 1 98.81 88 LEU B N 1
ATOM 3009 C CA . LEU B 1 88 ? 3.113 -10.656 -19.094 1 98.81 88 LEU B CA 1
ATOM 3010 C C . LEU B 1 88 ? 3.477 -11.883 -18.25 1 98.81 88 LEU B C 1
ATOM 3012 O O . LEU B 1 88 ? 3.74 -12.953 -18.797 1 98.81 88 LEU B O 1
ATOM 3016 N N . VAL B 1 89 ? 3.605 -11.688 -16.969 1 98.88 89 VAL B N 1
ATOM 3017 C CA . VAL B 1 89 ? 3.807 -12.812 -16.047 1 98.88 89 VAL B CA 1
ATOM 3018 C C . VAL B 1 89 ? 2.492 -13.164 -15.359 1 98.88 89 VAL B C 1
ATOM 3020 O O . VAL B 1 89 ? 2.01 -12.406 -14.516 1 98.88 89 VAL B O 1
ATOM 3023 N N . ASP B 1 90 ? 1.929 -14.328 -15.695 1 98.88 90 ASP B N 1
ATOM 3024 C CA . ASP B 1 90 ? 0.619 -14.82 -15.281 1 98.88 90 ASP B CA 1
ATOM 3025 C C . ASP B 1 90 ? -0.501 -13.961 -15.867 1 98.88 90 ASP B C 1
ATOM 3027 O O . ASP B 1 90 ? -0.265 -12.836 -16.297 1 98.88 90 ASP B O 1
ATOM 3031 N N . SER B 1 91 ? -1.669 -14.555 -15.914 1 98.44 91 SER B N 1
ATOM 3032 C CA . SER B 1 91 ? -2.732 -13.906 -16.672 1 98.44 91 SER B CA 1
ATOM 3033 C C . SER B 1 91 ? -3.988 -13.727 -15.828 1 98.44 91 SER B C 1
ATOM 3035 O O . SER B 1 91 ? -5.004 -13.227 -16.312 1 98.44 91 SER B O 1
ATOM 3037 N N . GLY B 1 92 ? -3.947 -14.148 -14.594 1 96.94 92 GLY B N 1
ATOM 3038 C CA . GLY B 1 92 ? -5.07 -13.914 -13.695 1 96.94 92 GLY B CA 1
ATOM 3039 C C . GLY B 1 92 ? -6.109 -15.023 -13.742 1 96.94 92 GLY B C 1
ATOM 3040 O O . GLY B 1 92 ? -5.875 -16.078 -14.336 1 96.94 92 GLY B O 1
ATOM 3041 N N . THR B 1 93 ? -7.223 -14.758 -13.109 1 94.94 93 THR B N 1
ATOM 3042 C CA . THR B 1 93 ? -8.211 -15.781 -12.773 1 94.94 93 THR B CA 1
ATOM 3043 C C . THR B 1 93 ? -9.312 -15.844 -13.836 1 94.94 93 THR B C 1
ATOM 3045 O O . THR B 1 93 ? -9.953 -16.875 -14.016 1 94.94 93 THR B O 1
ATOM 3048 N N . ALA B 1 94 ? -9.555 -14.758 -14.438 1 91.69 94 ALA B N 1
ATOM 3049 C CA . ALA B 1 94 ? -10.703 -14.648 -15.328 1 91.69 94 ALA B CA 1
ATOM 3050 C C . ALA B 1 94 ? -11.953 -15.234 -14.68 1 91.69 94 ALA B C 1
ATOM 3052 O O . ALA B 1 94 ? -12.312 -14.867 -13.555 1 91.69 94 ALA B O 1
ATOM 3053 N N . ASP B 1 95 ? -12.664 -16.172 -15.297 1 86.56 95 ASP B N 1
ATOM 3054 C CA . ASP B 1 95 ? -13.961 -16.641 -14.828 1 86.56 95 ASP B CA 1
ATOM 3055 C C . ASP B 1 95 ? -13.828 -17.984 -14.117 1 86.56 95 ASP B C 1
ATOM 3057 O O . ASP B 1 95 ? -14.82 -18.688 -13.914 1 86.56 95 ASP B O 1
ATOM 3061 N N . CYS B 1 96 ? -12.68 -18.375 -13.789 1 87.88 96 CYS B N 1
ATOM 3062 C CA . CYS B 1 96 ? -12.461 -19.719 -13.25 1 87.88 96 CYS B CA 1
ATOM 3063 C C . CYS B 1 96 ? -12.969 -19.812 -11.812 1 87.88 96 CYS B C 1
ATOM 3065 O O . CYS B 1 96 ? -13.273 -20.922 -11.336 1 87.88 96 CYS B O 1
ATOM 3067 N N . PHE B 1 97 ? -12.914 -18.766 -11.109 1 81.5 97 PHE B N 1
ATOM 3068 C CA . PHE B 1 97 ? -13.445 -18.781 -9.75 1 81.5 97 PHE B CA 1
ATOM 3069 C C . PHE B 1 97 ? -14.82 -18.141 -9.695 1 81.5 97 PHE B C 1
ATOM 3071 O O . PHE B 1 97 ? -15.102 -17.203 -10.461 1 81.5 97 PHE B O 1
ATOM 3078 N N . ALA B 1 98 ? -15.883 -18.969 -9.242 1 63.81 98 ALA B N 1
ATOM 3079 C CA . ALA B 1 98 ? -17.234 -18.453 -9.117 1 63.81 98 ALA B CA 1
ATOM 3080 C C . ALA B 1 98 ? -17.25 -17.062 -8.484 1 63.81 98 ALA B C 1
ATOM 3082 O O . ALA B 1 98 ? -16.359 -16.734 -7.699 1 63.81 98 ALA B O 1
ATOM 3083 N N . THR B 1 99 ? -17.922 -16.125 -9.156 1 53.06 99 THR B N 1
ATOM 3084 C CA . THR B 1 99 ? -18 -14.688 -8.922 1 53.06 99 THR B CA 1
ATOM 3085 C C . THR B 1 99 ? -18.359 -14.398 -7.469 1 53.06 99 THR B C 1
ATOM 3087 O O . THR B 1 99 ? -18.719 -13.266 -7.125 1 53.06 99 THR B O 1
ATOM 3090 N N . LYS B 1 100 ? -18.453 -15.359 -6.648 1 49 100 LYS B N 1
ATOM 3091 C CA . LYS B 1 100 ? -19 -14.594 -5.531 1 49 100 LYS B CA 1
ATOM 3092 C C . LYS B 1 100 ? -18.203 -13.312 -5.309 1 49 100 LYS B C 1
ATOM 3094 O O . LYS B 1 100 ? -17.156 -13.117 -5.906 1 49 100 LYS B O 1
ATOM 3099 N N . PRO B 1 101 ? -18.578 -12.688 -4.172 1 46.41 101 PRO B N 1
ATOM 3100 C CA . PRO B 1 101 ? -18.188 -11.328 -3.809 1 46.41 101 PRO B CA 1
ATOM 3101 C C . PRO B 1 101 ? -16.719 -11.039 -4.113 1 46.41 101 PRO B C 1
ATOM 3103 O O . PRO B 1 101 ? -16.281 -9.891 -3.986 1 46.41 101 PRO B O 1
ATOM 3106 N N . ASP B 1 102 ? -15.953 -12.266 -4.52 1 55.34 102 ASP B N 1
ATOM 3107 C CA . ASP B 1 102 ? -14.531 -11.961 -4.68 1 55.34 102 ASP B CA 1
ATOM 3108 C C . ASP B 1 102 ? -14.234 -11.43 -6.082 1 55.34 102 ASP B C 1
ATOM 3110 O O . ASP B 1 102 ? -14.734 -11.969 -7.07 1 55.34 102 ASP B O 1
ATOM 3114 N N . LYS B 1 103 ? -14.031 -10.273 -6.234 1 74.56 103 LYS B N 1
ATOM 3115 C CA . LYS B 1 103 ? -13.828 -9.523 -7.469 1 74.56 103 LYS B CA 1
ATOM 3116 C C . LYS B 1 103 ? -12.523 -9.922 -8.148 1 74.56 103 LYS B C 1
ATOM 3118 O O . LYS B 1 103 ? -11.641 -9.086 -8.359 1 74.56 103 LYS B O 1
ATOM 3123 N N . LEU B 1 104 ? -12.398 -11.312 -8.453 1 89.56 104 LEU B N 1
ATOM 3124 C CA . LEU B 1 104 ? -11.234 -11.789 -9.203 1 89.56 104 LEU B CA 1
ATOM 3125 C C . LEU B 1 104 ? -11.484 -11.68 -10.703 1 89.56 104 LEU B C 1
ATOM 3127 O O . LEU B 1 104 ? -12.617 -11.469 -11.141 1 89.56 104 LEU B O 1
ATOM 3131 N N . GLY B 1 105 ? -10.43 -11.758 -11.422 1 92.38 105 GLY B N 1
ATOM 3132 C CA . GLY B 1 105 ? -10.523 -11.891 -12.867 1 92.38 105 GLY B CA 1
ATOM 3133 C C . GLY B 1 105 ? -10.383 -10.562 -13.594 1 92.38 105 GLY B C 1
ATOM 3134 O O . GLY B 1 105 ? -10.867 -10.414 -14.719 1 92.38 105 GLY B O 1
ATOM 3135 N N . GLN B 1 106 ? -9.688 -9.641 -13.031 1 92.88 106 GLN B N 1
ATOM 3136 C CA . GLN B 1 106 ? -9.742 -8.281 -13.555 1 92.88 106 GLN B CA 1
ATOM 3137 C C . GLN B 1 106 ? -8.484 -7.949 -14.352 1 92.88 106 GLN B C 1
ATOM 3139 O O . GLN B 1 106 ? -8.305 -6.812 -14.797 1 92.88 106 GLN 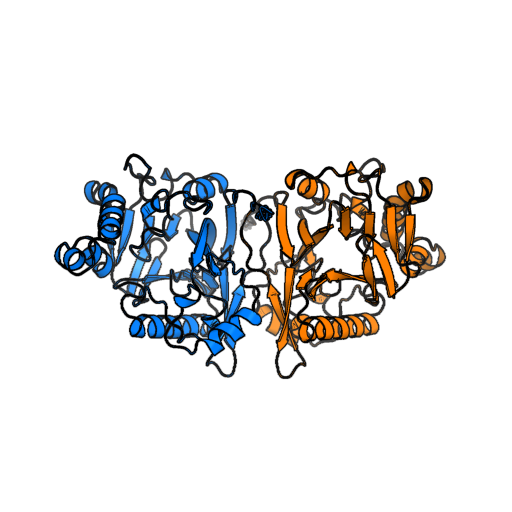B O 1
ATOM 3144 N N . VAL B 1 107 ? -7.617 -8.891 -14.648 1 96.25 107 VAL B N 1
ATOM 3145 C CA . VAL B 1 107 ? -6.34 -8.586 -15.289 1 96.25 107 VAL B CA 1
ATOM 3146 C C . VAL B 1 107 ? -6.586 -7.953 -16.656 1 96.25 107 VAL B C 1
ATOM 3148 O O . VAL B 1 107 ? -5.973 -6.941 -17 1 96.25 107 VAL B O 1
ATOM 3151 N N . PRO B 1 108 ? -7.547 -8.461 -17.484 1 93.31 108 PRO B N 1
ATOM 3152 C CA . PRO B 1 108 ? -7.773 -7.801 -18.781 1 93.31 108 PRO B CA 1
ATOM 3153 C C . PRO B 1 108 ? -8.258 -6.359 -18.625 1 93.31 108 PRO B C 1
ATOM 3155 O O . PRO B 1 108 ? -7.82 -5.477 -19.359 1 93.31 108 PRO B O 1
ATOM 3158 N N . GLU B 1 109 ? -9.109 -6.16 -17.688 1 92.38 109 GLU B N 1
ATOM 3159 C CA . GLU B 1 109 ? -9.609 -4.809 -17.438 1 92.38 109 GLU B CA 1
ATOM 3160 C C . GLU B 1 109 ? -8.492 -3.904 -16.922 1 92.38 109 GLU B C 1
ATOM 3162 O O . GLU B 1 109 ? -8.43 -2.723 -17.266 1 92.38 109 GLU B O 1
ATOM 3167 N N . ALA B 1 110 ? -7.652 -4.473 -16.078 1 95.12 110 ALA B N 1
ATOM 3168 C CA . ALA B 1 110 ? -6.508 -3.715 -15.57 1 95.12 110 ALA B CA 1
ATOM 3169 C C . ALA B 1 110 ? -5.551 -3.352 -16.703 1 95.12 110 ALA B C 1
ATOM 3171 O O . ALA B 1 110 ? -5.012 -2.242 -16.734 1 95.12 110 ALA B O 1
ATOM 3172 N N . LEU B 1 111 ? -5.359 -4.266 -17.609 1 96.38 111 LEU B N 1
ATOM 3173 C CA . LEU B 1 111 ? -4.527 -4.016 -18.781 1 96.38 111 LEU B CA 1
ATOM 3174 C C . LEU B 1 111 ? -5.086 -2.867 -19.609 1 96.38 111 LEU B C 1
ATOM 3176 O O . LEU B 1 111 ? -4.344 -1.972 -20.016 1 96.38 111 LEU B O 1
ATOM 3180 N N . ALA B 1 112 ? -6.363 -2.906 -19.828 1 94.19 112 ALA B N 1
ATOM 3181 C CA . ALA B 1 112 ? -7.023 -1.857 -20.594 1 94.19 112 ALA B CA 1
ATOM 3182 C C . ALA B 1 112 ? -6.914 -0.506 -19.891 1 94.19 112 ALA B C 1
ATOM 3184 O O . ALA B 1 112 ? -6.648 0.513 -20.531 1 94.19 112 ALA B O 1
ATOM 3185 N N . ALA B 1 113 ? -7.117 -0.565 -18.625 1 91.06 113 ALA B N 1
ATOM 3186 C CA . ALA B 1 113 ? -7.008 0.656 -17.828 1 91.06 113 ALA B CA 1
ATOM 3187 C C . ALA B 1 113 ? -5.602 1.241 -17.906 1 91.06 113 ALA B C 1
ATOM 3189 O O . ALA B 1 113 ? -5.426 2.461 -17.844 1 91.06 113 ALA B O 1
ATOM 3190 N N . ALA B 1 114 ? -4.648 0.401 -18.109 1 93.62 114 ALA B N 1
ATOM 3191 C CA . ALA B 1 114 ? -3.258 0.83 -18.203 1 93.62 114 ALA B CA 1
ATOM 3192 C C . ALA B 1 114 ? -2.93 1.285 -19.625 1 93.62 114 ALA B C 1
ATOM 3194 O O . ALA B 1 114 ? -1.796 1.676 -19.922 1 93.62 114 ALA B O 1
ATOM 3195 N N . GLY B 1 115 ? -3.902 1.205 -20.531 1 93.94 115 GLY B N 1
ATOM 3196 C CA . GLY B 1 115 ? -3.719 1.65 -21.906 1 93.94 115 GLY B CA 1
ATOM 3197 C C . GLY B 1 115 ? -3.051 0.612 -22.781 1 93.94 115 GLY B C 1
ATOM 3198 O O . GLY B 1 115 ? -2.416 0.953 -23.781 1 93.94 115 GLY B O 1
ATOM 3199 N N . ILE B 1 116 ? -3.119 -0.648 -22.359 1 95.94 116 ILE B N 1
ATOM 3200 C CA . ILE B 1 116 ? -2.461 -1.716 -23.109 1 95.94 116 ILE B CA 1
ATOM 3201 C C . ILE B 1 116 ? -3.51 -2.627 -23.734 1 95.94 116 ILE B C 1
ATOM 3203 O O . ILE B 1 116 ? -4.441 -3.072 -23.062 1 95.94 116 ILE B O 1
ATOM 3207 N N . ASN B 1 117 ? -3.311 -2.867 -24.953 1 95.94 117 ASN B N 1
ATOM 3208 C CA . ASN B 1 117 ? -4.152 -3.836 -25.656 1 95.94 117 ASN B CA 1
ATOM 3209 C C . ASN B 1 117 ? -3.631 -5.262 -25.469 1 95.94 117 ASN B C 1
ATOM 3211 O O . ASN B 1 117 ? -2.432 -5.508 -25.609 1 95.94 117 ASN B O 1
ATOM 3215 N 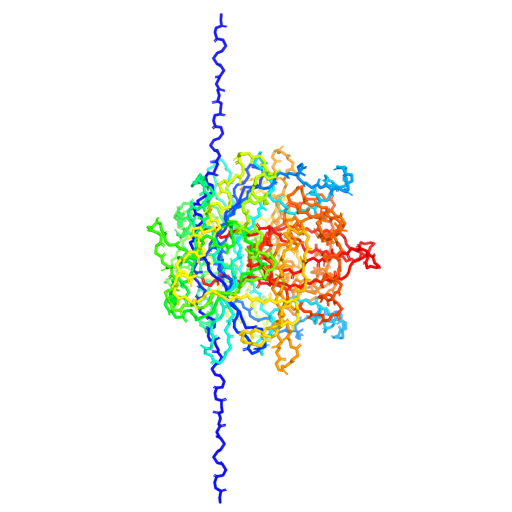N . ALA B 1 118 ? -4.535 -6.145 -25.219 1 97.19 118 ALA B N 1
ATOM 3216 C CA . ALA B 1 118 ? -4.152 -7.543 -25.047 1 97.19 118 ALA B CA 1
ATOM 3217 C C . ALA B 1 118 ? -3.412 -8.062 -26.266 1 97.19 118 ALA B C 1
ATOM 3219 O O . ALA B 1 118 ? -2.51 -8.898 -26.141 1 97.19 118 ALA B O 1
ATOM 3220 N N . ALA B 1 119 ? -3.791 -7.535 -27.406 1 96.81 119 ALA B N 1
ATOM 3221 C CA . ALA B 1 119 ? -3.184 -7.977 -28.672 1 96.81 119 ALA B CA 1
ATOM 3222 C C . ALA B 1 119 ? -1.724 -7.539 -28.75 1 96.81 119 ALA B C 1
ATOM 3224 O O . ALA B 1 119 ? -0.96 -8.055 -29.562 1 96.81 119 ALA B O 1
ATOM 3225 N N . ASP B 1 120 ? -1.301 -6.609 -27.906 1 96.25 120 ASP B N 1
ATOM 3226 C CA . ASP B 1 120 ? 0.065 -6.094 -27.906 1 96.25 120 ASP B CA 1
ATOM 3227 C C . ASP B 1 120 ? 0.99 -6.984 -27.078 1 96.25 120 ASP B C 1
ATOM 3229 O O . ASP B 1 120 ? 2.213 -6.848 -27.141 1 96.25 120 ASP B O 1
ATOM 3233 N N . ILE B 1 121 ? 0.447 -7.891 -26.391 1 97.81 121 ILE B N 1
ATOM 3234 C CA . ILE B 1 121 ? 1.247 -8.805 -25.578 1 97.81 121 ILE B CA 1
ATOM 3235 C C . ILE B 1 121 ? 1.788 -9.93 -26.469 1 97.81 121 ILE B C 1
ATOM 3237 O O . ILE B 1 121 ? 1.018 -10.672 -27.078 1 97.81 121 ILE B O 1
ATOM 3241 N N . LYS B 1 122 ? 3.109 -10.078 -26.453 1 96.81 122 LYS B N 1
ATOM 3242 C CA . LYS B 1 122 ? 3.703 -11.062 -27.359 1 96.81 122 LYS B CA 1
ATOM 3243 C C . LYS B 1 122 ? 4.207 -12.281 -26.594 1 96.81 122 LYS B C 1
ATOM 3245 O O . LYS B 1 122 ? 4.414 -13.344 -27.188 1 96.81 122 LYS B O 1
ATOM 3250 N N . ASN B 1 123 ? 4.484 -12.102 -25.391 1 98.75 123 ASN B N 1
ATOM 3251 C CA . ASN B 1 123 ? 4.941 -13.211 -24.562 1 98.75 123 ASN B CA 1
ATOM 3252 C C . ASN B 1 123 ? 4.258 -13.219 -23.203 1 98.75 123 ASN B C 1
ATOM 3254 O O . ASN B 1 123 ? 4.051 -12.164 -22.594 1 98.75 123 ASN B O 1
ATOM 3258 N N . ILE B 1 124 ? 3.875 -14.391 -22.766 1 98.88 124 ILE B N 1
ATOM 3259 C CA . ILE B 1 124 ? 3.338 -14.625 -21.438 1 98.88 124 ILE B CA 1
ATOM 3260 C C . ILE B 1 124 ? 4.148 -15.711 -20.734 1 98.88 124 ILE B C 1
ATOM 3262 O O . ILE B 1 124 ? 4.305 -16.812 -21.266 1 98.88 124 ILE B O 1
ATOM 3266 N N . LEU B 1 125 ? 4.754 -15.406 -19.641 1 98.94 125 LEU B N 1
ATOM 3267 C CA . LEU B 1 125 ? 5.43 -16.391 -18.797 1 98.94 125 LEU B CA 1
ATOM 3268 C C . LEU B 1 125 ? 4.523 -16.844 -17.656 1 98.94 125 LEU B C 1
ATOM 3270 O O . LEU B 1 125 ? 4.125 -16.031 -16.828 1 98.94 125 LEU B O 1
ATOM 3274 N N . LEU B 1 126 ? 4.172 -18.094 -17.609 1 98.94 126 LEU B N 1
ATOM 3275 C CA . LEU B 1 126 ? 3.395 -18.641 -16.5 1 98.94 126 LEU B CA 1
ATOM 3276 C C . LEU B 1 126 ? 4.312 -19.156 -15.391 1 98.94 126 LEU B C 1
ATOM 3278 O O . LEU B 1 126 ? 5.191 -19.969 -15.641 1 98.94 126 LEU B O 1
ATOM 3282 N N . THR B 1 127 ? 4.062 -18.609 -14.211 1 98.94 127 THR B N 1
ATOM 3283 C CA . THR B 1 127 ? 4.797 -19.141 -13.07 1 98.94 127 THR B CA 1
ATOM 3284 C C . THR B 1 127 ? 4.406 -20.594 -12.805 1 98.94 127 THR B C 1
ATOM 3286 O O . THR B 1 127 ? 5.25 -21.422 -12.445 1 98.94 127 THR B O 1
ATOM 3289 N N . HIS B 1 128 ? 3.107 -20.859 -12.906 1 98.81 128 HIS B N 1
ATOM 3290 C CA . HIS B 1 128 ? 2.592 -22.219 -12.758 1 98.81 128 HIS B CA 1
ATOM 3291 C C . HIS B 1 128 ? 1.155 -22.312 -13.258 1 98.81 128 HIS B C 1
ATOM 3293 O O . HIS B 1 128 ? 0.623 -21.359 -13.828 1 98.81 128 HIS B O 1
ATOM 3299 N N . GLY B 1 129 ? 0.597 -23.578 -13.047 1 98.12 129 GLY B N 1
ATOM 3300 C CA . GLY B 1 129 ? -0.619 -23.859 -13.797 1 98.12 129 GLY B CA 1
ATOM 3301 C C . GLY B 1 129 ? -1.875 -23.75 -12.953 1 98.12 129 GLY B C 1
ATOM 3302 O O . GLY B 1 129 ? -2.926 -24.281 -13.32 1 98.12 129 GLY B O 1
ATOM 3303 N N . HIS B 1 130 ? -1.866 -23.047 -11.812 1 97.94 130 HIS B N 1
ATOM 3304 C CA . HIS B 1 130 ? -3.092 -22.844 -11.047 1 97.94 130 HIS B CA 1
ATOM 3305 C C . HIS B 1 130 ? -4.016 -21.859 -11.75 1 97.94 130 HIS B C 1
ATOM 3307 O O . HIS B 1 130 ? -3.549 -20.969 -12.469 1 97.94 130 HIS B O 1
ATOM 3313 N N . SER B 1 131 ? -5.281 -21.984 -11.461 1 96.25 131 SER B N 1
ATOM 3314 C CA . SER B 1 131 ? -6.348 -21.281 -12.172 1 96.25 131 SER B CA 1
ATOM 3315 C C . SER B 1 131 ? -6.199 -19.766 -12.039 1 96.25 131 SER B C 1
ATOM 3317 O O . SER B 1 131 ? -6.48 -19.031 -12.984 1 96.25 131 SER B O 1
ATOM 3319 N N . ASP B 1 132 ? -5.758 -19.281 -10.938 1 96.19 132 ASP B N 1
ATOM 3320 C CA . ASP B 1 132 ? -5.68 -17.844 -10.719 1 96.19 132 ASP B CA 1
ATOM 3321 C C . ASP B 1 132 ? -4.453 -17.25 -11.414 1 96.19 132 ASP B C 1
ATOM 3323 O O . ASP B 1 132 ? -4.242 -16.047 -11.383 1 96.19 132 ASP B O 1
ATOM 3327 N N . HIS B 1 133 ? -3.693 -18.062 -12.133 1 98.06 133 HIS B N 1
ATOM 3328 C CA . HIS B 1 133 ? -2.518 -17.578 -12.852 1 98.06 133 HIS B CA 1
ATOM 3329 C C . HIS B 1 133 ? -2.674 -17.766 -14.359 1 98.06 133 HIS B C 1
ATOM 3331 O O . HIS B 1 133 ? -1.99 -17.109 -15.141 1 98.06 133 HIS B O 1
ATOM 3337 N N . LEU B 1 134 ? -3.516 -18.703 -14.789 1 97.62 134 LEU B N 1
ATOM 3338 C CA . LEU B 1 134 ? -3.459 -19 -16.219 1 97.62 134 LEU B CA 1
ATOM 3339 C C . LEU B 1 134 ? -4.84 -18.875 -16.859 1 97.62 134 LEU B C 1
ATOM 3341 O O . LEU B 1 134 ? -4.965 -18.828 -18.078 1 97.62 134 LEU B O 1
ATOM 3345 N N . CYS B 1 135 ? -5.906 -18.75 -16.078 1 96.81 135 CYS B N 1
ATOM 3346 C CA . CYS B 1 135 ? -7.234 -18.766 -16.688 1 96.81 135 CYS B CA 1
ATOM 3347 C C . CYS B 1 135 ? -7.492 -17.5 -17.484 1 96.81 135 CYS B C 1
ATOM 3349 O O . CYS B 1 135 ? -8.352 -17.484 -18.359 1 96.81 135 CYS B O 1
ATOM 3351 N N . GLY B 1 136 ? -6.762 -16.484 -17.203 1 97.56 136 GLY B N 1
ATOM 3352 C CA . GLY B 1 136 ? -6.879 -15.25 -17.953 1 97.56 136 GLY B CA 1
ATOM 3353 C C . GLY B 1 136 ? -6.395 -15.391 -19.391 1 97.56 136 GLY B C 1
ATOM 3354 O O . GLY B 1 136 ? -6.551 -14.469 -20.203 1 97.56 136 GLY B O 1
ATOM 3355 N N . LEU B 1 137 ? -5.891 -16.562 -19.766 1 98.56 137 LEU B N 1
ATOM 3356 C CA . LEU B 1 137 ? -5.398 -16.812 -21.109 1 98.56 137 LEU B CA 1
ATOM 3357 C C . LEU B 1 137 ? -6.555 -16.906 -22.109 1 98.56 137 LEU B C 1
ATOM 3359 O O . LEU B 1 137 ? -6.348 -16.781 -23.312 1 98.56 137 LEU B O 1
ATOM 3363 N N . ILE B 1 138 ? -7.746 -17.156 -21.531 1 97.88 138 ILE B N 1
ATOM 3364 C CA . ILE B 1 138 ? -8.859 -17.328 -22.453 1 97.88 138 ILE B CA 1
ATOM 3365 C C . ILE B 1 138 ? -10.039 -16.453 -22.016 1 97.88 138 ILE B C 1
ATOM 3367 O O . ILE B 1 138 ? -10.18 -16.156 -20.828 1 97.88 138 ILE B O 1
ATOM 3371 N N . ASN B 1 139 ? -10.828 -16.078 -22.969 1 95.69 139 ASN B N 1
ATOM 3372 C CA . ASN B 1 139 ? -12.125 -15.445 -22.734 1 95.69 139 ASN B CA 1
ATOM 3373 C C . ASN B 1 139 ? -13.188 -16.469 -22.344 1 95.69 139 ASN B C 1
ATOM 3375 O O . ASN B 1 139 ? -12.945 -17.672 -22.391 1 95.69 139 ASN B O 1
ATOM 3379 N N . ALA B 1 140 ? -14.305 -15.953 -21.953 1 92.19 140 ALA B N 1
ATOM 3380 C CA . ALA B 1 140 ? -15.398 -16.812 -21.516 1 92.19 140 ALA B CA 1
ATOM 3381 C C . ALA B 1 140 ? -15.805 -17.797 -22.609 1 92.19 140 ALA B C 1
ATOM 3383 O O . ALA B 1 140 ? -16.219 -18.922 -22.328 1 92.19 140 ALA B O 1
ATOM 3384 N N . ASP B 1 141 ? -15.594 -17.406 -23.875 1 94.75 141 ASP B N 1
ATOM 3385 C CA . ASP B 1 141 ? -16.016 -18.25 -25 1 94.75 141 ASP B CA 1
ATOM 3386 C C . ASP B 1 141 ? -14.898 -19.203 -25.422 1 94.75 141 ASP B C 1
ATOM 3388 O O . ASP B 1 141 ? -15.023 -19.922 -26.406 1 94.75 141 ASP B O 1
ATOM 3392 N N . GLY B 1 142 ? -13.797 -19.172 -24.719 1 95.69 142 GLY B N 1
ATOM 3393 C CA . GLY B 1 142 ? -12.703 -20.094 -24.969 1 95.69 142 GLY B CA 1
ATOM 3394 C C . GLY B 1 142 ? -11.664 -19.547 -25.938 1 95.69 142 GLY B C 1
ATOM 3395 O O . GLY B 1 142 ? -10.617 -20.172 -26.141 1 95.69 142 GLY B O 1
ATOM 3396 N N . SER B 1 143 ? -11.93 -18.391 -26.484 1 97.31 143 SER B N 1
ATOM 3397 C CA . SER B 1 143 ? -10.961 -17.797 -27.406 1 97.31 143 SER B CA 1
ATOM 3398 C C . SER B 1 143 ? -9.766 -17.219 -26.656 1 97.31 143 SER B C 1
ATOM 3400 O O . SER B 1 143 ? -9.859 -16.922 -25.453 1 97.31 143 SER B O 1
ATOM 3402 N N . ALA B 1 144 ? -8.703 -17.125 -27.359 1 98.38 144 ALA B N 1
ATOM 3403 C CA . ALA B 1 144 ? -7.484 -16.578 -26.75 1 98.38 144 ALA B CA 1
ATOM 3404 C C . ALA B 1 144 ? -7.66 -15.117 -26.375 1 98.38 144 ALA B C 1
ATOM 3406 O O . ALA B 1 144 ? -8.016 -14.289 -27.219 1 98.38 144 ALA B O 1
ATOM 3407 N N . THR B 1 145 ? -7.43 -14.758 -25.109 1 98.25 145 THR B N 1
ATOM 3408 C CA . THR B 1 145 ? -7.438 -13.367 -24.656 1 98.25 145 THR B CA 1
ATOM 3409 C C . THR B 1 145 ? -6.293 -12.586 -25.297 1 98.25 145 THR B C 1
ATOM 3411 O O . THR B 1 145 ? -6.445 -11.398 -25.609 1 98.25 145 THR B O 1
ATOM 3414 N N . TYR B 1 146 ? -5.184 -13.25 -25.469 1 98.56 146 TYR B N 1
ATOM 3415 C CA . TYR B 1 146 ? -3.971 -12.688 -26.047 1 98.56 146 TYR B CA 1
ATOM 3416 C C . TYR B 1 146 ? -3.627 -13.367 -27.359 1 98.56 146 TYR B C 1
ATOM 3418 O O . TYR B 1 146 ? -2.697 -14.18 -27.422 1 98.56 146 TYR B O 1
ATOM 3426 N N . PRO B 1 147 ? -4.211 -12.93 -28.406 1 98 147 PRO B N 1
ATOM 3427 C CA . PRO B 1 147 ? -4.184 -13.711 -29.641 1 98 147 PRO B CA 1
ATOM 3428 C C . PRO B 1 147 ? -2.799 -13.75 -30.281 1 98 147 PRO B C 1
ATOM 3430 O O . PRO B 1 147 ? -2.502 -14.656 -31.062 1 98 147 PRO B O 1
ATOM 3433 N N . ASN B 1 148 ? -1.934 -12.852 -29.953 1 98 148 ASN B N 1
ATOM 3434 C CA . ASN B 1 148 ? -0.631 -12.789 -30.609 1 98 148 ASN B CA 1
ATOM 3435 C C . ASN B 1 148 ? 0.477 -13.312 -29.703 1 98 148 ASN B C 1
ATOM 3437 O O . ASN B 1 148 ? 1.646 -13.336 -30.094 1 98 148 ASN B O 1
ATOM 3441 N N . ALA B 1 149 ? 0.147 -13.797 -28.547 1 98.62 149 ALA B N 1
ATOM 3442 C CA . ALA B 1 149 ? 1.158 -14.109 -27.547 1 98.62 149 ALA B CA 1
ATOM 3443 C C . ALA B 1 149 ? 1.652 -15.547 -27.688 1 98.62 149 ALA B C 1
ATOM 3445 O O . ALA B 1 149 ? 0.881 -16.438 -28.047 1 98.62 149 ALA B O 1
ATOM 3446 N N . THR B 1 150 ? 2.924 -15.742 -27.469 1 98.88 150 THR B N 1
ATOM 3447 C CA . THR B 1 150 ? 3.473 -17.047 -27.109 1 98.88 150 THR B CA 1
ATOM 3448 C C . THR B 1 150 ? 3.41 -17.25 -25.594 1 98.88 150 THR B C 1
ATOM 3450 O O . THR B 1 150 ? 3.824 -16.375 -24.828 1 98.88 150 THR B O 1
ATOM 3453 N N . VAL B 1 151 ? 2.859 -18.406 -25.188 1 98.94 151 VAL B N 1
ATOM 3454 C CA . VAL B 1 151 ? 2.756 -18.75 -23.781 1 98.94 151 VAL B CA 1
ATOM 3455 C C . VAL B 1 151 ? 3.881 -19.703 -23.391 1 98.94 151 VAL B C 1
ATOM 3457 O O . VAL B 1 151 ? 4.09 -20.719 -24.047 1 98.94 151 VAL B O 1
ATOM 3460 N N . TRP B 1 152 ? 4.625 -19.312 -22.375 1 98.94 152 TRP B N 1
ATOM 3461 C CA . TRP B 1 152 ? 5.723 -20.125 -21.844 1 98.94 152 TRP B CA 1
ATOM 3462 C C . TRP B 1 152 ? 5.355 -20.734 -20.5 1 98.94 152 TRP B C 1
ATOM 3464 O O . TRP B 1 152 ? 4.875 -20.047 -19.609 1 98.94 152 TRP B O 1
ATOM 3474 N N . ILE B 1 153 ? 5.551 -22.031 -20.328 1 98.88 153 ILE B N 1
ATOM 3475 C CA . ILE B 1 153 ? 5.27 -22.734 -19.078 1 98.88 153 ILE B CA 1
ATOM 3476 C C . ILE B 1 153 ? 6.359 -23.766 -18.812 1 98.88 153 ILE B C 1
ATOM 3478 O O . ILE B 1 153 ? 6.949 -24.312 -19.75 1 98.88 153 ILE B O 1
ATOM 3482 N N . ASN B 1 154 ? 6.699 -23.953 -17.594 1 98.94 154 ASN B N 1
ATOM 3483 C CA . ASN B 1 154 ? 7.668 -24.984 -17.234 1 98.94 154 ASN B CA 1
ATOM 3484 C C . ASN B 1 154 ? 7.273 -26.344 -17.797 1 98.94 154 ASN B C 1
ATOM 3486 O O . ASN B 1 154 ? 6.105 -26.734 -17.734 1 98.94 154 ASN B O 1
ATOM 3490 N N . ALA B 1 155 ? 8.25 -27.078 -18.312 1 98.88 155 ALA B N 1
ATOM 3491 C CA . ALA B 1 155 ? 7.996 -28.359 -19 1 98.88 155 ALA B CA 1
ATOM 3492 C C . ALA B 1 155 ? 7.328 -29.359 -18.047 1 98.88 155 ALA B C 1
ATOM 3494 O O . ALA B 1 155 ? 6.391 -30.047 -18.438 1 98.88 155 ALA B O 1
ATOM 3495 N N . ALA B 1 156 ? 7.828 -29.469 -16.844 1 98.62 156 ALA B N 1
ATOM 3496 C CA . ALA B 1 156 ? 7.254 -30.391 -15.875 1 98.62 156 ALA B CA 1
ATOM 3497 C C . ALA B 1 156 ? 5.828 -29.984 -15.508 1 98.62 156 ALA B C 1
ATOM 3499 O O . ALA B 1 156 ? 4.961 -30.844 -15.328 1 98.62 156 ALA B O 1
ATOM 3500 N N . GLU B 1 157 ? 5.617 -28.703 -15.367 1 98.5 157 GLU B N 1
ATOM 3501 C CA . GLU B 1 157 ? 4.289 -28.172 -15.086 1 98.5 157 GLU B CA 1
ATOM 3502 C C . GLU B 1 157 ? 3.311 -28.516 -16.203 1 98.5 157 GLU B C 1
ATOM 3504 O O . GLU B 1 157 ? 2.197 -28.984 -15.945 1 98.5 157 GLU B O 1
ATOM 3509 N N . ASN B 1 158 ? 3.744 -28.266 -17.422 1 98.75 158 ASN B N 1
ATOM 3510 C CA . ASN B 1 158 ? 2.916 -28.562 -18.578 1 98.75 158 ASN B CA 1
ATOM 3511 C C . ASN B 1 158 ? 2.559 -30.047 -18.656 1 98.75 158 ASN B C 1
ATOM 3513 O O . ASN B 1 158 ? 1.407 -30.391 -18.906 1 98.75 158 ASN B O 1
ATOM 3517 N N . ARG B 1 159 ? 3.533 -30.891 -18.453 1 98.62 159 ARG B N 1
ATOM 3518 C CA . ARG B 1 159 ? 3.303 -32.344 -18.484 1 98.62 159 ARG B CA 1
ATOM 3519 C C . ARG B 1 159 ? 2.299 -32.75 -17.406 1 98.62 159 ARG B C 1
ATOM 3521 O O . ARG B 1 159 ? 1.423 -33.562 -17.656 1 98.62 159 ARG B O 1
ATOM 3528 N N . TYR B 1 160 ? 2.422 -32.188 -16.234 1 98.44 160 TYR B N 1
ATOM 3529 C CA . TYR B 1 160 ? 1.545 -32.531 -15.117 1 98.44 160 TYR B CA 1
ATOM 3530 C C . TYR B 1 160 ? 0.087 -32.25 -15.469 1 98.44 160 TYR B C 1
ATOM 3532 O O . TYR B 1 160 ? -0.768 -33.125 -15.32 1 98.44 160 TYR B O 1
ATOM 3540 N N . TRP B 1 161 ? -0.213 -31.078 -15.969 1 98.19 161 TRP B N 1
ATOM 3541 C CA . TRP B 1 161 ? -1.591 -30.656 -16.188 1 98.19 161 TRP B CA 1
ATOM 3542 C C . TRP B 1 161 ? -2.191 -31.375 -17.406 1 98.19 161 TRP B C 1
ATOM 3544 O O . TRP B 1 161 ? -3.414 -31.406 -17.562 1 98.19 161 TRP B O 1
ATOM 3554 N N . HIS B 1 162 ? -1.351 -32.031 -18.25 1 98.25 162 HIS B N 1
ATOM 3555 C CA . HIS B 1 162 ? -1.833 -32.75 -19.406 1 98.25 162 HIS B CA 1
ATOM 3556 C C . HIS B 1 162 ? -1.88 -34.25 -19.125 1 98.25 162 HIS B C 1
ATOM 3558 O O . HIS B 1 162 ? -2.256 -35.031 -20 1 98.25 162 HIS B O 1
ATOM 3564 N N . SER B 1 163 ? -1.555 -34.625 -17.953 1 98.5 163 SER B N 1
ATOM 3565 C CA . SER B 1 163 ? -1.449 -36.031 -17.641 1 98.5 163 SER B CA 1
ATOM 3566 C C . SER B 1 163 ? -2.77 -36.594 -17.109 1 98.5 163 SER B C 1
ATOM 3568 O O . SER B 1 163 ? -3.189 -36.25 -16 1 98.5 163 SER B O 1
ATOM 3570 N N . ASP B 1 164 ? -3.309 -37.469 -17.766 1 98 164 ASP B N 1
ATOM 3571 C CA . ASP B 1 164 ? -4.492 -38.188 -17.266 1 98 164 ASP B CA 1
ATOM 3572 C C . ASP B 1 164 ? -4.16 -39.031 -16.031 1 98 164 ASP B C 1
ATOM 3574 O O . ASP B 1 164 ? -4.988 -39.188 -15.141 1 98 164 ASP B O 1
ATOM 3578 N N . ALA B 1 165 ? -2.992 -39.594 -16.031 1 97.94 165 ALA B N 1
ATOM 3579 C CA . ALA B 1 165 ? -2.545 -40.406 -14.898 1 97.94 165 ALA B CA 1
ATOM 3580 C C . ALA B 1 165 ? -2.469 -39.562 -13.625 1 97.94 165 ALA B C 1
ATOM 3582 O O . ALA B 1 165 ? -2.887 -40.031 -12.555 1 97.94 165 ALA B O 1
ATOM 3583 N N . GLU B 1 166 ? -1.921 -38.375 -13.719 1 97.31 166 GLU B N 1
ATOM 3584 C CA . GLU B 1 166 ? -1.843 -37.5 -12.547 1 97.31 166 GLU B CA 1
ATOM 3585 C C . GLU B 1 166 ? -3.232 -37.062 -12.094 1 97.31 166 GLU B C 1
ATOM 3587 O O . GLU B 1 166 ? -3.514 -37 -10.891 1 97.31 166 GLU B O 1
ATOM 3592 N N . LYS B 1 167 ? -4.066 -36.688 -13.047 1 97.44 167 LYS B N 1
ATOM 3593 C CA . LYS B 1 167 ? -5.445 -36.281 -12.742 1 97.44 167 LYS B CA 1
ATOM 3594 C C . LYS B 1 167 ? -6.168 -37.406 -11.992 1 97.44 167 LYS B C 1
ATOM 3596 O O . LYS B 1 167 ? -6.867 -37.156 -11.008 1 97.44 167 LYS B O 1
ATOM 3601 N N . ALA B 1 168 ? -5.98 -38.625 -12.391 1 97.56 168 ALA B N 1
ATOM 3602 C CA . ALA B 1 168 ? -6.688 -39.781 -11.844 1 97.56 168 ALA B CA 1
ATOM 3603 C C . ALA B 1 168 ? -6.258 -40.062 -10.406 1 97.56 168 ALA B C 1
ATOM 3605 O O . ALA B 1 168 ? -6.98 -40.688 -9.656 1 97.56 168 ALA B O 1
ATOM 3606 N N . LYS B 1 169 ? -5.07 -39.625 -10 1 96.5 169 LYS B N 1
ATOM 3607 C CA . LYS B 1 169 ? -4.547 -39.844 -8.656 1 96.5 169 LYS B CA 1
ATOM 3608 C C . LYS B 1 169 ? -5.246 -38.938 -7.641 1 96.5 169 LYS B C 1
ATOM 3610 O O . LYS B 1 169 ? -5.141 -39.156 -6.43 1 96.5 169 LYS B O 1
ATOM 3615 N N . LEU B 1 170 ? -5.91 -37.938 -8.117 1 95.75 170 LEU B N 1
ATOM 3616 C CA . LEU B 1 170 ? -6.535 -36.969 -7.23 1 95.75 170 LEU B CA 1
ATOM 3617 C C . LEU B 1 170 ? -8.031 -37.219 -7.105 1 95.75 170 LEU B C 1
ATOM 3619 O O . LEU B 1 170 ? -8.625 -37.906 -7.945 1 95.75 170 LEU B O 1
ATOM 3623 N N . PRO B 1 171 ? -8.617 -36.688 -6.055 1 95.25 171 PRO B N 1
ATOM 3624 C CA . PRO B 1 171 ? -10.07 -36.812 -5.926 1 95.25 171 PRO B CA 1
ATOM 3625 C C . PRO B 1 171 ? -10.828 -36.156 -7.086 1 95.25 171 PRO B C 1
ATOM 3627 O O . PRO B 1 171 ? -10.406 -35.125 -7.594 1 95.25 171 PRO B O 1
ATOM 3630 N N . GLU B 1 172 ? -11.914 -36.75 -7.438 1 95.31 172 GLU B N 1
ATOM 3631 C CA . GLU B 1 172 ? -12.727 -36.25 -8.547 1 95.31 172 GLU B CA 1
ATOM 3632 C C . GLU B 1 172 ? -13.117 -34.781 -8.352 1 95.31 172 GLU B C 1
ATOM 3634 O O . GLU B 1 172 ? -13.227 -34.031 -9.32 1 95.31 172 GLU B O 1
ATOM 3639 N N . ALA B 1 173 ? -13.234 -34.406 -7.133 1 93.31 173 ALA B N 1
ATOM 3640 C CA . ALA B 1 173 ? -13.695 -33.062 -6.773 1 93.31 173 ALA B CA 1
ATOM 3641 C C . ALA B 1 173 ? -12.727 -32 -7.273 1 93.31 173 ALA B C 1
ATOM 3643 O O . ALA B 1 173 ? -13.094 -30.844 -7.402 1 93.31 173 ALA B O 1
ATOM 3644 N N . VAL B 1 174 ? -11.477 -32.344 -7.602 1 93.5 174 VAL B N 1
ATOM 3645 C CA . VAL B 1 174 ? -10.516 -31.328 -8.008 1 93.5 174 VAL B CA 1
ATOM 3646 C C . VAL B 1 174 ? -10.094 -31.562 -9.461 1 93.5 174 VAL B C 1
ATOM 3648 O O . VAL B 1 174 ? -9.203 -30.875 -9.969 1 93.5 174 VAL B O 1
ATOM 3651 N N . HIS B 1 175 ? -10.727 -32.5 -10.188 1 95.75 175 HIS B N 1
ATOM 3652 C CA . HIS B 1 175 ? -10.406 -32.781 -11.578 1 95.75 175 HIS B CA 1
ATOM 3653 C C . HIS B 1 175 ? -10.648 -31.578 -12.461 1 95.75 175 HIS B C 1
ATOM 3655 O O . HIS B 1 175 ? -9.984 -31.406 -13.484 1 95.75 175 HIS B O 1
ATOM 3661 N N . PHE B 1 176 ? -11.625 -30.781 -12 1 93.94 176 PHE B N 1
ATOM 3662 C CA . PHE B 1 176 ? -11.977 -29.594 -12.781 1 93.94 176 PHE B CA 1
ATOM 3663 C C . PHE B 1 176 ? -10.773 -28.672 -12.93 1 93.94 176 PHE B C 1
ATOM 3665 O O . PHE B 1 176 ? -10.672 -27.922 -13.906 1 93.94 176 PHE B O 1
ATOM 3672 N N . LEU B 1 177 ? -9.836 -28.688 -12.039 1 95.38 177 LEU B N 1
ATOM 3673 C CA . LEU B 1 177 ? -8.633 -27.859 -12.117 1 95.38 177 LEU B CA 1
ATOM 3674 C C . LEU B 1 177 ? -7.789 -28.234 -13.328 1 95.38 177 LEU B C 1
ATOM 3676 O O . LEU B 1 177 ? -7.215 -27.375 -13.984 1 95.38 177 LEU B O 1
ATOM 3680 N N . PHE B 1 178 ? -7.711 -29.531 -13.609 1 97.5 178 PHE B N 1
ATOM 3681 C CA . PHE B 1 178 ? -7.016 -30 -14.797 1 97.5 178 PHE B CA 1
ATOM 3682 C C . PHE B 1 178 ? -7.734 -29.547 -16.062 1 97.5 178 PHE B C 1
ATOM 3684 O O . PHE B 1 178 ? -7.094 -29.109 -17.031 1 97.5 178 PHE B O 1
ATOM 3691 N N . ASP B 1 179 ? -9.07 -29.641 -15.992 1 97 179 ASP B N 1
ATOM 3692 C CA . ASP B 1 179 ? -9.867 -29.219 -17.141 1 97 179 ASP B CA 1
ATOM 3693 C C . ASP B 1 179 ? -9.688 -27.734 -17.422 1 97 179 ASP B C 1
ATOM 3695 O O . ASP B 1 179 ? -9.586 -27.312 -18.578 1 97 179 ASP B O 1
ATOM 3699 N N . GLN B 1 180 ? -9.633 -26.969 -16.406 1 96.25 180 GLN B N 1
ATOM 3700 C CA . GLN B 1 180 ? -9.43 -25.531 -16.547 1 96.25 180 GLN B CA 1
ATOM 3701 C C . GLN B 1 180 ? -8.062 -25.219 -17.141 1 96.25 180 GLN B C 1
ATOM 3703 O O . GLN B 1 180 ? -7.938 -24.391 -18.047 1 96.25 180 GLN B O 1
ATOM 3708 N N . ALA B 1 181 ? -7.035 -25.891 -16.641 1 98.12 181 ALA B N 1
ATOM 3709 C CA . ALA B 1 181 ? -5.684 -25.672 -17.141 1 98.12 181 ALA B CA 1
ATOM 3710 C C . ALA B 1 181 ? -5.582 -26.031 -18.625 1 98.12 181 ALA B C 1
ATOM 3712 O O . ALA B 1 181 ? -5.047 -25.266 -19.422 1 98.12 181 ALA B O 1
ATOM 3713 N N . ARG B 1 182 ? -6.133 -27.141 -18.984 1 98.44 182 ARG B N 1
ATOM 3714 C CA . ARG B 1 182 ? -6.102 -27.609 -20.359 1 98.44 182 ARG B CA 1
ATOM 3715 C C . ARG B 1 182 ? -6.867 -26.656 -21.281 1 98.44 182 ARG B C 1
ATOM 3717 O O . ARG B 1 182 ? -6.398 -26.328 -22.359 1 98.44 182 ARG B O 1
ATOM 3724 N N . ALA B 1 183 ? -8.023 -26.266 -20.797 1 97.94 183 ALA B N 1
ATOM 3725 C CA . ALA B 1 183 ? -8.844 -25.359 -21.578 1 97.94 183 ALA B CA 1
ATOM 3726 C C . ALA B 1 183 ? -8.117 -24.031 -21.812 1 97.94 183 ALA B C 1
ATOM 3728 O O . ALA B 1 183 ? -8.164 -23.484 -22.922 1 97.94 183 ALA B O 1
ATOM 3729 N N . ALA B 1 184 ? -7.453 -23.547 -20.812 1 98.44 184 ALA B N 1
ATOM 3730 C CA . ALA B 1 184 ? -6.762 -22.266 -20.891 1 98.44 184 ALA B CA 1
ATOM 3731 C C . ALA B 1 184 ? -5.594 -22.328 -21.875 1 98.44 184 ALA B C 1
ATOM 3733 O O . ALA B 1 184 ? -5.32 -21.359 -22.594 1 98.44 184 ALA B O 1
ATOM 3734 N N . LEU B 1 185 ? -4.906 -23.453 -21.953 1 98.69 185 LEU B N 1
ATOM 3735 C CA . LEU B 1 185 ? -3.699 -23.609 -22.75 1 98.69 185 LEU B CA 1
ATOM 3736 C C . LEU B 1 185 ? -4.043 -24 -24.188 1 98.69 185 LEU B C 1
ATOM 3738 O O . LEU B 1 185 ? -3.234 -23.797 -25.094 1 98.69 185 LEU B O 1
ATOM 3742 N N . ALA B 1 186 ? -5.207 -24.469 -24.438 1 98.5 186 ALA B N 1
ATOM 3743 C CA . ALA B 1 186 ? -5.598 -25.156 -25.672 1 98.5 186 ALA B CA 1
ATOM 3744 C C . ALA B 1 186 ? -5.457 -24.234 -26.875 1 98.5 186 ALA B C 1
ATOM 3746 O O . ALA B 1 186 ? -4.895 -24.625 -27.906 1 98.5 186 ALA B O 1
ATOM 3747 N N . PRO B 1 187 ? -5.992 -23 -26.781 1 98.56 187 PRO B N 1
ATOM 3748 C CA . PRO B 1 187 ? -5.887 -22.156 -27.984 1 98.56 187 PRO B CA 1
ATOM 3749 C C . PRO B 1 187 ? -4.441 -21.875 -28.375 1 98.56 187 PRO B C 1
ATOM 3751 O O . PRO B 1 187 ? -4.137 -21.766 -29.562 1 98.56 187 PRO B O 1
ATOM 3754 N N . TYR B 1 188 ? -3.621 -21.812 -27.469 1 98.81 188 TYR B N 1
ATOM 3755 C CA . TYR B 1 188 ? -2.217 -21.516 -27.734 1 98.81 188 TYR B CA 1
ATOM 3756 C C . TYR B 1 188 ? -1.488 -22.766 -28.234 1 98.81 188 TYR B C 1
ATOM 3758 O O . TYR B 1 188 ? -0.598 -22.672 -29.078 1 98.81 188 TYR B O 1
ATOM 3766 N N . GLU B 1 189 ? -1.84 -23.906 -27.688 1 98.31 189 GLU B N 1
ATOM 3767 C CA . GLU B 1 189 ? -1.316 -25.172 -28.203 1 98.31 189 GLU B CA 1
ATOM 3768 C C . GLU B 1 189 ? -1.697 -25.375 -29.672 1 98.31 189 GLU B C 1
ATOM 3770 O O . GLU B 1 189 ? -0.849 -25.703 -30.5 1 98.31 189 GLU B O 1
ATOM 3775 N N . LYS B 1 190 ? -2.918 -25.156 -29.969 1 98.19 190 LYS B N 1
ATOM 3776 C CA . LYS B 1 190 ? -3.436 -25.328 -31.312 1 98.19 190 LYS B CA 1
ATOM 3777 C C . LYS B 1 190 ? -2.74 -24.391 -32.312 1 98.19 190 LYS B C 1
ATOM 3779 O O . LYS B 1 190 ? -2.512 -24.766 -33.469 1 98.19 190 LYS B O 1
ATOM 3784 N N . ALA B 1 191 ? -2.422 -23.219 -31.844 1 98.25 191 ALA B N 1
ATOM 3785 C CA . ALA B 1 191 ? -1.797 -22.219 -32.688 1 98.25 191 ALA B CA 1
ATOM 3786 C C . ALA B 1 191 ? -0.286 -22.422 -32.75 1 98.25 191 ALA B C 1
ATOM 3788 O O . ALA B 1 191 ? 0.416 -21.656 -33.438 1 98.25 191 ALA B O 1
ATOM 3789 N N . GLY B 1 192 ? 0.31 -23.422 -32.062 1 98.38 192 GLY B N 1
ATOM 3790 C CA . GLY B 1 192 ? 1.746 -23.641 -32 1 98.38 192 GLY B CA 1
ATOM 3791 C C . GLY B 1 192 ? 2.492 -22.594 -31.219 1 98.38 192 GLY B C 1
ATOM 3792 O O . GLY B 1 192 ? 3.672 -22.344 -31.469 1 98.38 192 GLY B O 1
ATOM 3793 N N . LYS B 1 193 ? 1.732 -21.953 -30.297 1 98.69 193 LYS B N 1
ATOM 3794 C CA . LYS B 1 193 ? 2.295 -20.828 -29.562 1 98.69 193 LYS B CA 1
ATOM 3795 C C . LYS B 1 193 ? 2.465 -21.172 -28.078 1 98.69 193 LYS B C 1
ATOM 3797 O O . LYS B 1 193 ? 2.594 -20.266 -27.25 1 98.69 193 LYS B O 1
ATOM 3802 N N . LEU B 1 194 ? 2.354 -22.406 -27.719 1 98.81 194 LEU B N 1
ATOM 3803 C CA . LEU B 1 194 ? 2.705 -22.875 -26.391 1 98.81 194 LEU B CA 1
ATOM 3804 C C . LEU B 1 194 ? 4.117 -23.438 -26.375 1 98.81 194 LEU B C 1
ATOM 3806 O O . LEU B 1 194 ? 4.418 -24.391 -27.094 1 98.81 194 LEU B O 1
ATOM 3810 N N . LYS B 1 195 ? 4.98 -22.844 -25.609 1 98.88 195 LYS B N 1
ATOM 3811 C CA . LYS B 1 195 ? 6.367 -23.281 -25.469 1 98.88 195 LYS B CA 1
ATOM 3812 C C . LYS B 1 195 ? 6.684 -23.641 -24.031 1 98.88 195 LYS B C 1
ATOM 3814 O O . LYS B 1 195 ? 6.102 -23.078 -23.094 1 98.88 195 LYS B O 1
ATOM 3819 N N . THR B 1 196 ? 7.586 -24.562 -23.859 1 98.81 196 THR B N 1
ATOM 3820 C CA . THR B 1 196 ? 7.996 -24.953 -22.516 1 98.81 196 THR B CA 1
ATOM 3821 C C . THR B 1 196 ? 9.438 -24.516 -22.25 1 98.81 196 THR B C 1
ATOM 3823 O O . THR B 1 196 ? 10.188 -24.234 -23.172 1 98.81 196 THR B O 1
ATOM 3826 N N . PHE B 1 197 ? 9.742 -24.328 -21.016 1 98.88 197 PHE B N 1
ATOM 3827 C CA . PHE B 1 197 ? 11.102 -24.031 -20.562 1 98.88 197 PHE B CA 1
ATOM 3828 C C . PHE B 1 197 ? 11.477 -24.891 -19.359 1 98.88 197 PHE B C 1
ATOM 3830 O O . PHE B 1 197 ? 10.633 -25.578 -18.797 1 98.88 197 PHE B O 1
ATOM 3837 N N . THR B 1 198 ? 12.742 -24.969 -19.062 1 98.62 198 THR B N 1
ATOM 3838 C CA . THR B 1 198 ? 13.266 -25.594 -17.844 1 98.62 198 THR B CA 1
ATOM 3839 C C . THR B 1 198 ? 14.055 -24.578 -17.016 1 98.62 198 THR B C 1
ATOM 3841 O O . THR B 1 198 ? 14.328 -23.469 -17.484 1 98.62 198 THR B O 1
ATOM 3844 N N . ASP B 1 199 ? 14.32 -24.938 -15.82 1 97.94 199 ASP B N 1
ATOM 3845 C CA . ASP B 1 199 ? 15.055 -24.047 -14.914 1 97.94 199 ASP B CA 1
ATOM 3846 C C . ASP B 1 199 ? 16.375 -23.594 -15.547 1 97.94 199 ASP B C 1
ATOM 3848 O O . ASP B 1 199 ? 17.078 -24.391 -16.172 1 97.94 199 ASP B O 1
ATOM 3852 N N . GLY B 1 200 ? 16.688 -22.328 -15.453 1 97.5 200 GLY B N 1
ATOM 3853 C CA . GLY B 1 200 ? 17.938 -21.797 -15.945 1 97.5 200 GLY B CA 1
ATOM 3854 C C . GLY B 1 200 ? 17.859 -21.25 -17.359 1 97.5 200 GLY B C 1
ATOM 3855 O O . GLY B 1 200 ? 18.734 -20.516 -17.797 1 97.5 200 GLY B O 1
ATOM 3856 N N . ASP B 1 201 ? 16.812 -21.578 -18.031 1 98.44 201 ASP B N 1
ATOM 3857 C CA . ASP B 1 201 ? 16.641 -21.094 -19.406 1 98.44 201 ASP B CA 1
ATOM 3858 C C . ASP B 1 201 ? 16.531 -19.578 -19.438 1 98.44 201 ASP B C 1
ATOM 3860 O O . ASP B 1 201 ? 16.062 -18.953 -18.484 1 98.44 201 ASP B O 1
ATOM 3864 N N . THR B 1 202 ? 17.031 -18.984 -20.562 1 97.69 202 THR B N 1
ATOM 3865 C CA . THR B 1 202 ? 16.797 -17.578 -20.875 1 97.69 202 THR B CA 1
ATOM 3866 C C . THR B 1 202 ? 15.5 -17.406 -21.672 1 97.69 202 THR B C 1
ATOM 3868 O O . THR B 1 202 ? 15.305 -18.094 -22.688 1 97.69 202 THR B O 1
ATOM 3871 N N . LEU B 1 203 ? 14.672 -16.578 -21.203 1 98.06 203 LEU B N 1
ATOM 3872 C CA . LEU B 1 203 ? 13.344 -16.359 -21.766 1 98.06 203 LEU B CA 1
ATOM 3873 C C . LEU B 1 203 ? 13.219 -14.938 -22.312 1 98.06 203 LEU B C 1
ATOM 3875 O O . LEU B 1 203 ? 14.195 -14.18 -22.328 1 98.06 203 LEU B O 1
ATOM 3879 N N . PRO B 1 204 ? 12.047 -14.617 -22.859 1 97.06 204 PRO B N 1
ATOM 3880 C CA . PRO B 1 204 ? 11.867 -13.258 -23.391 1 97.06 204 PRO B CA 1
ATOM 3881 C C . PRO B 1 204 ? 12.281 -12.188 -22.391 1 97.06 204 PRO B C 1
ATOM 3883 O O . PRO B 1 204 ? 12.117 -12.359 -21.172 1 97.06 204 PRO B O 1
ATOM 3886 N N . LEU B 1 205 ? 12.836 -11.023 -22.875 1 95.06 205 LEU B N 1
ATOM 3887 C CA . LEU B 1 205 ? 13.391 -9.906 -22.109 1 95.06 205 LEU B CA 1
ATOM 3888 C C . LEU B 1 205 ? 14.609 -10.352 -21.297 1 95.06 205 LEU B C 1
ATOM 3890 O O . LEU B 1 205 ? 14.93 -9.75 -20.266 1 95.06 205 LEU B O 1
ATOM 3894 N N . THR B 1 206 ? 15.141 -11.492 -21.672 1 93.44 206 THR B N 1
ATOM 3895 C CA . THR B 1 206 ? 16.312 -12.086 -21.062 1 93.44 206 THR B CA 1
ATOM 3896 C C . THR B 1 206 ? 16.031 -12.484 -19.609 1 93.44 206 THR B C 1
ATOM 3898 O O . THR B 1 206 ? 16.922 -12.43 -18.75 1 93.44 206 THR B O 1
ATOM 3901 N N . ALA B 1 207 ? 14.812 -12.781 -19.375 1 96.31 207 ALA B N 1
ATOM 3902 C C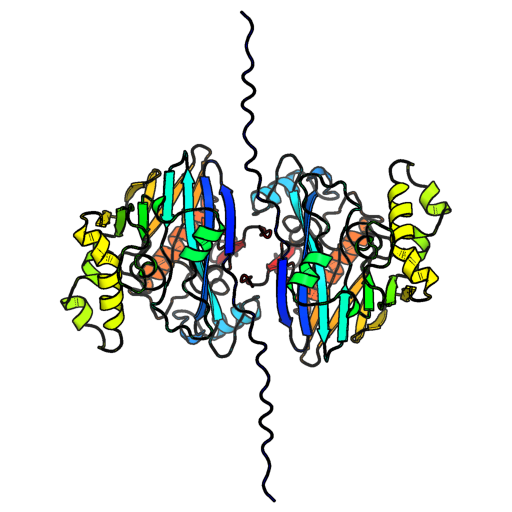A . ALA B 1 207 ? 14.453 -13.305 -18.062 1 96.31 207 ALA B CA 1
ATOM 3903 C C . ALA B 1 207 ? 15.07 -14.688 -17.844 1 96.31 207 ALA B C 1
ATOM 3905 O O . ALA B 1 207 ? 15.094 -15.516 -18.75 1 96.31 207 ALA B O 1
ATOM 3906 N N . LYS B 1 208 ? 15.562 -14.859 -16.656 1 97 208 LYS B N 1
ATOM 3907 C CA . LYS B 1 208 ? 16.031 -16.188 -16.297 1 97 208 LYS B CA 1
ATOM 3908 C C . LYS B 1 208 ? 14.969 -16.953 -15.516 1 97 208 LYS B C 1
ATOM 3910 O O . LYS B 1 208 ? 14.43 -16.453 -14.523 1 97 208 LYS B O 1
ATOM 3915 N N . ALA B 1 209 ? 14.68 -18.156 -16.016 1 98.5 209 ALA B N 1
ATOM 3916 C CA . ALA B 1 209 ? 13.797 -19.031 -15.242 1 98.5 209 ALA B CA 1
ATOM 3917 C C . ALA B 1 209 ? 14.508 -19.562 -14 1 98.5 209 ALA B C 1
ATOM 3919 O O . ALA B 1 209 ? 15.57 -20.188 -14.102 1 98.5 209 ALA B O 1
ATOM 3920 N N . VAL B 1 210 ? 13.883 -19.297 -12.867 1 98.38 210 VAL B N 1
ATOM 3921 C CA . VAL B 1 210 ? 14.469 -19.703 -11.594 1 98.38 210 VAL B CA 1
ATOM 3922 C C . VAL B 1 210 ? 13.594 -20.766 -10.938 1 98.38 210 VAL B C 1
ATOM 3924 O O . VAL B 1 210 ? 12.375 -20.609 -10.836 1 98.38 210 VAL B O 1
ATOM 3927 N N . ASN B 1 211 ? 14.242 -21.844 -10.555 1 98.56 211 ASN B N 1
ATOM 3928 C CA . ASN B 1 211 ? 13.508 -22.891 -9.859 1 98.56 211 ASN B CA 1
ATOM 3929 C C . ASN B 1 211 ? 12.852 -22.375 -8.586 1 98.56 211 ASN B C 1
ATOM 3931 O O . ASN B 1 211 ? 13.523 -21.797 -7.73 1 98.56 211 ASN B O 1
ATOM 3935 N N . ALA B 1 212 ? 11.539 -22.594 -8.484 1 98.69 212 ALA B N 1
ATOM 3936 C CA . ALA B 1 212 ? 10.766 -22.266 -7.289 1 98.69 212 ALA B CA 1
ATOM 3937 C C . ALA B 1 212 ? 9.766 -23.375 -6.973 1 98.69 212 ALA B C 1
ATOM 3939 O O . ALA B 1 212 ? 8.656 -23.094 -6.504 1 98.69 212 ALA B O 1
ATOM 3940 N N . ASN B 1 213 ? 10.109 -24.578 -7.246 1 98.06 213 ASN B N 1
ATOM 3941 C CA . ASN B 1 213 ? 9.188 -25.703 -7.109 1 98.06 213 ASN B CA 1
ATOM 3942 C C . ASN B 1 213 ? 8.711 -25.859 -5.668 1 98.06 213 ASN B C 1
ATOM 3944 O O . ASN B 1 213 ? 9.281 -25.281 -4.75 1 98.06 213 ASN B O 1
ATOM 3948 N N . GLY B 1 214 ? 7.652 -26.625 -5.469 1 98.5 214 GLY B N 1
ATOM 3949 C CA . GLY B 1 214 ? 7.051 -26.922 -4.176 1 98.5 214 GLY B CA 1
ATOM 3950 C C . GLY B 1 214 ? 5.562 -26.641 -4.133 1 98.5 214 GLY B C 1
ATOM 3951 O O . GLY B 1 214 ? 4.762 -27.547 -3.867 1 98.5 214 GLY B O 1
ATOM 3952 N N . HIS B 1 215 ? 5.227 -25.406 -4.469 1 98.62 215 HIS B N 1
ATOM 3953 C CA . HIS B 1 215 ? 3.811 -25.078 -4.566 1 98.62 215 HIS B CA 1
ATOM 3954 C C . HIS B 1 215 ? 3.127 -25.891 -5.66 1 98.62 215 HIS B C 1
ATOM 3956 O O . HIS B 1 215 ? 2.033 -26.422 -5.453 1 98.62 215 HIS B O 1
ATOM 3962 N N . THR B 1 216 ? 3.752 -25.938 -6.762 1 98.5 216 THR B N 1
ATOM 3963 C CA . THR B 1 216 ? 3.451 -26.906 -7.805 1 98.5 216 THR B CA 1
ATOM 3964 C C . THR B 1 216 ? 4.727 -27.578 -8.297 1 98.5 216 THR B C 1
ATOM 3966 O O . THR B 1 216 ? 5.832 -27.188 -7.922 1 98.5 216 THR B O 1
ATOM 3969 N N . ILE B 1 217 ? 4.605 -28.562 -9.055 1 97.56 217 ILE B N 1
ATOM 3970 C CA . ILE B 1 217 ? 5.719 -29.406 -9.469 1 97.56 217 ILE B CA 1
ATOM 3971 C C . ILE B 1 217 ? 6.688 -28.594 -10.328 1 97.56 217 ILE B C 1
ATOM 3973 O O . ILE B 1 217 ? 7.898 -28.828 -10.289 1 97.56 217 ILE B O 1
ATOM 3977 N N . GLY B 1 218 ? 6.203 -27.703 -11.078 1 98.38 218 GLY B N 1
ATOM 3978 C CA . GLY B 1 218 ? 7.027 -26.906 -11.977 1 98.38 218 GLY B CA 1
ATOM 3979 C C . GLY B 1 218 ? 6.93 -25.406 -11.711 1 98.38 218 GLY B C 1
ATOM 3980 O O . GLY B 1 218 ? 7.117 -24.594 -12.617 1 98.38 218 GLY B O 1
ATOM 3981 N N . HIS B 1 219 ? 6.543 -25.016 -10.477 1 98.81 219 HIS B N 1
ATOM 3982 C CA . HIS B 1 219 ? 6.484 -23.594 -10.141 1 98.81 219 HIS B CA 1
ATOM 3983 C C . HIS B 1 219 ? 7.816 -22.922 -10.422 1 98.81 219 HIS B C 1
ATOM 3985 O O . HIS B 1 219 ? 8.875 -23.438 -10.07 1 98.81 219 HIS B O 1
ATOM 3991 N N . SER B 1 220 ? 7.777 -21.766 -11.078 1 98.81 220 SER B N 1
ATOM 3992 C CA . SER B 1 220 ? 8.977 -21.031 -11.477 1 98.81 220 SER B CA 1
ATOM 3993 C C . SER B 1 220 ? 8.875 -19.562 -11.102 1 98.81 220 SER B C 1
ATOM 3995 O O . SER B 1 220 ? 7.789 -18.984 -11.141 1 98.81 220 SER B O 1
ATOM 3997 N N . ALA B 1 221 ? 9.992 -19 -10.742 1 98.81 221 ALA B N 1
ATOM 3998 C CA . ALA B 1 221 ? 10.18 -17.562 -10.656 1 98.81 221 ALA B CA 1
ATOM 3999 C C . ALA B 1 221 ? 10.953 -17.031 -11.859 1 98.81 221 ALA B C 1
ATOM 4001 O O . ALA B 1 221 ? 11.539 -17.812 -12.617 1 98.81 221 ALA B O 1
ATOM 4002 N N . PHE B 1 222 ? 10.914 -15.734 -12.078 1 98.62 222 PHE B N 1
ATOM 4003 C CA . PHE B 1 222 ? 11.609 -15.117 -13.195 1 98.62 222 PHE B CA 1
ATOM 4004 C C . PHE B 1 222 ? 12.469 -13.945 -12.727 1 98.62 222 PHE B C 1
ATOM 4006 O O . PHE B 1 222 ? 11.969 -13.023 -12.078 1 98.62 222 PHE B O 1
ATOM 4013 N N . LEU B 1 223 ? 13.734 -14.023 -13.023 1 97.44 223 LEU B N 1
ATOM 4014 C CA . LEU B 1 223 ? 14.68 -12.969 -12.688 1 97.44 223 LEU B CA 1
ATOM 4015 C C . LEU B 1 223 ? 14.984 -12.102 -13.906 1 97.44 223 L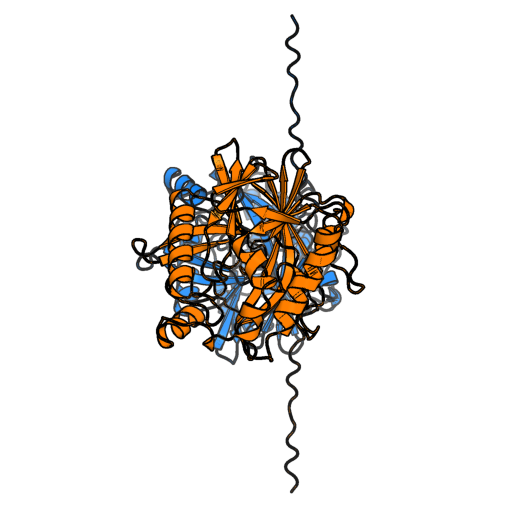EU B C 1
ATOM 4017 O O . LEU B 1 223 ? 15.531 -12.586 -14.898 1 97.44 223 LEU B O 1
ATOM 4021 N N . PHE B 1 224 ? 14.508 -10.859 -13.844 1 96.5 224 PHE B N 1
ATOM 4022 C CA . PHE B 1 224 ? 14.82 -9.875 -14.867 1 96.5 224 PHE B CA 1
ATOM 4023 C C . PHE B 1 224 ? 16.016 -9.031 -14.469 1 96.5 224 PHE B C 1
ATOM 4025 O O . PHE B 1 224 ? 15.945 -8.242 -13.523 1 96.5 224 PHE B O 1
ATOM 4032 N N . ASN B 1 225 ? 17.047 -9.211 -15.094 1 89 225 ASN B N 1
ATOM 4033 C CA . ASN B 1 225 ? 18.25 -8.43 -14.805 1 89 225 ASN B CA 1
ATOM 4034 C C . ASN B 1 225 ? 18.266 -7.117 -15.578 1 89 225 ASN B C 1
ATOM 4036 O O . ASN B 1 225 ? 17.688 -7.027 -16.672 1 89 225 ASN B O 1
ATOM 4040 N N . ASN B 1 226 ? 18.75 -6.141 -14.906 1 76.5 226 ASN B N 1
ATOM 4041 C CA . ASN B 1 226 ? 18.953 -4.852 -15.555 1 76.5 226 ASN B CA 1
ATOM 4042 C C . ASN B 1 226 ? 20.438 -4.578 -15.805 1 76.5 226 ASN B C 1
ATOM 4044 O O . ASN B 1 226 ? 21.297 -5.238 -15.219 1 76.5 226 ASN B O 1
ATOM 4048 N N . GLU B 1 227 ? 20.594 -3.811 -16.812 1 68.56 227 GLU B N 1
ATOM 4049 C CA . GLU B 1 227 ? 21.969 -3.408 -17.109 1 68.56 227 GLU B CA 1
ATOM 4050 C C . GLU B 1 227 ? 22.578 -2.605 -15.969 1 68.56 227 GLU B C 1
ATOM 4052 O O . GLU B 1 227 ? 23.797 -2.562 -15.812 1 68.56 227 GLU B O 1
ATOM 4057 N N . GLN B 1 228 ? 21.797 -2.004 -15.234 1 63.72 228 GLN B N 1
ATOM 4058 C CA . GLN B 1 228 ? 22.281 -1.085 -14.203 1 63.72 228 GLN B CA 1
ATOM 4059 C C . GLN B 1 228 ? 22.391 -1.782 -12.852 1 63.72 228 GLN B C 1
ATOM 4061 O O . GLN B 1 228 ? 22.719 -1.147 -11.852 1 63.72 228 GLN B O 1
ATOM 4066 N N . GLY B 1 229 ? 22.203 -3.111 -12.898 1 61.19 229 GLY B N 1
ATOM 4067 C CA . GLY B 1 229 ? 22.375 -3.838 -11.656 1 61.19 229 GLY B CA 1
ATOM 4068 C C . GLY B 1 229 ? 21.078 -4.09 -10.922 1 61.19 229 GLY B C 1
ATOM 4069 O O . GLY B 1 229 ? 21.016 -4.902 -9.992 1 61.19 229 GLY B O 1
ATOM 4070 N N . ALA B 1 230 ? 20 -3.381 -11.219 1 64 230 ALA B N 1
ATOM 4071 C CA . ALA B 1 230 ? 18.75 -3.645 -10.508 1 64 230 ALA B CA 1
ATOM 4072 C C . ALA B 1 230 ? 18.016 -4.832 -11.117 1 64 230 ALA B C 1
ATOM 4074 O O . ALA B 1 230 ? 17.938 -4.957 -12.344 1 64 230 ALA B O 1
ATOM 4075 N N . ALA B 1 231 ? 17.766 -5.684 -10.242 1 87.81 231 ALA B N 1
ATOM 4076 C CA . ALA B 1 231 ? 17.078 -6.883 -10.727 1 87.81 231 ALA B CA 1
ATOM 4077 C C . ALA B 1 231 ? 15.695 -7.016 -10.109 1 87.81 231 ALA B C 1
ATOM 4079 O O . ALA B 1 231 ? 15.445 -6.504 -9.016 1 87.81 231 ALA B O 1
ATOM 4080 N N . LEU B 1 232 ? 14.789 -7.441 -10.945 1 96.06 232 LEU B N 1
ATOM 4081 C CA . LEU B 1 232 ? 13.438 -7.781 -10.523 1 96.06 232 LEU B CA 1
ATOM 4082 C C . LEU B 1 232 ? 13.242 -9.289 -10.484 1 96.06 232 LEU B C 1
ATOM 4084 O O . LEU B 1 232 ? 13.539 -9.984 -11.461 1 96.06 232 LEU B O 1
ATOM 4088 N N . LEU B 1 233 ? 12.852 -9.766 -9.312 1 97.81 233 LEU B N 1
ATOM 4089 C CA . LEU B 1 233 ? 12.461 -11.156 -9.156 1 97.81 233 LEU B CA 1
ATOM 4090 C C . LEU B 1 233 ? 10.945 -11.289 -9.023 1 97.81 233 LEU B C 1
ATOM 4092 O O . LEU B 1 233 ? 10.375 -10.914 -8 1 97.81 233 LEU B O 1
ATOM 4096 N N . VAL B 1 234 ? 10.273 -11.781 -10.07 1 98.69 234 VAL B N 1
ATOM 4097 C CA . VAL B 1 234 ? 8.859 -12.141 -9.992 1 98.69 234 VAL B CA 1
ATOM 4098 C C . VAL B 1 234 ? 8.719 -13.586 -9.5 1 98.69 234 VAL B C 1
ATOM 4100 O O . VAL B 1 234 ? 8.969 -14.523 -10.258 1 98.69 234 VAL B O 1
ATOM 4103 N N . TRP B 1 235 ? 8.18 -13.75 -8.258 1 98.5 235 TRP B N 1
ATOM 4104 C CA . TRP B 1 235 ? 8.477 -15.055 -7.672 1 98.5 235 TRP B CA 1
ATOM 4105 C C . TRP B 1 235 ? 7.211 -15.906 -7.566 1 98.5 235 TRP B C 1
ATOM 4107 O O . TRP B 1 235 ? 7.223 -16.969 -6.953 1 98.5 235 TRP B O 1
ATOM 4117 N N . GLY B 1 236 ? 6.109 -15.414 -8.156 1 98.5 236 GLY B N 1
ATOM 4118 C CA . GLY B 1 236 ? 4.895 -16.219 -8.172 1 98.5 236 GLY B CA 1
ATOM 4119 C C . GLY B 1 236 ? 4.328 -16.484 -6.793 1 98.5 236 GLY B C 1
ATOM 4120 O O . GLY B 1 236 ? 4.137 -15.555 -6.008 1 98.5 236 GLY B O 1
ATOM 4121 N N . ASP B 1 237 ? 4.074 -17.781 -6.539 1 98.69 237 ASP B N 1
ATOM 4122 C CA . ASP B 1 237 ? 3.395 -18.188 -5.316 1 98.69 237 ASP B CA 1
ATOM 4123 C C . ASP B 1 237 ? 4.391 -18.703 -4.277 1 98.69 237 ASP B C 1
ATOM 4125 O O . ASP B 1 237 ? 4.176 -19.766 -3.674 1 98.69 237 ASP B O 1
ATOM 4129 N N . LEU B 1 238 ? 5.375 -17.922 -4.07 1 98.44 238 LEU B N 1
ATOM 4130 C CA . LEU B 1 238 ? 6.344 -18.266 -3.037 1 98.44 238 LEU B CA 1
ATOM 4131 C C . LEU B 1 238 ? 5.805 -17.922 -1.652 1 98.44 238 LEU B C 1
ATOM 4133 O O . LEU B 1 238 ? 6.215 -18.531 -0.657 1 98.44 238 LEU B O 1
ATOM 4137 N N . VAL B 1 239 ? 5.012 -16.906 -1.574 1 98.31 239 VAL B N 1
ATOM 4138 C CA . VAL B 1 239 ? 4.402 -16.438 -0.334 1 98.31 239 VAL B CA 1
ATOM 4139 C C . VAL B 1 239 ? 2.904 -16.219 -0.541 1 98.31 239 VAL B C 1
ATOM 4141 O O . VAL B 1 239 ? 2.492 -15.5 -1.448 1 98.31 239 VAL B O 1
ATOM 4144 N N . HIS B 1 240 ? 2.109 -16.891 0.319 1 97.94 240 HIS B N 1
ATOM 4145 C CA . HIS B 1 240 ? 0.659 -16.734 0.307 1 97.94 240 HIS B CA 1
ATOM 4146 C C . HIS B 1 240 ? 0.181 -15.938 1.521 1 97.94 240 HIS B C 1
ATOM 4148 O O . HIS B 1 240 ? -0.845 -15.258 1.457 1 97.94 240 HIS B O 1
ATOM 4154 N N . PHE B 1 241 ? 0.918 -16.109 2.602 1 96.75 241 PHE B N 1
ATOM 4155 C CA . PHE B 1 241 ? 0.603 -15.477 3.875 1 96.75 241 PHE B CA 1
ATOM 4156 C C . PHE B 1 241 ? 1.733 -14.555 4.316 1 96.75 241 PHE B C 1
ATOM 4158 O O . PHE B 1 241 ? 2.486 -14.883 5.234 1 96.75 241 PHE B O 1
ATOM 4165 N N . PRO B 1 242 ? 1.738 -13.367 3.752 1 95.25 242 PRO B N 1
ATOM 4166 C CA . PRO B 1 242 ? 2.881 -12.5 4.031 1 95.25 242 PRO B CA 1
ATOM 4167 C C . PRO B 1 242 ? 3.02 -12.172 5.516 1 95.25 242 PRO B C 1
ATOM 4169 O O . PRO B 1 242 ? 4.137 -12.016 6.02 1 95.25 242 PRO B O 1
ATOM 4172 N N . SER B 1 243 ? 1.918 -12.062 6.254 1 92.44 243 SER B N 1
ATOM 4173 C CA . SER B 1 243 ? 1.953 -11.719 7.672 1 92.44 243 SER B CA 1
ATOM 4174 C C . SER B 1 243 ? 2.578 -12.844 8.5 1 92.44 243 SER B C 1
ATOM 4176 O O . SER B 1 243 ? 2.922 -12.641 9.664 1 92.44 243 SER B O 1
ATOM 4178 N N . VAL B 1 244 ? 2.807 -14.016 7.883 1 95.69 244 VAL B N 1
ATOM 4179 C CA . VAL B 1 244 ? 3.316 -15.164 8.617 1 95.69 244 VAL B CA 1
ATOM 4180 C C . VAL B 1 244 ? 4.609 -15.656 7.965 1 95.69 244 VAL B C 1
ATOM 4182 O O . VAL B 1 244 ? 5.625 -15.836 8.641 1 95.69 244 VAL B O 1
ATOM 4185 N N . GLN B 1 245 ? 4.648 -15.742 6.703 1 97.44 245 GLN B N 1
ATOM 4186 C CA . GLN B 1 245 ? 5.664 -16.531 6.016 1 97.44 245 GLN B CA 1
ATOM 4187 C C . GLN B 1 245 ? 6.969 -15.75 5.875 1 97.44 245 GLN B C 1
ATOM 4189 O O . GLN B 1 245 ? 8.016 -16.328 5.582 1 97.44 245 GLN B O 1
ATOM 4194 N N . PHE B 1 246 ? 6.945 -14.469 6.004 1 95.38 246 PHE B N 1
ATOM 4195 C CA . PHE B 1 246 ? 8.211 -13.75 6.031 1 95.38 246 PHE B CA 1
ATOM 4196 C C . PHE B 1 246 ? 8.93 -13.969 7.355 1 95.38 246 PHE B C 1
ATOM 4198 O O . PHE B 1 246 ? 10.148 -14.188 7.379 1 95.38 246 PHE B O 1
ATOM 4205 N N . ALA B 1 247 ? 8.164 -13.922 8.43 1 93.19 247 ALA B N 1
ATOM 4206 C CA . ALA B 1 247 ? 8.742 -14.156 9.75 1 93.19 247 ALA B CA 1
ATOM 4207 C C . ALA B 1 247 ? 9.047 -15.641 9.961 1 93.19 247 ALA B C 1
ATOM 4209 O O . ALA B 1 247 ? 9.977 -15.992 10.688 1 93.19 247 ALA B O 1
ATOM 4210 N N . ARG B 1 248 ? 8.258 -16.484 9.391 1 95.81 248 ARG B N 1
ATOM 4211 C CA . ARG B 1 248 ? 8.391 -17.938 9.461 1 95.81 248 ARG B CA 1
ATOM 4212 C C . ARG B 1 248 ? 8.398 -18.547 8.07 1 95.81 248 ARG B C 1
ATOM 4214 O O . ARG B 1 248 ? 7.426 -19.188 7.656 1 95.81 248 ARG B O 1
ATOM 4221 N N . PRO B 1 249 ? 9.562 -18.438 7.441 1 97.06 249 PRO B N 1
ATOM 4222 C CA . PRO B 1 249 ? 9.617 -18.969 6.078 1 97.06 249 PRO B CA 1
ATOM 4223 C C . PRO B 1 249 ? 9.445 -20.484 6.027 1 97.06 249 PRO B C 1
ATOM 4225 O O . PRO B 1 249 ? 9.32 -21.062 4.941 1 97.06 249 PRO B O 1
ATOM 4228 N N . ASP B 1 250 ? 9.398 -21.125 7.16 1 97.81 250 ASP B N 1
ATOM 4229 C CA . ASP B 1 250 ? 9.164 -22.562 7.234 1 97.81 250 ASP B CA 1
ATOM 4230 C C . ASP B 1 250 ? 7.672 -22.875 7.309 1 97.81 250 ASP B C 1
ATOM 4232 O O . ASP B 1 250 ? 7.277 -24.031 7.34 1 97.81 250 ASP B O 1
ATOM 4236 N N . ALA B 1 251 ? 6.836 -21.859 7.34 1 98.31 251 ALA B N 1
ATOM 4237 C CA . ALA B 1 251 ? 5.395 -22.094 7.293 1 98.31 251 ALA B CA 1
ATOM 4238 C C . ALA B 1 251 ? 4.965 -22.594 5.914 1 98.31 251 ALA B C 1
ATOM 4240 O O . ALA B 1 251 ? 5.168 -21.906 4.91 1 98.31 251 ALA B O 1
ATOM 4241 N N . ALA B 1 252 ? 4.363 -23.734 5.855 1 98.44 252 ALA B N 1
ATOM 4242 C CA . ALA B 1 252 ? 3.914 -24.328 4.598 1 98.44 252 ALA B CA 1
ATOM 4243 C C . ALA B 1 252 ? 2.461 -23.953 4.309 1 98.44 252 ALA B C 1
ATOM 4245 O O . ALA B 1 252 ? 1.784 -23.375 5.156 1 98.44 252 ALA B O 1
ATOM 4246 N N . TYR B 1 253 ? 2.078 -24.125 3.129 1 98.06 253 TYR B N 1
ATOM 4247 C CA . TYR B 1 253 ? 0.698 -23.984 2.674 1 98.06 253 TYR B CA 1
ATOM 4248 C C . TYR B 1 253 ? 0.082 -25.344 2.381 1 98.06 253 TYR B C 1
ATOM 4250 O O . TYR B 1 253 ? 0.689 -26.172 1.7 1 98.06 253 TYR B O 1
ATOM 4258 N N . SER B 1 254 ? -1.114 -25.609 2.863 1 97 254 SER B N 1
ATOM 4259 C CA . SER B 1 254 ? -1.749 -26.922 2.768 1 97 254 SER B CA 1
ATOM 4260 C C . SER B 1 254 ? -1.927 -27.344 1.313 1 97 254 SER B C 1
ATOM 4262 O O . SER B 1 254 ? -2.076 -28.531 1.021 1 97 254 SER B O 1
ATOM 4264 N N . PHE B 1 255 ? -1.83 -26.391 0.375 1 95.38 255 PHE B N 1
ATOM 4265 C CA . PHE B 1 255 ? -2.072 -26.688 -1.032 1 95.38 255 PHE B CA 1
ATOM 4266 C C . PHE B 1 255 ? -0.76 -26.906 -1.775 1 95.38 255 PHE B C 1
ATOM 4268 O O . PHE B 1 255 ? -0.755 -27.109 -2.99 1 95.38 255 PHE B O 1
ATOM 4275 N N . ASP B 1 256 ? 0.335 -26.922 -1.054 1 97.69 256 ASP B N 1
ATOM 4276 C CA . ASP B 1 256 ? 1.618 -27.188 -1.702 1 97.69 256 ASP B CA 1
ATOM 4277 C C . ASP B 1 256 ? 1.695 -28.625 -2.219 1 97.69 256 ASP B C 1
ATOM 4279 O O . ASP B 1 256 ? 1.302 -29.562 -1.522 1 97.69 256 ASP B O 1
ATOM 4283 N N . TYR B 1 257 ? 2.205 -28.75 -3.385 1 97.44 257 TYR B N 1
ATOM 4284 C CA . TYR B 1 257 ? 2.455 -30.062 -3.969 1 97.44 257 TYR B CA 1
ATOM 4285 C C . TYR B 1 257 ? 3.502 -30.828 -3.164 1 97.44 257 TYR B C 1
ATOM 4287 O O . TYR B 1 257 ? 3.348 -32.031 -2.91 1 97.44 257 TYR B O 1
ATOM 4295 N N . ASP B 1 258 ? 4.496 -30.234 -2.773 1 98.38 258 ASP B N 1
ATOM 4296 C CA . ASP B 1 258 ? 5.59 -30.703 -1.934 1 98.38 258 ASP B CA 1
ATOM 4297 C C . ASP B 1 258 ? 5.988 -29.656 -0.898 1 98.38 258 ASP B C 1
ATOM 4299 O O . ASP B 1 258 ? 6.828 -28.797 -1.169 1 98.38 258 ASP B O 1
ATOM 4303 N N . PRO B 1 259 ? 5.406 -29.766 0.289 1 98.31 259 PRO B N 1
ATOM 4304 C CA . PRO B 1 259 ? 5.613 -28.719 1.3 1 98.31 259 PRO B CA 1
ATOM 4305 C C . PRO B 1 259 ? 7.09 -28.5 1.626 1 98.31 259 PRO B C 1
ATOM 4307 O O . PRO B 1 259 ? 7.527 -27.359 1.79 1 98.31 259 PRO B O 1
ATOM 4310 N N . ALA B 1 260 ? 7.855 -29.578 1.744 1 98.56 260 ALA B N 1
ATOM 4311 C CA . ALA B 1 260 ? 9.273 -29.453 2.064 1 98.56 260 ALA B CA 1
ATOM 4312 C C . ALA B 1 260 ? 10.016 -28.688 0.966 1 98.56 260 ALA B C 1
ATOM 4314 O O . ALA B 1 260 ? 10.844 -27.812 1.251 1 98.56 260 ALA B O 1
ATOM 4315 N N . ALA B 1 261 ? 9.711 -29.031 -0.276 1 98.56 261 ALA B N 1
ATOM 4316 C CA . ALA B 1 261 ? 10.336 -28.344 -1.4 1 98.56 261 ALA B CA 1
ATOM 4317 C C . ALA B 1 261 ? 9.898 -26.875 -1.452 1 98.56 261 ALA B C 1
ATOM 4319 O O . ALA B 1 261 ? 10.695 -26 -1.785 1 98.56 261 ALA B O 1
ATOM 4320 N N . GLY B 1 262 ? 8.617 -26.625 -1.131 1 98.56 262 GLY B N 1
ATOM 4321 C CA . GLY B 1 262 ? 8.125 -25.266 -1.092 1 98.56 262 GLY B CA 1
ATOM 4322 C C . GLY B 1 262 ? 8.828 -24.406 -0.067 1 98.56 262 GLY B C 1
ATOM 4323 O O . GLY B 1 262 ? 9.195 -23.25 -0.354 1 98.56 262 GLY B O 1
ATOM 4324 N N . ILE B 1 263 ? 9.062 -24.938 1.118 1 98.44 263 ILE B N 1
ATOM 4325 C CA . ILE B 1 263 ? 9.781 -24.25 2.184 1 98.44 263 ILE B CA 1
ATOM 4326 C C . ILE B 1 263 ? 11.203 -23.953 1.736 1 98.44 263 ILE B C 1
ATOM 4328 O O . ILE B 1 263 ? 11.688 -22.828 1.891 1 98.44 263 ILE B O 1
ATOM 4332 N N . ALA B 1 264 ? 11.828 -24.938 1.132 1 98.5 264 ALA B N 1
ATOM 4333 C CA . ALA B 1 264 ? 13.211 -24.781 0.688 1 98.5 264 ALA B CA 1
ATOM 4334 C C . ALA B 1 264 ? 13.328 -23.688 -0.383 1 98.5 264 ALA B C 1
ATOM 4336 O O . ALA B 1 264 ? 14.234 -22.859 -0.342 1 98.5 264 ALA B O 1
ATOM 4337 N N . SER B 1 265 ? 12.445 -23.734 -1.357 1 98.62 265 SER B N 1
ATOM 4338 C CA . SER B 1 265 ? 12.438 -22.734 -2.41 1 98.62 265 SER B CA 1
ATOM 4339 C C . SER B 1 265 ? 12.227 -21.328 -1.832 1 98.62 265 SER B C 1
ATOM 4341 O O . SER B 1 265 ? 12.922 -20.391 -2.217 1 98.62 265 SER B O 1
ATOM 4343 N N . ARG B 1 266 ? 11.266 -21.188 -0.912 1 98.44 266 ARG B N 1
ATOM 4344 C CA . ARG B 1 266 ? 10.969 -19.906 -0.293 1 98.44 266 ARG B CA 1
ATOM 4345 C C . ARG B 1 266 ? 12.18 -19.359 0.452 1 98.44 266 ARG B C 1
ATOM 4347 O O . ARG B 1 266 ? 12.555 -18.203 0.277 1 98.44 266 ARG B O 1
ATOM 4354 N N . GLN B 1 267 ? 12.797 -20.188 1.223 1 97.31 267 GLN B N 1
ATOM 4355 C CA . GLN B 1 267 ? 13.953 -19.766 2 1 97.31 267 GLN B CA 1
ATOM 4356 C C . GLN B 1 267 ? 15.109 -19.359 1.089 1 97.31 267 GLN B C 1
ATOM 4358 O O . GLN B 1 267 ? 15.758 -18.344 1.314 1 97.31 267 GLN B O 1
ATOM 4363 N N . ARG B 1 268 ? 15.344 -20.125 0.085 1 97.81 268 ARG B N 1
ATOM 4364 C CA . ARG B 1 268 ? 16.438 -19.844 -0.843 1 97.81 268 ARG B CA 1
ATOM 4365 C C . ARG B 1 268 ? 16.219 -18.531 -1.565 1 97.81 268 ARG B C 1
ATOM 4367 O O . ARG B 1 268 ? 17.125 -17.703 -1.646 1 97.81 268 ARG B O 1
ATOM 4374 N N . LEU B 1 269 ? 15.055 -18.328 -2.078 1 98 269 LEU B N 1
ATOM 4375 C CA . LEU B 1 269 ? 14.805 -17.141 -2.895 1 98 269 LEU B CA 1
ATOM 4376 C C . LEU B 1 269 ? 14.672 -15.898 -2.021 1 98 269 LEU B C 1
ATOM 4378 O O . LEU B 1 269 ? 15.039 -14.797 -2.441 1 98 269 LEU B O 1
ATOM 4382 N N . MET B 1 270 ? 14.133 -16.016 -0.779 1 97.12 270 MET B N 1
ATOM 4383 C CA . MET B 1 270 ? 14.148 -14.891 0.15 1 97.12 270 MET B CA 1
ATOM 4384 C C . MET B 1 270 ? 15.578 -14.492 0.5 1 97.12 270 MET B C 1
ATOM 4386 O O . MET B 1 270 ? 15.891 -13.305 0.563 1 97.12 270 MET B O 1
ATOM 4390 N N . GLN B 1 271 ? 16.391 -15.516 0.741 1 95.69 271 GLN B N 1
ATOM 4391 C CA . GLN B 1 271 ? 17.797 -15.242 1.023 1 95.69 271 GLN B CA 1
ATOM 4392 C C . GLN B 1 271 ? 18.453 -14.516 -0.146 1 95.69 271 GLN B C 1
ATOM 4394 O O . GLN B 1 271 ? 19.156 -13.531 0.05 1 95.69 271 GLN B O 1
ATOM 4399 N N . GLN B 1 272 ? 18.234 -14.977 -1.279 1 94.88 272 GLN B N 1
ATOM 4400 C CA . GLN B 1 272 ? 18.797 -14.359 -2.473 1 94.88 272 GLN B CA 1
ATOM 4401 C C . GLN B 1 272 ? 18.328 -12.922 -2.627 1 94.88 272 GLN B C 1
ATOM 4403 O O . GLN B 1 272 ? 19.125 -12.023 -2.893 1 94.88 272 GLN B O 1
ATOM 4408 N N . ALA B 1 273 ? 17.016 -12.734 -2.514 1 95 273 ALA B N 1
ATOM 4409 C CA . ALA B 1 273 ? 16.438 -11.398 -2.664 1 95 273 ALA B CA 1
ATOM 4410 C C . ALA B 1 273 ? 17.031 -10.422 -1.656 1 95 273 ALA B C 1
ATOM 4412 O O . ALA B 1 273 ? 17.375 -9.289 -2.004 1 95 273 ALA B O 1
ATOM 4413 N N . ALA B 1 274 ? 17.141 -10.875 -0.448 1 92.31 274 ALA B N 1
ATOM 4414 C CA . ALA B 1 274 ? 17.672 -10.016 0.615 1 92.31 274 ALA B CA 1
ATOM 4415 C C . ALA B 1 274 ? 19.141 -9.711 0.391 1 92.31 274 ALA B C 1
ATOM 4417 O O . ALA B 1 274 ? 19.578 -8.562 0.511 1 92.31 274 ALA B O 1
ATOM 4418 N N . GLU B 1 275 ? 19.922 -10.695 0.038 1 91 275 GLU B N 1
ATOM 4419 C CA . GLU B 1 275 ? 21.375 -10.547 -0.085 1 91 275 GLU B CA 1
ATOM 4420 C C . GLU B 1 275 ? 21.75 -9.727 -1.318 1 91 275 GLU B C 1
ATOM 4422 O O . GLU B 1 275 ? 22.703 -8.953 -1.292 1 91 275 GLU B O 1
ATOM 4427 N N . GLN B 1 276 ? 21 -9.906 -2.324 1 90 276 GLN B N 1
ATOM 4428 C CA . GLN B 1 276 ? 21.328 -9.219 -3.572 1 90 276 GLN B CA 1
ATOM 4429 C C . GLN B 1 276 ? 20.5 -7.941 -3.727 1 90 276 GLN B C 1
ATOM 4431 O O . GLN B 1 276 ? 20.562 -7.285 -4.77 1 90 276 GLN B O 1
ATOM 4436 N N . HIS B 1 277 ? 19.672 -7.621 -2.787 1 87.44 277 HIS B N 1
ATOM 4437 C CA . HIS B 1 277 ? 18.844 -6.414 -2.773 1 87.44 277 HIS B CA 1
ATOM 4438 C C . HIS B 1 277 ? 17.969 -6.332 -4.016 1 87.44 277 HIS B C 1
ATOM 4440 O O . HIS B 1 277 ? 17.906 -5.285 -4.668 1 87.44 277 HIS B O 1
ATOM 4446 N N . LEU B 1 278 ? 17.359 -7.488 -4.309 1 91.94 278 LEU B N 1
ATOM 4447 C CA . LEU B 1 278 ? 16.469 -7.531 -5.453 1 91.94 278 LEU B CA 1
ATOM 4448 C C . LEU B 1 278 ? 15.125 -6.871 -5.125 1 91.94 278 LEU B C 1
ATOM 4450 O O . LEU B 1 278 ? 14.648 -6.961 -3.994 1 91.94 278 LEU B O 1
ATOM 4454 N N . THR B 1 279 ? 14.586 -6.172 -6.156 1 93.06 279 THR B N 1
ATOM 4455 C CA . THR B 1 279 ? 13.156 -5.895 -6.082 1 93.06 279 THR B CA 1
ATOM 4456 C C . THR B 1 279 ? 12.344 -7.164 -6.332 1 93.06 279 THR B C 1
ATOM 4458 O O . THR B 1 279 ? 12.672 -7.949 -7.223 1 93.06 279 THR B O 1
ATOM 4461 N N . VAL B 1 280 ? 11.336 -7.34 -5.512 1 96.94 280 VAL B N 1
ATOM 4462 C CA . VAL B 1 280 ? 10.531 -8.555 -5.609 1 96.94 280 VAL B CA 1
ATOM 4463 C C . VAL B 1 280 ? 9.102 -8.195 -5.996 1 96.94 280 VAL B C 1
ATOM 4465 O O . VAL B 1 280 ? 8.547 -7.203 -5.512 1 96.94 280 VAL B O 1
ATOM 4468 N N . ALA B 1 281 ? 8.508 -8.992 -6.898 1 98.31 281 ALA B N 1
ATOM 4469 C CA . ALA B 1 281 ? 7.082 -8.977 -7.211 1 98.31 281 ALA B CA 1
ATOM 4470 C C . ALA B 1 281 ? 6.438 -10.32 -6.895 1 98.31 281 ALA B C 1
ATOM 4472 O O . ALA B 1 281 ? 6.859 -11.359 -7.414 1 98.31 281 ALA B O 1
ATOM 4473 N N . GLY B 1 282 ? 5.43 -10.312 -6.059 1 98.56 282 GLY B N 1
ATOM 4474 C CA . GLY B 1 282 ? 4.762 -11.539 -5.648 1 98.56 282 GLY B CA 1
ATOM 4475 C C . GLY B 1 282 ? 3.281 -11.547 -5.98 1 98.56 282 GLY B C 1
ATOM 4476 O O . GLY B 1 282 ? 2.602 -10.531 -5.84 1 98.56 282 GLY B O 1
ATOM 4477 N N . ALA B 1 283 ? 2.795 -12.695 -6.336 1 98.5 283 ALA B N 1
ATOM 4478 C CA . ALA B 1 283 ? 1.438 -12.82 -6.859 1 98.5 283 ALA B CA 1
ATOM 4479 C C . ALA B 1 283 ? 0.402 -12.609 -5.758 1 98.5 283 ALA B C 1
ATOM 4481 O O . ALA B 1 283 ? -0.699 -12.117 -6.02 1 98.5 283 ALA B O 1
ATOM 4482 N N . HIS B 1 284 ? 0.794 -12.992 -4.566 1 97.56 284 HIS B N 1
ATOM 4483 C CA . HIS B 1 284 ? -0.199 -12.945 -3.5 1 97.56 284 HIS B CA 1
ATOM 4484 C C . HIS B 1 284 ? 0.244 -12.008 -2.381 1 97.56 284 HIS B C 1
ATOM 4486 O O . HIS B 1 284 ? -0.196 -12.148 -1.238 1 97.56 284 HIS B O 1
ATOM 4492 N N . LEU B 1 285 ? 1.13 -11.094 -2.682 1 96.69 285 LEU B N 1
ATOM 4493 C CA . LEU B 1 285 ? 1.469 -10.016 -1.758 1 96.69 285 LEU B CA 1
ATOM 4494 C C . LEU B 1 285 ? 0.478 -8.867 -1.88 1 96.69 285 LEU B C 1
ATOM 4496 O O . LEU B 1 285 ? -0.142 -8.68 -2.93 1 96.69 285 LEU B O 1
ATOM 4500 N N . PRO B 1 286 ? 0.347 -8.148 -0.808 1 93.75 286 PRO B N 1
ATOM 4501 C CA . PRO B 1 286 ? -0.596 -7.031 -0.886 1 93.75 286 PRO B CA 1
ATOM 4502 C C . PRO B 1 286 ? -0.298 -6.086 -2.049 1 93.75 286 PRO B C 1
ATOM 4504 O O . PRO B 1 286 ? 0.866 -5.777 -2.312 1 93.75 286 PRO B O 1
ATOM 4507 N N . TYR B 1 287 ? -1.399 -5.672 -2.771 1 94.62 287 TYR B N 1
ATOM 4508 C CA . TYR B 1 287 ? -1.274 -4.809 -3.939 1 94.62 287 TYR B CA 1
ATOM 4509 C C . TYR B 1 287 ? -0.469 -3.559 -3.607 1 94.62 287 TYR B C 1
ATOM 4511 O O . TYR B 1 287 ? -0.705 -2.914 -2.582 1 94.62 287 TYR B O 1
ATOM 4519 N N . PRO B 1 288 ? 0.619 -3.168 -4.367 1 95.38 288 PRO B N 1
ATOM 4520 C CA . PRO B 1 288 ? 0.806 -3.643 -5.738 1 95.38 288 PRO B CA 1
ATOM 4521 C C . PRO B 1 288 ? 1.72 -4.863 -5.82 1 95.38 288 PRO B C 1
ATOM 4523 O O . PRO B 1 288 ? 2.137 -5.254 -6.914 1 95.38 288 PRO B O 1
ATOM 4526 N N . GLY B 1 289 ? 2.105 -5.406 -4.723 1 97 289 GLY B N 1
ATOM 4527 C CA . GLY B 1 289 ? 2.818 -6.672 -4.684 1 97 289 GLY B CA 1
ATOM 4528 C C . GLY B 1 289 ? 4.293 -6.535 -5.016 1 97 289 GLY B C 1
ATOM 4529 O O . GLY B 1 289 ? 4.941 -7.512 -5.398 1 97 289 GLY B O 1
ATOM 4530 N N . ILE B 1 290 ? 4.789 -5.32 -4.969 1 96 290 ILE B N 1
ATOM 4531 C CA . ILE B 1 290 ? 6.191 -5.047 -5.273 1 96 290 ILE B CA 1
ATOM 4532 C C . ILE B 1 290 ? 6.891 -4.492 -4.035 1 96 290 ILE B C 1
ATOM 4534 O O . ILE B 1 290 ? 6.324 -3.668 -3.314 1 96 290 ILE B O 1
ATOM 4538 N N . GLY B 1 291 ? 8.078 -4.965 -3.77 1 93.38 291 GLY B N 1
ATOM 4539 C CA . GLY B 1 291 ? 8.836 -4.488 -2.621 1 93.38 291 GLY B CA 1
ATOM 4540 C C . GLY B 1 291 ? 10.203 -5.129 -2.504 1 93.38 291 GLY B C 1
ATOM 4541 O O . GLY B 1 291 ? 10.789 -5.543 -3.508 1 93.38 291 GLY B O 1
ATOM 4542 N N . ARG B 1 292 ? 10.672 -5.098 -1.274 1 91.56 292 ARG B N 1
ATOM 4543 C CA . ARG B 1 292 ? 11.969 -5.684 -0.947 1 91.56 292 ARG B CA 1
ATOM 4544 C C . ARG B 1 292 ? 11.859 -6.633 0.239 1 91.56 292 ARG B C 1
ATOM 4546 O O . ARG B 1 292 ? 10.914 -6.543 1.027 1 91.56 292 ARG B O 1
ATOM 4553 N N . VAL B 1 293 ? 12.789 -7.543 0.199 1 93.19 293 VAL B N 1
ATOM 4554 C CA . VAL B 1 293 ? 12.914 -8.477 1.314 1 93.19 293 VAL B CA 1
ATOM 4555 C C . VAL B 1 293 ? 14.18 -8.164 2.107 1 93.19 293 VAL B C 1
ATOM 4557 O O . VAL B 1 293 ? 15.266 -8.039 1.531 1 93.19 293 VAL B O 1
ATOM 4560 N N . ASN B 1 294 ? 14.039 -7.977 3.393 1 89 294 ASN B N 1
ATOM 4561 C CA . ASN B 1 294 ? 15.188 -7.754 4.27 1 89 294 ASN B CA 1
ATOM 4562 C C . ASN B 1 294 ? 15.32 -8.867 5.309 1 89 294 ASN B C 1
ATOM 4564 O O . ASN B 1 294 ? 14.32 -9.43 5.746 1 89 294 ASN B O 1
ATOM 4568 N N . LYS B 1 295 ? 16.516 -9.117 5.719 1 89.12 295 LYS B N 1
ATOM 4569 C CA . LYS B 1 295 ? 16.766 -10.086 6.781 1 89.12 295 LYS B CA 1
ATOM 4570 C C . LYS B 1 295 ? 16.391 -9.508 8.148 1 89.12 295 LYS B C 1
ATOM 4572 O O . LYS B 1 295 ? 16.531 -8.305 8.375 1 89.12 295 LYS B O 1
ATOM 4577 N N . ASP B 1 296 ? 15.688 -10.305 8.883 1 79 296 ASP B N 1
ATOM 4578 C CA . ASP B 1 296 ? 15.375 -9.992 10.266 1 79 296 ASP B CA 1
ATOM 4579 C C . ASP B 1 296 ? 15.953 -11.039 11.219 1 79 296 ASP B C 1
ATOM 4581 O O . ASP B 1 296 ? 16.141 -12.195 10.828 1 79 296 ASP B O 1
ATOM 4585 N N . ASN B 1 297 ? 16.094 -10.625 12.539 1 65.81 297 ASN B N 1
ATOM 4586 C CA . ASN B 1 297 ? 16.406 -11.531 13.633 1 65.81 297 ASN B CA 1
ATOM 4587 C C . ASN B 1 297 ? 17.562 -12.469 13.273 1 65.81 297 ASN B C 1
ATOM 4589 O O . ASN B 1 297 ? 17.406 -13.688 13.32 1 65.81 297 ASN B O 1
ATOM 4593 N N . ASP B 1 298 ? 18.703 -12.055 12.953 1 65.31 298 ASP B N 1
ATOM 4594 C CA . ASP B 1 298 ? 19.938 -12.773 12.688 1 65.31 298 ASP B CA 1
ATOM 4595 C C . ASP B 1 298 ? 19.828 -13.625 11.422 1 65.31 298 ASP B C 1
ATOM 4597 O O . ASP B 1 298 ? 20.453 -14.68 11.32 1 65.31 298 ASP B O 1
ATOM 4601 N N . GLY B 1 299 ? 18.75 -13.383 10.664 1 66.44 299 GLY B N 1
ATOM 4602 C CA . GLY B 1 299 ? 18.656 -14.016 9.359 1 66.44 299 GLY B CA 1
ATOM 4603 C C . GLY B 1 299 ? 17.688 -15.18 9.328 1 66.44 299 GLY B C 1
ATOM 4604 O O . GLY B 1 299 ? 17.531 -15.836 8.297 1 66.44 299 GLY B O 1
ATOM 4605 N N . ARG B 1 300 ? 17.109 -15.516 10.438 1 79.12 300 ARG B N 1
ATOM 4606 C CA . ARG B 1 300 ? 16.156 -16.625 10.453 1 79.12 300 ARG B CA 1
ATOM 4607 C C . ARG B 1 300 ? 14.758 -16.172 10.07 1 79.12 300 ARG B C 1
ATOM 4609 O O . ARG B 1 300 ? 13.867 -16.984 9.836 1 79.12 300 ARG B O 1
ATOM 4616 N N . ALA B 1 301 ? 14.57 -15 9.938 1 90.62 301 ALA B N 1
ATOM 4617 C CA . ALA B 1 301 ? 13.312 -14.367 9.539 1 90.62 301 ALA B CA 1
ATOM 4618 C C . ALA B 1 301 ? 13.562 -13.242 8.531 1 90.62 301 ALA B C 1
ATOM 4620 O O . ALA B 1 301 ? 14.703 -12.82 8.336 1 90.62 301 ALA B O 1
ATOM 4621 N N . TYR B 1 302 ? 12.508 -13.039 7.855 1 93.5 302 TYR B N 1
ATOM 4622 C CA . TYR B 1 302 ? 12.555 -11.961 6.875 1 93.5 302 TYR B CA 1
ATOM 4623 C C . TYR B 1 302 ? 11.43 -10.961 7.113 1 93.5 302 TYR B C 1
ATOM 4625 O O . TYR B 1 302 ? 10.5 -11.234 7.867 1 93.5 302 TYR B O 1
ATOM 4633 N N . ARG B 1 303 ? 11.688 -9.805 6.516 1 89.06 303 ARG B N 1
ATOM 4634 C CA . ARG B 1 303 ? 10.68 -8.75 6.527 1 89.06 303 ARG B CA 1
ATOM 4635 C C . ARG B 1 303 ? 10.375 -8.266 5.113 1 89.06 303 ARG B C 1
ATOM 4637 O O . ARG B 1 303 ? 11.273 -8.148 4.281 1 89.06 303 ARG B O 1
ATOM 4644 N N . TRP B 1 304 ? 9.094 -8.047 4.91 1 91.31 304 TRP B N 1
ATOM 4645 C CA . TRP B 1 304 ? 8.617 -7.477 3.652 1 91.31 304 TRP B CA 1
ATOM 4646 C C . TRP B 1 304 ? 8.547 -5.957 3.736 1 91.31 304 TRP B C 1
ATOM 4648 O O . TRP B 1 304 ? 7.984 -5.406 4.684 1 91.31 304 TRP B O 1
ATOM 4658 N N . ARG B 1 305 ? 9.148 -5.297 2.803 1 88.06 305 ARG B N 1
ATOM 4659 C CA . ARG B 1 305 ? 9.07 -3.846 2.66 1 88.06 305 ARG B CA 1
ATOM 4660 C C . ARG B 1 305 ? 8.406 -3.461 1.341 1 88.06 305 ARG B C 1
ATOM 4662 O O . ARG B 1 305 ? 9.078 -3.344 0.315 1 88.06 305 ARG B O 1
ATOM 4669 N N . PRO B 1 306 ? 7.109 -3.25 1.409 1 91.06 306 PRO B N 1
ATOM 4670 C CA . PRO B 1 306 ? 6.434 -2.898 0.157 1 91.06 306 PRO B CA 1
ATOM 4671 C C . PRO B 1 306 ? 6.906 -1.561 -0.411 1 91.06 306 PRO B C 1
ATOM 4673 O O . PRO B 1 306 ? 7.391 -0.706 0.334 1 91.06 306 PRO B O 1
ATOM 4676 N N . VAL B 1 307 ? 6.723 -1.42 -1.677 1 88.81 307 VAL B N 1
ATOM 4677 C CA . VAL B 1 307 ? 6.953 -0.121 -2.299 1 88.81 307 VAL B CA 1
ATOM 4678 C C . VAL B 1 307 ? 6.027 0.923 -1.682 1 88.81 307 VAL B C 1
ATOM 4680 O O . VAL B 1 307 ? 4.945 0.589 -1.195 1 88.81 307 VAL B O 1
ATOM 4683 N N . GLU B 1 308 ? 6.539 2.139 -1.676 1 85.69 308 GLU B N 1
ATOM 4684 C CA . GLU B 1 308 ? 5.672 3.232 -1.249 1 85.69 308 GLU B CA 1
ATOM 4685 C C . GLU B 1 308 ? 4.648 3.578 -2.326 1 85.69 308 GLU B C 1
ATOM 4687 O O . GLU B 1 308 ? 4.941 4.348 -3.244 1 85.69 308 GLU B O 1
ATOM 4692 N N . TYR B 1 309 ? 3.482 3.049 -2.141 1 88 309 TYR B N 1
ATOM 4693 C CA . TYR B 1 309 ? 2.418 3.09 -3.139 1 88 309 TYR B CA 1
ATOM 4694 C C . TYR B 1 309 ? 1.804 4.48 -3.225 1 88 309 TYR B C 1
ATOM 4696 O O . TYR B 1 309 ? 1.565 5.125 -2.201 1 88 309 TYR B O 1
ATOM 4704 N N . THR B 1 310 ? 1.597 4.938 -4.422 1 84.5 310 THR B N 1
ATOM 4705 C CA . THR B 1 310 ? 0.809 6.125 -4.738 1 84.5 310 THR B CA 1
ATOM 4706 C C . THR B 1 310 ? -0.222 5.816 -5.82 1 84.5 310 THR B C 1
ATOM 4708 O O . THR B 1 310 ? 0.083 5.125 -6.797 1 84.5 310 THR B O 1
ATOM 4711 N N . PRO B 1 311 ? -1.458 6.254 -5.617 1 86.38 311 PRO B N 1
ATOM 4712 C CA . PRO B 1 311 ? -2.467 6.02 -6.652 1 86.38 311 PRO B CA 1
ATOM 4713 C C . PRO B 1 311 ? -2.07 6.609 -8.008 1 86.38 311 PRO B C 1
ATOM 4715 O O . PRO B 1 311 ? -1.417 7.652 -8.062 1 86.38 311 PRO B O 1
ATOM 4718 N N . GLN B 1 312 ? -2.463 5.824 -9.016 1 82.75 312 GLN B N 1
ATOM 4719 C CA . GLN B 1 312 ? -2.195 6.273 -10.383 1 82.75 312 GLN B CA 1
ATOM 4720 C C . GLN B 1 312 ? -3.477 6.316 -11.211 1 82.75 312 GLN B C 1
ATOM 4722 O O . GLN B 1 312 ? -4.418 5.566 -10.945 1 82.75 312 GLN B O 1
#

Nearest PDB structures (foldseek):
  4xuk-assembly1_B  TM=9.450E-01  e=5.605E-36  Acinetobacter sp. NBRC 100985
  5hif-assembly1_B  TM=9.305E-01  e=7.840E-34  synthetic construct
  1p9e-assembly1_A  TM=9.510E-01  e=4.236E-33  Pseudomonas sp. WBC-3
  4le6-assembly1_A-2  TM=9.348E-01  e=3.401E-30  Ectopseudomonas oleovorans
  4le6-assembly2_C  TM=9.433E-01  e=7.347E-29  Ectopseudomonas oleovorans

pLDDT: mean 89.89, std 16.73, range [22.61, 98.94]

InterPro domains:
  IPR001279 Metallo-beta-lactamase [PF00753] (74-184)
  IPR001279 Metallo-beta-lactamase [SM00849] (74-284)
  IPR036866 Ribonuclease Z/Hydroxyacylglutathione hydrolase-like [G3DSA:3.60.15.10] (6-311)
  IPR036866 Ribonuclease Z/Hydroxyacylglutathione hydrolase-like [SSF56281] (19-302)
  IPR051013 N-acyl homoserine lactonase-like [PTHR42978] (19-295)

Radius of gyration: 25.67 Å; Cα contacts (8 Å, |Δi|>4): 1492; chains: 2; bounding box: 78×80×61 Å

Secondary structure (DSSP, 8-state):
---------------------EEEEEETTEEEEEEEEEEEEE-GGGEESS-HHHHHHHHHTS---EETTEEEEEEEEEEEEETTEEEEE----TTSS--SS-----HHHHHHHTT--GGG--EEE-S---HHHHGGGB-TTS-BSSTTPEEEEEHHHHHHHT-HHHHHTS-GGGHHHHHHHHHHHHHHHHTT-EEEE-TT-B-GGGPEEEE-TTSSTT-EEEEE--TTS--EEEEESS-S-HHHHTT-TT-EETT-SSHHHHHHHHHHHHHHHHHTT-EEEETTSSTT-EEEEEEEGGGTEEEEEE------/---------------------EEEEEETTEEEEEEEEEEEEE-GGGEESS-HHHHHHHHHTS---EETTEEEEEEEEEEEEETTEEEEE----TTSS--SS-----HHHHHHHTT--GGG--EEE-S---HHHHGGGB-TTS-BSSTTPEEEEEHHHHHHHT-HHHHHTS-GGGHHHHHHHHHHHHHHHHTT-EEEE-TT-B-GGGPEEEE-TTSSTT-EEEEEE-TTS-EEEEEESS-S-HHHHTT-TT-EETT-SSHHHHHHHHHHHHHHHHHTT-EEEETTSSTT-EEEEEEEGGGTEEEEEE------